Protein AF-0000000080301089 (afdb_homodimer)

Organism: Piscinibacter sakaiensis (NCBI:txid1547922)

Solvent-accessible surface area (backbone atoms only — not comparable to full-atom values): 29651 Å² total; per-residue (Å²): 136,82,82,80,81,80,81,82,77,86,71,94,72,82,73,81,72,74,76,68,64,76,67,32,36,34,40,53,54,41,58,46,42,76,75,47,68,61,76,30,28,22,36,34,38,37,53,39,38,62,20,25,5,27,86,85,51,48,18,35,26,66,49,49,50,51,24,48,46,44,48,29,36,53,41,4,46,56,53,64,45,78,77,94,59,34,67,44,69,40,31,47,33,39,40,46,72,42,70,63,45,68,65,34,38,40,33,30,37,13,28,44,79,43,77,53,93,45,37,31,37,24,42,33,40,28,20,24,82,50,93,87,43,74,82,40,46,22,33,36,38,46,33,33,30,40,48,66,47,56,74,76,82,46,90,76,44,61,60,50,50,48,48,47,26,54,56,40,64,64,55,82,64,78,54,75,92,30,72,9,37,68,54,57,59,56,50,47,75,58,88,70,26,30,37,31,60,44,47,75,31,43,17,32,42,65,62,57,66,18,42,15,69,21,50,54,49,30,43,34,49,50,7,35,53,61,51,44,63,80,46,76,90,47,38,77,37,34,38,38,35,40,44,72,45,86,40,58,70,40,56,34,40,12,37,39,46,77,74,43,79,58,93,68,38,32,33,35,37,19,34,33,22,27,76,94,63,74,38,70,25,34,37,32,45,34,38,27,62,139,84,81,80,84,83,83,82,79,91,70,92,77,78,76,76,71,79,70,68,68,73,67,33,36,34,39,53,56,41,58,47,42,75,74,47,66,61,76,30,30,23,36,34,36,36,55,39,40,62,20,26,5,27,87,85,52,48,18,35,25,68,48,50,52,50,23,49,45,45,48,30,36,54,36,5,44,52,47,64,45,80,76,93,58,33,68,44,69,40,32,47,32,38,40,47,72,41,71,64,46,68,64,33,37,39,35,29,38,13,29,45,78,43,76,53,93,46,37,32,36,24,43,33,41,29,20,25,80,50,93,87,43,74,81,41,46,22,33,36,37,44,35,33,30,39,47,68,46,59,75,76,83,47,89,79,47,57,62,52,49,47,49,47,26,54,55,42,65,63,55,84,64,80,53,75,91,32,74,9,36,67,54,56,58,55,51,47,76,60,88,70,26,30,37,33,59,43,47,76,31,44,19,32,42,66,61,58,68,17,42,15,69,22,50,54,49,30,43,33,49,51,8,34,52,63,52,44,63,80,47,74,89,46,37,74,37,33,39,38,36,39,44,73,44,83,40,59,68,42,55,34,40,13,36,41,44,77,75,42,80,60,95,69,39,34,34,34,37,19,34,33,21,26,78,93,64,74,38,71,24,33,37,33,46,34,37,28,64

Structure (mmCIF, N/CA/C/O backbone):
data_AF-0000000080301089-model_v1
#
loop_
_entity.id
_entity.type
_entity.pdbx_description
1 polymer 'Acyl-CoA thioesterase-like N-terminal HotDog domain-containing protein'
#
loop_
_atom_site.group_PDB
_atom_site.id
_atom_site.type_symbol
_atom_site.label_atom_id
_atom_site.label_alt_id
_atom_site.label_comp_id
_atom_site.label_asym_id
_atom_site.label_entity_id
_atom_site.label_seq_id
_atom_site.pdbx_PDB_ins_code
_atom_site.Cartn_x
_atom_site.Cartn_y
_atom_site.Cartn_z
_atom_site.occupancy
_atom_site.B_iso_or_equiv
_atom_site.auth_seq_id
_atom_site.auth_comp_id
_atom_site.auth_asym_id
_atom_site.auth_atom_id
_atom_site.pdbx_PDB_model_num
ATOM 1 N N . MET A 1 1 ? -10.547 -77.188 9.211 1 22.06 1 MET A N 1
ATOM 2 C CA . MET A 1 1 ? -11.672 -76.25 9.445 1 22.06 1 MET A CA 1
ATOM 3 C C . MET A 1 1 ? -11.234 -74.812 9.312 1 22.06 1 MET A C 1
ATOM 5 O O . MET A 1 1 ? -10.531 -74.312 10.18 1 22.06 1 MET A O 1
ATOM 9 N N . LEU A 1 2 ? -10.883 -74.25 8.258 1 24.34 2 LEU A N 1
ATOM 10 C CA . LEU A 1 2 ? -9.969 -73.188 7.754 1 24.34 2 LEU A CA 1
ATOM 11 C C . LEU A 1 2 ? -10.531 -71.812 7.977 1 24.34 2 LEU A C 1
ATOM 13 O O . LEU A 1 2 ? -11.516 -71.438 7.336 1 24.34 2 LEU A O 1
ATOM 17 N N . THR A 1 3 ? -10.734 -71.312 9.18 1 23.33 3 THR A N 1
ATOM 18 C CA . THR A 1 3 ? -11.547 -70.125 9.5 1 23.33 3 THR A CA 1
ATOM 19 C C . THR A 1 3 ? -10.945 -68.875 8.883 1 23.33 3 THR A C 1
ATOM 21 O O . THR A 1 3 ? -9.82 -68.5 9.219 1 23.33 3 THR A O 1
ATOM 24 N N . ARG A 1 4 ? -11.18 -68.562 7.559 1 24.97 4 ARG A N 1
ATOM 25 C CA . ARG A 1 4 ? -10.82 -67.5 6.652 1 24.97 4 ARG A CA 1
ATOM 26 C C . ARG A 1 4 ? -11.258 -66.125 7.215 1 24.97 4 ARG A C 1
ATOM 28 O O . ARG A 1 4 ? -12.453 -65.875 7.398 1 24.97 4 ARG A O 1
ATOM 35 N N . ASP A 1 5 ? -10.516 -65.5 8.125 1 22.22 5 ASP A N 1
ATOM 36 C CA . ASP A 1 5 ? -10.641 -64.25 8.883 1 22.22 5 ASP A CA 1
ATOM 37 C C . ASP A 1 5 ? -10.914 -63.094 7.953 1 22.22 5 ASP A C 1
ATOM 39 O O . ASP A 1 5 ? -10.188 -62.875 6.984 1 22.22 5 ASP A O 1
ATOM 43 N N . VAL A 1 6 ? -12.109 -62.469 7.832 1 21.31 6 VAL A N 1
ATOM 44 C CA . VAL A 1 6 ? -12.844 -61.438 7.125 1 21.31 6 VAL A CA 1
ATOM 45 C C . VAL A 1 6 ? -12.195 -60.062 7.371 1 21.31 6 VAL A C 1
ATOM 47 O O . VAL A 1 6 ? -11.852 -59.75 8.508 1 21.31 6 VAL A O 1
ATOM 50 N N . VAL A 1 7 ? -11.562 -59.312 6.375 1 23.45 7 VAL A N 1
ATOM 51 C CA . VAL A 1 7 ? -10.859 -58.062 6.086 1 23.45 7 VAL A CA 1
ATOM 52 C C . VAL A 1 7 ? -11.727 -56.875 6.484 1 23.45 7 VAL A C 1
ATOM 54 O O . VAL A 1 7 ? -12.781 -56.625 5.887 1 23.45 7 VAL A O 1
ATOM 57 N N . GLY A 1 8 ? -12.297 -56.688 7.594 1 20.2 8 GLY A N 1
ATOM 58 C CA . GLY A 1 8 ? -13.289 -55.656 7.789 1 20.2 8 GLY A CA 1
ATOM 59 C C . GLY A 1 8 ? -12.797 -54.281 7.395 1 20.2 8 GLY A C 1
ATOM 60 O O . GLY A 1 8 ? -11.82 -53.781 7.957 1 20.2 8 GLY A O 1
ATOM 61 N N . LEU A 1 9 ? -12.961 -53.656 6.055 1 22.67 9 LEU A N 1
ATOM 62 C CA . LEU A 1 9 ? -12.945 -52.406 5.316 1 22.67 9 LEU A CA 1
ATOM 63 C C . LEU A 1 9 ? -13.773 -51.344 6.035 1 22.67 9 LEU A C 1
ATOM 65 O O . LEU A 1 9 ? -14.961 -51.188 5.75 1 22.67 9 LEU A O 1
ATOM 69 N N . ASP A 1 10 ? -13.812 -51.062 7.141 1 23.58 10 ASP A N 1
ATOM 70 C CA . ASP A 1 10 ? -14.758 -50.094 7.676 1 23.58 10 ASP A CA 1
ATOM 71 C C . ASP A 1 10 ? -14.672 -48.75 6.93 1 23.58 10 ASP A C 1
ATOM 73 O O . ASP A 1 10 ? -13.578 -48.25 6.676 1 23.58 10 ASP A O 1
ATOM 77 N N . GLY A 1 11 ? -15.695 -48.094 6.102 1 22.11 11 GLY A N 1
ATOM 78 C CA . GLY A 1 11 ? -16.328 -47.25 5.105 1 22.11 11 GLY A CA 1
ATOM 79 C C . GLY A 1 11 ? -16.172 -45.781 5.406 1 22.11 11 GLY A C 1
ATOM 80 O O . GLY A 1 11 ? -16.594 -44.938 4.613 1 22.11 11 GLY A O 1
ATOM 81 N N . ARG A 1 12 ? -16.422 -45.125 6.492 1 25.84 12 ARG A N 1
ATOM 82 C CA . ARG A 1 12 ? -17.141 -43.844 6.531 1 25.84 12 ARG A CA 1
ATOM 83 C C . ARG A 1 12 ? -16.344 -42.75 5.84 1 25.84 12 ARG A C 1
ATOM 85 O O . ARG A 1 12 ? -15.227 -42.438 6.254 1 25.84 12 ARG A O 1
ATOM 92 N N . GLY A 1 13 ? -16.484 -42.281 4.445 1 27.34 13 GLY A N 1
ATOM 93 C CA . GLY A 1 13 ? -16.094 -41.469 3.291 1 27.34 13 GLY A CA 1
ATOM 94 C C . GLY A 1 13 ? -16.172 -39.969 3.537 1 27.34 13 GLY A C 1
ATOM 95 O O . GLY A 1 13 ? -16.219 -39.188 2.59 1 27.34 13 GLY A O 1
ATOM 96 N N . GLY A 1 14 ? -16.234 -39.375 4.629 1 25.38 14 GLY A N 1
ATOM 97 C CA . GLY A 1 14 ? -16.688 -38 4.73 1 25.38 14 GLY A CA 1
ATOM 98 C C . GLY A 1 14 ? -15.977 -37.031 3.783 1 25.38 14 GLY A C 1
ATOM 99 O O . GLY A 1 14 ? -14.836 -37.312 3.393 1 25.38 14 GLY A O 1
ATOM 100 N N . LEU A 1 15 ? -16.656 -36.125 2.85 1 27.69 15 LEU A N 1
ATOM 101 C CA . LEU A 1 15 ? -16.625 -35.125 1.808 1 27.69 15 LEU A CA 1
ATOM 102 C C . LEU A 1 15 ? -15.727 -33.938 2.217 1 27.69 15 LEU A C 1
ATOM 104 O O . LEU A 1 15 ? -15.547 -33 1.448 1 27.69 15 LEU A O 1
ATOM 108 N N . GLY A 1 16 ? -15.586 -33.594 3.469 1 28.62 16 GLY A N 1
ATOM 109 C CA . GLY A 1 16 ? -15.211 -32.219 3.785 1 28.62 16 GLY A CA 1
ATOM 110 C C . GLY A 1 16 ? -13.875 -31.828 3.203 1 28.62 16 GLY A C 1
ATOM 111 O O . GLY A 1 16 ? -12.93 -31.516 3.943 1 28.62 16 GLY A O 1
ATOM 112 N N . GLY A 1 17 ? -13.359 -32.438 2.283 1 29.67 17 GLY A N 1
ATOM 113 C CA . GLY A 1 17 ? -12.227 -32.031 1.466 1 29.67 17 GLY A CA 1
ATOM 114 C C . GLY A 1 17 ? -12.344 -30.625 0.935 1 29.67 17 GLY A C 1
ATOM 115 O O . GLY A 1 17 ? -11.695 -30.266 -0.05 1 29.67 17 GLY A O 1
ATOM 116 N N . THR A 1 18 ? -13.367 -29.906 1.498 1 33.91 18 THR A N 1
ATOM 117 C CA . THR A 1 18 ? -13.117 -28.609 0.866 1 33.91 18 THR A CA 1
ATOM 118 C C . THR A 1 18 ? -11.648 -28.219 1.025 1 33.91 18 THR A C 1
ATOM 120 O O . THR A 1 18 ? -11.07 -27.578 0.135 1 33.91 18 THR A O 1
ATOM 123 N N . ALA A 1 19 ? -11.094 -27.875 2.299 1 35.59 19 ALA A N 1
ATOM 124 C CA . ALA A 1 19 ? -10.328 -26.938 3.105 1 35.59 19 ALA A CA 1
ATOM 125 C C . ALA A 1 19 ? -8.828 -27.172 2.953 1 35.59 19 ALA A C 1
ATOM 127 O O . ALA A 1 19 ? -8.023 -26.609 3.699 1 35.59 19 ALA A O 1
ATOM 128 N N . SER A 1 20 ? -8.211 -27.453 2.453 1 39.34 20 SER A N 1
ATOM 129 C CA . SER A 1 20 ? -7.191 -26.5 2.02 1 39.34 20 SER A CA 1
ATOM 130 C C . SER A 1 20 ? -7.77 -25.469 1.062 1 39.34 20 SER A C 1
ATOM 132 O O . SER A 1 20 ? -7.281 -24.328 0.992 1 39.34 20 SER A O 1
ATOM 134 N N . GLY A 1 21 ? -6.719 -26.125 0.75 1 51.47 21 GLY A N 1
ATOM 135 C CA . GLY A 1 21 ? -5.473 -26.875 0.671 1 51.47 21 GLY A CA 1
ATOM 136 C C . GLY A 1 21 ? -5.023 -27.141 -0.753 1 51.47 21 GLY A C 1
ATOM 137 O O . GLY A 1 21 ? -4.059 -27.875 -0.98 1 51.47 21 GLY A O 1
ATOM 138 N N . ILE A 1 22 ? -5.875 -26.734 -1.541 1 64.38 22 ILE A N 1
ATOM 139 C CA . ILE A 1 22 ? -5.543 -27 -2.936 1 64.38 22 ILE A CA 1
ATOM 140 C C . ILE A 1 22 ? -4.547 -25.969 -3.443 1 64.38 22 ILE A C 1
ATOM 142 O O . ILE A 1 22 ? -4.82 -24.766 -3.404 1 64.38 22 ILE A O 1
ATOM 146 N N . LEU A 1 23 ? -3.492 -26.5 -3.691 1 86.5 23 LEU A N 1
ATOM 147 C CA . LEU A 1 23 ? -2.453 -25.688 -4.316 1 86.5 23 LEU A CA 1
ATOM 148 C C . LEU A 1 23 ? -2.812 -25.375 -5.762 1 86.5 23 LEU A C 1
ATOM 150 O O . LEU A 1 23 ? -3.299 -26.234 -6.496 1 86.5 23 LEU A O 1
ATOM 154 N N . THR A 1 24 ? -2.76 -24.172 -6.102 1 88.94 24 THR A N 1
ATOM 155 C CA . THR A 1 24 ? -2.916 -23.766 -7.492 1 88.94 24 THR A CA 1
ATOM 156 C C . THR A 1 24 ? -1.848 -24.406 -8.375 1 88.94 24 THR A C 1
ATOM 158 O O . THR A 1 24 ? -0.828 -24.875 -7.871 1 88.94 24 THR A O 1
ATOM 161 N N . PRO A 1 25 ? -2.078 -24.422 -9.672 1 92.19 25 PRO A N 1
ATOM 162 C CA . PRO A 1 25 ? -1.049 -24.953 -10.57 1 92.19 25 PRO A CA 1
ATOM 163 C C . PRO A 1 25 ? 0.309 -24.281 -10.375 1 92.19 25 PRO A C 1
ATOM 165 O O . PRO A 1 25 ? 1.337 -24.953 -10.336 1 92.19 25 PRO A O 1
ATOM 168 N N . LEU A 1 26 ? 0.378 -22.953 -10.195 1 94.69 26 LEU A N 1
ATOM 169 C CA . LEU A 1 26 ? 1.646 -22.281 -9.961 1 94.69 26 LEU A CA 1
ATOM 170 C C . LEU A 1 26 ? 2.314 -22.781 -8.688 1 94.69 26 LEU A C 1
ATOM 172 O O . LEU A 1 26 ? 3.52 -23.031 -8.68 1 94.69 26 LEU A O 1
ATOM 176 N N . MET A 1 27 ? 1.546 -22.906 -7.664 1 95 27 MET A N 1
ATOM 177 C CA . MET A 1 27 ? 2.111 -23.344 -6.387 1 95 27 MET A CA 1
ATOM 178 C C . MET A 1 27 ? 2.637 -24.766 -6.484 1 95 27 MET A C 1
ATOM 180 O O . MET A 1 27 ? 3.68 -25.094 -5.914 1 95 27 MET A O 1
ATOM 184 N N . ARG A 1 28 ? 1.914 -25.562 -7.219 1 93.19 28 ARG A N 1
ATOM 185 C CA . ARG A 1 28 ? 2.387 -26.922 -7.457 1 93.19 28 ARG A CA 1
ATOM 186 C C . ARG A 1 28 ? 3.688 -26.922 -8.25 1 93.19 28 ARG A C 1
ATOM 188 O O . ARG A 1 28 ? 4.629 -27.656 -7.918 1 93.19 28 ARG A O 1
ATOM 195 N N . ALA A 1 29 ? 3.691 -26.109 -9.227 1 95.19 29 ALA A N 1
ATOM 196 C CA . ALA A 1 29 ? 4.887 -26.016 -10.055 1 95.19 29 ALA A CA 1
ATOM 197 C C . ALA A 1 29 ? 6.086 -25.547 -9.242 1 95.19 29 ALA A C 1
ATOM 199 O O . ALA A 1 29 ? 7.219 -25.969 -9.492 1 95.19 29 ALA A O 1
ATOM 200 N N . LEU A 1 30 ? 5.84 -24.719 -8.234 1 96.62 30 LEU A N 1
ATOM 201 C CA . LEU A 1 30 ? 6.891 -24.141 -7.402 1 96.62 30 LEU A CA 1
ATOM 202 C C . LEU A 1 30 ? 7.316 -25.125 -6.316 1 96.62 30 LEU A C 1
ATOM 204 O O . LEU A 1 30 ? 8.344 -24.938 -5.664 1 96.62 30 LEU A O 1
ATOM 208 N N . GLY A 1 31 ? 6.566 -26.141 -6.16 1 94.81 31 GLY A N 1
ATOM 209 C CA . GLY A 1 31 ? 6.84 -27.078 -5.082 1 94.81 31 GLY A CA 1
ATOM 210 C C . GLY A 1 31 ? 6.453 -26.547 -3.715 1 94.81 31 GLY A C 1
ATOM 211 O O . GLY A 1 31 ? 7.094 -26.875 -2.711 1 94.81 31 GLY A O 1
ATOM 212 N N . ALA A 1 32 ? 5.473 -25.688 -3.678 1 96.25 32 ALA A N 1
ATOM 213 C CA . ALA A 1 32 ? 5.02 -25.141 -2.402 1 96.25 32 ALA A CA 1
ATOM 214 C C . ALA A 1 32 ? 4.309 -26.203 -1.569 1 96.25 32 ALA A C 1
ATOM 216 O O . ALA A 1 32 ? 3.738 -27.141 -2.115 1 96.25 32 ALA A O 1
ATOM 217 N N . ALA A 1 33 ? 4.379 -26.016 -0.249 1 95.12 33 ALA A N 1
ATOM 218 C CA . ALA A 1 33 ? 3.666 -26.891 0.678 1 95.12 33 ALA A CA 1
ATOM 219 C C . ALA A 1 33 ? 2.654 -26.109 1.507 1 95.12 33 ALA A C 1
ATOM 221 O O . ALA A 1 33 ? 2.988 -25.062 2.086 1 95.12 33 ALA A O 1
ATOM 222 N N . SER A 1 34 ? 1.445 -26.609 1.492 1 93.5 34 SER A N 1
ATOM 223 C CA . SER A 1 34 ? 0.462 -26.078 2.43 1 93.5 34 SER A CA 1
ATOM 224 C C . SER A 1 34 ? 0.662 -26.641 3.828 1 93.5 34 SER A C 1
ATOM 226 O O . SER A 1 34 ? 0.655 -27.859 4.012 1 93.5 34 SER A O 1
ATOM 228 N N . LEU A 1 35 ? 0.855 -25.812 4.859 1 91.5 35 LEU A N 1
ATOM 229 C CA . LEU A 1 35 ? 1.149 -26.297 6.203 1 91.5 35 LEU A CA 1
ATOM 230 C C . LEU A 1 35 ? -0.097 -26.266 7.082 1 91.5 35 LEU A C 1
ATOM 232 O O . LEU A 1 35 ? -0.066 -26.703 8.227 1 91.5 35 LEU A O 1
ATOM 236 N N . GLY A 1 36 ? -1.152 -25.797 6.496 1 88 36 GLY A N 1
ATOM 237 C CA . GLY A 1 36 ? -2.422 -25.891 7.199 1 88 36 GLY A CA 1
ATOM 238 C C . GLY A 1 36 ? -3.076 -24.531 7.438 1 88 36 GLY A C 1
ATOM 239 O O . GLY A 1 36 ? -2.617 -23.516 6.914 1 88 36 GLY A O 1
ATOM 240 N N . ARG A 1 37 ? -4.27 -24.641 8.039 1 88.94 37 ARG A N 1
ATOM 241 C CA . ARG A 1 37 ? -5.074 -23.469 8.336 1 88.94 37 ARG A CA 1
ATOM 242 C C . ARG A 1 37 ? -5.562 -23.484 9.781 1 88.94 37 ARG A C 1
ATOM 244 O O . ARG A 1 37 ? -5.816 -24.547 10.344 1 88.94 37 ARG A O 1
ATOM 251 N N . ASP A 1 38 ? -5.535 -22.406 10.406 1 90.38 38 ASP A N 1
ATOM 252 C CA . ASP A 1 38 ? -6.156 -22.141 11.695 1 90.38 38 ASP A CA 1
ATOM 253 C C . ASP A 1 38 ? -7.176 -21 11.586 1 90.38 38 ASP A C 1
ATOM 255 O O . ASP A 1 38 ? -6.812 -19.828 11.609 1 90.38 38 ASP A O 1
ATOM 259 N N . GLY A 1 39 ? -8.469 -21.5 11.461 1 90.81 39 GLY A N 1
ATOM 260 C CA . GLY A 1 39 ? -9.477 -20.484 11.156 1 90.81 39 GLY A CA 1
ATOM 261 C C . GLY A 1 39 ? -9.266 -19.812 9.812 1 90.81 39 GLY A C 1
ATOM 262 O O . GLY A 1 39 ? -9.227 -20.5 8.781 1 90.81 39 GLY A O 1
ATOM 263 N N . THR A 1 40 ? -9.078 -18.516 9.898 1 91.56 40 THR A N 1
ATOM 264 C CA . THR A 1 40 ? -8.891 -17.766 8.656 1 91.56 40 THR A CA 1
ATOM 265 C C . THR A 1 40 ? -7.41 -17.516 8.398 1 91.56 40 THR A C 1
ATOM 267 O O . THR A 1 40 ? -7.055 -16.672 7.566 1 91.56 40 THR A O 1
ATOM 270 N N . ARG A 1 41 ? -6.637 -18.203 9.156 1 94.5 41 ARG A N 1
ATOM 271 C CA . ARG A 1 41 ? -5.191 -18.094 8.984 1 94.5 41 ARG A CA 1
ATOM 272 C C . ARG A 1 41 ? -4.645 -19.281 8.203 1 94.5 41 ARG A C 1
ATOM 274 O O . ARG A 1 41 ? -4.953 -20.438 8.516 1 94.5 41 ARG A O 1
ATOM 281 N N . VAL A 1 42 ? -3.828 -18.922 7.16 1 95.62 42 VAL A N 1
ATOM 282 C CA . VAL A 1 42 ? -3.258 -19.953 6.293 1 95.62 42 VAL A CA 1
ATOM 283 C C . VAL A 1 42 ? -1.734 -19.844 6.305 1 95.62 42 VAL A C 1
ATOM 285 O O . VAL A 1 42 ? -1.182 -18.75 6.301 1 95.62 42 VAL A O 1
ATOM 288 N N . LEU A 1 43 ? -1.075 -21.031 6.348 1 96.38 43 LEU A N 1
ATOM 289 C CA . LEU A 1 43 ? 0.382 -21.094 6.352 1 96.38 43 LEU A CA 1
ATOM 290 C C . LEU A 1 43 ? 0.887 -21.984 5.211 1 96.38 43 LEU A C 1
ATOM 292 O O . LEU A 1 43 ? 0.331 -23.047 4.953 1 96.38 43 LEU A O 1
ATOM 296 N N . ALA A 1 44 ? 1.904 -21.484 4.488 1 96.69 44 ALA A N 1
ATOM 297 C CA . ALA A 1 44 ? 2.545 -22.25 3.426 1 96.69 44 ALA A CA 1
ATOM 298 C C . ALA A 1 44 ? 4.062 -22.078 3.459 1 96.69 44 ALA A C 1
ATOM 300 O O . ALA A 1 44 ? 4.582 -21.266 4.227 1 96.69 44 ALA A O 1
ATOM 301 N N . ARG A 1 45 ? 4.676 -22.906 2.662 1 97.25 45 ARG A N 1
ATOM 302 C CA . ARG A 1 45 ? 6.137 -22.938 2.66 1 97.25 45 ARG A CA 1
ATOM 303 C C . ARG A 1 45 ? 6.676 -23.109 1.245 1 97.25 45 ARG A C 1
ATOM 305 O O . ARG A 1 45 ? 6.094 -23.828 0.437 1 97.25 45 ARG A O 1
ATOM 312 N N . LEU A 1 46 ? 7.77 -22.422 1.006 1 97.69 46 LEU A N 1
ATOM 313 C CA . LEU A 1 46 ? 8.562 -22.609 -0.203 1 97.69 46 LEU A CA 1
ATOM 314 C C . LEU A 1 46 ? 10.023 -22.906 0.142 1 97.69 46 LEU A C 1
ATOM 316 O O . LEU A 1 46 ? 10.672 -22.094 0.815 1 97.69 46 LEU A O 1
ATOM 320 N N . ASP A 1 47 ? 10.523 -24.031 -0.31 1 97.88 47 ASP A N 1
ATOM 321 C CA . ASP A 1 47 ? 11.922 -24.375 -0.076 1 97.88 47 ASP A CA 1
ATOM 322 C C . ASP A 1 47 ? 12.836 -23.656 -1.069 1 97.88 47 ASP A C 1
ATOM 324 O O . ASP A 1 47 ? 12.414 -23.312 -2.172 1 97.88 47 ASP A O 1
ATOM 328 N N . CYS A 1 48 ? 14.078 -23.469 -0.592 1 98.06 48 CYS A N 1
ATOM 329 C CA . CYS A 1 48 ? 15.086 -22.922 -1.502 1 98.06 48 CYS A CA 1
ATOM 330 C C . CYS A 1 48 ? 15.617 -24 -2.436 1 98.06 48 CYS A C 1
ATOM 332 O O . CYS A 1 48 ? 16.734 -24.484 -2.262 1 98.06 48 CYS A O 1
ATOM 334 N N . ARG A 1 49 ? 14.945 -24.312 -3.43 1 97.38 49 ARG A N 1
ATOM 335 C CA . ARG A 1 49 ? 15.305 -25.281 -4.465 1 97.38 49 ARG A CA 1
ATOM 336 C C . ARG A 1 49 ? 14.641 -24.938 -5.793 1 97.38 49 ARG A C 1
ATOM 338 O O . ARG A 1 49 ? 13.648 -24.203 -5.82 1 97.38 49 ARG A O 1
ATOM 345 N N . PRO A 1 50 ? 15.133 -25.484 -6.844 1 97.19 50 PRO A N 1
ATOM 346 C CA . PRO A 1 50 ? 14.43 -25.281 -8.109 1 97.19 50 PRO A CA 1
ATOM 347 C C . PRO A 1 50 ? 12.977 -25.75 -8.062 1 97.19 50 PRO A C 1
ATOM 349 O O . PRO A 1 50 ? 12.672 -26.781 -7.445 1 97.19 50 PRO A O 1
ATOM 352 N N . PRO A 1 51 ? 12.047 -25.016 -8.672 1 97.75 51 PRO A N 1
ATOM 353 C CA . PRO A 1 51 ? 12.336 -23.797 -9.43 1 97.75 51 PRO A CA 1
ATOM 354 C C . PRO A 1 51 ? 12.102 -22.531 -8.617 1 97.75 51 PRO A C 1
ATOM 356 O O . PRO A 1 51 ? 12.047 -21.438 -9.18 1 97.75 51 PRO A O 1
ATOM 359 N N . ALA A 1 52 ? 12.047 -22.672 -7.312 1 98.25 52 ALA A N 1
ATOM 360 C CA . ALA A 1 52 ? 11.641 -21.531 -6.488 1 98.25 52 ALA A CA 1
ATOM 361 C C . ALA A 1 52 ? 12.82 -20.609 -6.207 1 98.25 52 ALA A C 1
ATOM 363 O O . ALA A 1 52 ? 12.633 -19.484 -5.734 1 98.25 52 ALA A O 1
ATOM 364 N N . CYS A 1 53 ? 14 -21 -6.613 1 98.56 53 CYS A N 1
ATOM 365 C CA . CYS A 1 53 ? 15.211 -20.297 -6.211 1 98.56 53 CYS A CA 1
ATOM 366 C C . CYS A 1 53 ? 15.633 -19.281 -7.277 1 98.56 53 CYS A C 1
ATOM 368 O O . CYS A 1 53 ? 15.102 -19.297 -8.391 1 98.56 53 CYS A O 1
ATOM 370 N N . THR A 1 54 ? 16.594 -18.406 -6.875 1 98.25 54 THR A N 1
ATOM 371 C CA . THR A 1 54 ? 17.234 -17.469 -7.781 1 98.25 54 THR A CA 1
ATOM 372 C C . THR A 1 54 ? 18.094 -18.203 -8.812 1 98.25 54 THR A C 1
ATOM 374 O O . THR A 1 54 ? 18.312 -19.422 -8.688 1 98.25 54 THR A O 1
ATOM 377 N N . VAL A 1 55 ? 18.516 -17.469 -9.82 1 97.44 55 VAL A N 1
ATOM 378 C CA . VAL A 1 55 ? 19.266 -18.047 -10.93 1 97.44 55 VAL A CA 1
ATOM 379 C C . VAL A 1 55 ? 20.516 -18.75 -10.398 1 97.44 55 VAL A C 1
ATOM 381 O O . VAL A 1 55 ? 20.891 -19.812 -10.875 1 97.44 55 VAL A O 1
ATOM 384 N N . ASP A 1 56 ? 21.109 -18.141 -9.375 1 97.44 56 ASP A N 1
ATOM 385 C CA . ASP A 1 56 ? 22.328 -18.719 -8.82 1 97.44 56 ASP A CA 1
ATOM 386 C C . ASP A 1 56 ? 22.016 -19.766 -7.762 1 97.44 56 ASP A C 1
ATOM 388 O O . ASP A 1 56 ? 22.922 -20.359 -7.168 1 97.44 56 ASP A O 1
ATOM 392 N N . GLY A 1 57 ? 20.766 -19.953 -7.484 1 97.38 57 GLY A N 1
ATOM 393 C CA . GLY A 1 57 ? 20.312 -21 -6.574 1 97.38 57 GLY A CA 1
ATOM 394 C C . GLY A 1 57 ? 20.531 -20.641 -5.113 1 97.38 57 GLY A C 1
ATOM 395 O O . GLY A 1 57 ? 20.344 -21.484 -4.234 1 97.38 57 GLY A O 1
ATOM 396 N N . SER A 1 58 ? 20.859 -19.422 -4.797 1 97.5 58 SER A N 1
ATOM 397 C CA . SER A 1 58 ? 21.344 -19.078 -3.465 1 97.5 58 SER A CA 1
ATOM 398 C C . SER A 1 58 ? 20.203 -18.891 -2.486 1 97.5 58 SER A C 1
ATOM 400 O O . SER A 1 58 ? 20.328 -19.188 -1.296 1 97.5 58 SER A O 1
ATOM 402 N N . ALA A 1 59 ? 19.109 -18.406 -2.996 1 98.62 59 ALA A N 1
ATOM 403 C CA . ALA A 1 59 ? 17.984 -18.094 -2.135 1 98.62 59 ALA A CA 1
ATOM 404 C C . ALA A 1 59 ? 16.656 -18.266 -2.881 1 98.62 59 ALA A C 1
ATOM 406 O O . ALA A 1 59 ? 16.641 -18.422 -4.102 1 98.62 59 ALA A O 1
ATOM 407 N N . VAL A 1 60 ? 15.578 -18.25 -2.09 1 98.69 60 VAL A N 1
ATOM 408 C CA . VAL A 1 60 ? 14.273 -18.172 -2.736 1 98.69 60 VAL A CA 1
ATOM 409 C C . VAL A 1 60 ? 14.141 -16.828 -3.467 1 98.69 60 VAL A C 1
ATOM 411 O O . VAL A 1 60 ? 14.484 -15.781 -2.922 1 98.69 60 VAL A O 1
ATOM 414 N N . ASP A 1 61 ? 13.672 -16.891 -4.715 1 98.75 61 ASP A N 1
ATOM 415 C CA . ASP A 1 61 ? 13.461 -15.68 -5.508 1 98.75 61 ASP A CA 1
ATOM 416 C C . ASP A 1 61 ? 12.359 -14.812 -4.895 1 98.75 61 ASP A C 1
ATOM 418 O O . ASP A 1 61 ? 11.281 -15.305 -4.559 1 98.75 61 ASP A O 1
ATOM 422 N N . LEU A 1 62 ? 12.648 -13.539 -4.773 1 98.75 62 LEU A N 1
ATOM 423 C CA . LEU A 1 62 ? 11.695 -12.625 -4.141 1 98.75 62 LEU A CA 1
ATOM 424 C C . LEU A 1 62 ? 10.375 -12.602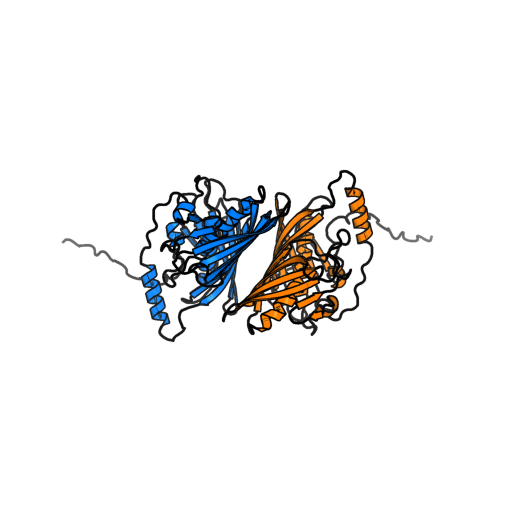 -4.906 1 98.75 62 LEU A C 1
ATOM 426 O O . LEU A 1 62 ? 9.312 -12.445 -4.305 1 98.75 62 LEU A O 1
ATOM 430 N N . ARG A 1 63 ? 10.406 -12.773 -6.199 1 98.75 63 ARG A N 1
ATOM 431 C CA . ARG A 1 63 ? 9.18 -12.836 -6.996 1 98.75 63 ARG A CA 1
ATOM 432 C C . ARG A 1 63 ? 8.367 -14.086 -6.652 1 98.75 63 ARG A C 1
ATOM 434 O O . ARG A 1 63 ? 7.137 -14.055 -6.672 1 98.75 63 ARG A O 1
ATOM 441 N N . ALA A 1 64 ? 9.031 -15.141 -6.348 1 98.81 64 ALA A N 1
ATOM 442 C CA . ALA A 1 64 ? 8.344 -16.344 -5.875 1 98.81 64 ALA A CA 1
ATOM 443 C C . ALA A 1 64 ? 7.73 -16.109 -4.5 1 98.81 64 ALA A C 1
ATOM 445 O O . ALA A 1 64 ? 6.652 -16.641 -4.203 1 98.81 64 ALA A O 1
ATOM 446 N N . VAL A 1 65 ? 8.398 -15.375 -3.689 1 98.88 65 VAL A N 1
ATOM 447 C CA . VAL A 1 65 ? 7.848 -15.008 -2.387 1 98.88 65 VAL A CA 1
ATOM 448 C C . VAL A 1 65 ? 6.559 -14.219 -2.572 1 98.88 65 VAL A C 1
ATOM 450 O O . VAL A 1 65 ? 5.566 -14.453 -1.877 1 98.88 65 VAL A O 1
ATOM 453 N N . ALA A 1 66 ? 6.602 -13.258 -3.516 1 98.88 66 ALA A N 1
ATOM 454 C CA . ALA A 1 66 ? 5.402 -12.477 -3.816 1 98.88 66 ALA A CA 1
ATOM 455 C C . ALA A 1 66 ? 4.25 -13.383 -4.242 1 98.88 66 ALA A C 1
ATOM 457 O O . ALA A 1 66 ? 3.111 -13.195 -3.805 1 98.88 66 ALA A O 1
ATOM 458 N N . ALA A 1 67 ? 4.539 -14.352 -5.039 1 98.69 67 ALA A N 1
ATOM 459 C CA . ALA A 1 67 ? 3.52 -15.289 -5.5 1 98.69 67 ALA A CA 1
ATOM 460 C C . ALA A 1 67 ? 2.975 -16.125 -4.34 1 98.69 67 ALA A C 1
ATOM 462 O O . ALA A 1 67 ? 1.771 -16.375 -4.27 1 98.69 67 ALA A O 1
ATOM 463 N N . LEU A 1 68 ? 3.855 -16.531 -3.471 1 98.44 68 LEU A N 1
ATOM 464 C CA . LEU A 1 68 ? 3.443 -17.297 -2.299 1 98.44 68 LEU A CA 1
ATOM 465 C C . LEU A 1 68 ? 2.516 -16.469 -1.411 1 98.44 68 LEU A C 1
ATOM 467 O O . LEU A 1 68 ? 1.51 -16.984 -0.915 1 98.44 68 LEU A O 1
ATOM 471 N N . LEU A 1 69 ? 2.85 -15.25 -1.252 1 98.69 69 LEU A N 1
ATOM 472 C CA . LEU A 1 69 ? 2.031 -14.359 -0.437 1 98.69 69 LEU A CA 1
ATOM 473 C C . LEU A 1 69 ? 0.664 -14.141 -1.076 1 98.69 69 LEU A C 1
ATOM 475 O O . LEU A 1 69 ? -0.355 -14.125 -0.382 1 98.69 69 LEU A O 1
ATOM 479 N N . ASP A 1 70 ? 0.658 -13.961 -2.357 1 98.19 70 ASP A N 1
ATOM 480 C CA . ASP A 1 70 ? -0.621 -13.859 -3.053 1 98.19 70 ASP A CA 1
ATOM 481 C C . ASP A 1 70 ? -1.464 -15.109 -2.838 1 98.19 70 ASP A C 1
ATOM 483 O O . ASP A 1 70 ? -2.662 -15.023 -2.562 1 98.19 70 ASP A O 1
ATOM 487 N N . HIS A 1 71 ? -0.851 -16.203 -2.926 1 96.25 71 HIS A N 1
ATOM 488 C CA . HIS A 1 71 ? -1.524 -17.484 -2.771 1 96.25 71 HIS A CA 1
ATOM 489 C C . HIS A 1 71 ? -2.129 -17.625 -1.378 1 96.25 71 HIS A C 1
ATOM 491 O O . HIS A 1 71 ? -3.312 -17.938 -1.239 1 96.25 71 HIS A O 1
ATOM 497 N N . VAL A 1 72 ? -1.298 -17.438 -0.369 1 96.94 72 VAL A N 1
ATOM 498 C CA . VAL A 1 72 ? -1.822 -17.625 0.981 1 96.94 72 VAL A CA 1
ATOM 499 C C . VAL A 1 72 ? -2.883 -16.562 1.267 1 96.94 72 VAL A C 1
ATOM 501 O O . VAL A 1 72 ? -3.816 -16.797 2.035 1 96.94 72 VAL A O 1
ATOM 504 N N . GLY A 1 73 ? -2.748 -15.391 0.643 1 96.81 73 GLY A N 1
ATOM 505 C CA . GLY A 1 73 ? -3.797 -14.391 0.764 1 96.81 73 GLY A CA 1
ATOM 506 C C . GLY A 1 73 ? -5.137 -14.859 0.231 1 96.81 73 GLY A C 1
ATOM 507 O O . GLY A 1 73 ? -6.152 -14.781 0.926 1 96.81 73 GLY A O 1
ATOM 508 N N . GLY A 1 74 ? -5.125 -15.359 -1.001 1 93.69 74 GLY A N 1
ATOM 509 C CA . GLY A 1 74 ? -6.344 -15.93 -1.561 1 93.69 74 GLY A CA 1
ATOM 510 C C . GLY A 1 74 ? -6.902 -17.078 -0.734 1 93.69 74 GLY A C 1
ATOM 511 O O . GLY A 1 74 ? -8.109 -17.141 -0.512 1 93.69 74 GLY A O 1
ATOM 512 N N . ALA A 1 75 ? -6.016 -17.875 -0.279 1 92.94 75 ALA A N 1
ATOM 513 C CA . ALA A 1 75 ? -6.43 -19.031 0.53 1 92.94 75 ALA A CA 1
ATOM 514 C C . ALA A 1 75 ? -7.09 -18.578 1.828 1 92.94 75 ALA A C 1
ATOM 516 O O . ALA A 1 75 ? -8.031 -19.203 2.307 1 92.94 75 ALA A O 1
ATOM 517 N N . ALA A 1 76 ? -6.555 -17.547 2.398 1 95.56 76 ALA A N 1
ATOM 518 C CA . ALA A 1 76 ? -7.141 -17 3.619 1 95.56 76 ALA A CA 1
ATOM 519 C C . ALA A 1 76 ? -8.562 -16.516 3.371 1 95.56 76 ALA A C 1
ATOM 521 O O . ALA A 1 76 ? -9.445 -16.688 4.219 1 95.56 76 ALA A O 1
ATOM 522 N N . VAL A 1 77 ? -8.789 -15.867 2.248 1 94.12 77 VAL A N 1
ATOM 523 C CA . VAL A 1 77 ? -10.125 -15.406 1.893 1 94.12 77 VAL A CA 1
ATOM 524 C C . VAL A 1 77 ? -11.062 -16.609 1.732 1 94.12 77 VAL A C 1
ATOM 526 O O . VAL A 1 77 ? -12.172 -16.609 2.264 1 94.12 77 VAL A O 1
ATOM 529 N N . TYR A 1 78 ? -10.594 -17.625 1.053 1 88.81 78 TYR A N 1
ATOM 530 C CA . TYR A 1 78 ? -11.398 -18.812 0.88 1 88.81 78 TYR A CA 1
ATOM 531 C C . TYR A 1 78 ? -11.75 -19.438 2.227 1 88.81 78 TYR A C 1
ATOM 533 O O . TYR A 1 78 ? -12.836 -20 2.395 1 88.81 78 TYR A O 1
ATOM 541 N N . ALA A 1 79 ? -10.859 -19.359 3.117 1 90 79 ALA A N 1
ATOM 542 C CA . ALA A 1 79 ? -11.102 -19.906 4.449 1 90 79 ALA A CA 1
ATOM 543 C C . ALA A 1 79 ? -12.164 -19.094 5.191 1 90 79 ALA A C 1
ATOM 545 O O . ALA A 1 79 ? -12.781 -19.594 6.133 1 90 79 ALA A O 1
ATOM 546 N N . ALA A 1 80 ? -12.359 -17.906 4.793 1 91.25 80 ALA A N 1
ATOM 547 C CA . ALA A 1 80 ? -13.25 -17 5.512 1 91.25 80 ALA A CA 1
ATOM 548 C C . ALA A 1 80 ? -14.656 -17.016 4.906 1 91.25 80 ALA A C 1
ATOM 550 O O . ALA A 1 80 ? -15.609 -16.547 5.527 1 91.25 80 ALA A O 1
ATOM 551 N N . ILE A 1 81 ? -14.766 -17.406 3.709 1 86.69 81 ILE A N 1
ATOM 552 C CA . ILE A 1 81 ? -16.062 -17.297 3.049 1 86.69 81 ILE A CA 1
ATOM 553 C C . ILE A 1 81 ? -16.75 -18.656 3.029 1 86.69 81 ILE A C 1
ATOM 555 O O . ILE A 1 81 ? -16.094 -19.688 2.943 1 86.69 81 ILE A O 1
ATOM 559 N N . PRO A 1 82 ? -18.094 -18.5 3.197 1 77.12 82 PRO A N 1
ATOM 560 C CA . PRO A 1 82 ? -18.844 -19.75 3.111 1 77.12 82 PRO A CA 1
ATOM 561 C C . PRO A 1 82 ? -19.031 -20.234 1.673 1 77.12 82 PRO A C 1
ATOM 563 O O . PRO A 1 82 ? -19.109 -19.422 0.75 1 77.12 82 PRO A O 1
ATOM 566 N N . GLY A 1 83 ? -19.062 -21.469 1.5 1 69.75 83 GLY A N 1
ATOM 567 C CA . GLY A 1 83 ? -19.391 -22.062 0.216 1 69.75 83 GLY A CA 1
ATOM 568 C C . GLY A 1 83 ? -18.328 -21.844 -0.842 1 69.75 83 GLY A C 1
ATOM 569 O O . GLY A 1 83 ? -17.188 -21.484 -0.52 1 69.75 83 GLY A O 1
ATOM 570 N N . LEU A 1 84 ? -18.672 -22.188 -2.041 1 65.81 84 LEU A N 1
ATOM 571 C CA . LEU A 1 84 ? -17.734 -22.109 -3.164 1 65.81 84 LEU A CA 1
ATOM 572 C C . LEU A 1 84 ? -17.953 -20.812 -3.953 1 65.81 84 LEU A C 1
ATOM 574 O O . LEU A 1 84 ? -18.766 -20.781 -4.879 1 65.81 84 LEU A O 1
ATOM 578 N N . GLN A 1 85 ? -17.547 -19.688 -3.357 1 75.88 85 GLN A N 1
ATOM 579 C CA . GLN A 1 85 ? -17.594 -18.422 -4.09 1 75.88 85 GLN A CA 1
ATOM 580 C C . GLN A 1 85 ? -16.234 -18.094 -4.699 1 75.88 85 GLN A C 1
ATOM 582 O O . GLN A 1 85 ? -15.188 -18.484 -4.156 1 75.88 85 GLN A O 1
ATOM 587 N N . GLY A 1 86 ? -16.328 -17.516 -5.887 1 81.69 86 GLY A N 1
ATOM 588 C CA . GLY A 1 86 ? -15.086 -17.062 -6.5 1 81.69 86 GLY A CA 1
ATOM 589 C C . GLY A 1 86 ? -14.516 -15.828 -5.84 1 81.69 86 GLY A C 1
ATOM 590 O O . GLY A 1 86 ? -15.234 -15.07 -5.184 1 81.69 86 GLY A O 1
ATOM 591 N N . THR A 1 87 ? -13.195 -15.742 -5.879 1 88.31 87 THR A N 1
ATOM 592 C CA . THR A 1 87 ? -12.516 -14.555 -5.395 1 88.31 87 THR A CA 1
ATOM 593 C C . THR A 1 87 ? -11.477 -14.078 -6.406 1 88.31 87 THR A C 1
ATOM 595 O O . THR A 1 87 ? -11.023 -14.852 -7.254 1 88.31 87 THR A O 1
ATOM 598 N N . ALA A 1 88 ? -11.242 -12.805 -6.395 1 91 88 ALA A N 1
ATOM 599 C CA . ALA A 1 88 ? -10.195 -12.211 -7.227 1 91 88 ALA A CA 1
ATOM 600 C C . ALA A 1 88 ? -9.414 -11.156 -6.457 1 91 88 ALA A C 1
ATOM 602 O O . ALA A 1 88 ? -9.984 -10.414 -5.652 1 91 88 ALA A O 1
ATOM 603 N N . THR A 1 89 ? -8.102 -11.203 -6.688 1 95.12 89 THR A N 1
ATOM 604 C CA . THR A 1 89 ? -7.262 -10.172 -6.086 1 95.12 89 THR A CA 1
ATOM 605 C C . THR A 1 89 ? -7.516 -8.812 -6.738 1 95.12 89 THR A C 1
ATOM 607 O O . THR A 1 89 ? -7.484 -8.695 -7.965 1 95.12 89 THR A O 1
ATOM 610 N N . LEU A 1 90 ? -7.832 -7.805 -5.941 1 97.31 90 LEU A N 1
ATOM 611 C CA . LEU A 1 90 ? -7.984 -6.438 -6.426 1 97.31 90 LEU A CA 1
ATOM 612 C C . LEU A 1 90 ? -6.676 -5.664 -6.289 1 97.31 90 LEU A C 1
ATOM 614 O O . LEU A 1 90 ? -6.293 -4.922 -7.195 1 97.31 90 LEU A O 1
ATOM 618 N N . GLU A 1 91 ? -6.109 -5.828 -5.148 1 98.56 91 GLU A N 1
ATOM 619 C CA . GLU A 1 91 ? -4.863 -5.137 -4.824 1 98.56 91 GLU A CA 1
ATOM 620 C C . GLU A 1 91 ? -3.939 -6.027 -3.994 1 98.56 91 GLU A C 1
ATOM 622 O O . GLU A 1 91 ? -4.398 -6.746 -3.107 1 98.56 91 GLU A O 1
ATOM 627 N N . LEU A 1 92 ? -2.721 -6.027 -4.34 1 98.75 92 LEU A N 1
ATOM 628 C CA . LEU A 1 92 ? -1.662 -6.719 -3.613 1 98.75 92 LEU A CA 1
ATOM 629 C C . LEU A 1 92 ? -0.521 -5.766 -3.277 1 98.75 92 LEU A C 1
ATOM 631 O O . LEU A 1 92 ? 0.16 -5.266 -4.176 1 98.75 92 LEU A O 1
ATOM 635 N N . ARG A 1 93 ? -0.309 -5.535 -2 1 98.81 93 ARG A N 1
ATOM 636 C CA . ARG A 1 93 ? 0.768 -4.652 -1.561 1 98.81 93 ARG A CA 1
ATOM 637 C C . ARG A 1 93 ? 1.777 -5.406 -0.703 1 98.81 93 ARG A C 1
ATOM 639 O O . ARG A 1 93 ? 1.397 -6.145 0.208 1 98.81 93 ARG A O 1
ATOM 646 N N . LEU A 1 94 ? 3.014 -5.168 -1.046 1 98.81 94 LEU A N 1
ATOM 647 C CA . LEU A 1 94 ? 4.09 -5.785 -0.277 1 98.81 94 LEU A CA 1
ATOM 648 C C . LEU A 1 94 ? 5.059 -4.73 0.245 1 98.81 94 LEU A C 1
ATOM 650 O O . LEU A 1 94 ? 5.395 -3.781 -0.469 1 98.81 94 LEU A O 1
ATOM 654 N N . ASP A 1 95 ? 5.41 -4.828 1.449 1 98.44 95 ASP A N 1
ATOM 655 C CA . ASP A 1 95 ? 6.562 -4.137 2.016 1 98.44 95 ASP A CA 1
ATOM 656 C C . ASP A 1 95 ? 7.734 -5.098 2.221 1 98.44 95 ASP A C 1
ATOM 658 O O . ASP A 1 95 ? 7.625 -6.059 2.98 1 98.44 95 ASP A O 1
ATOM 662 N N . ILE A 1 96 ? 8.773 -4.793 1.519 1 98.19 96 ILE A N 1
ATOM 663 C CA . ILE A 1 96 ? 9.961 -5.629 1.637 1 98.19 96 ILE A CA 1
ATOM 664 C C . ILE A 1 96 ? 10.781 -5.191 2.85 1 98.19 96 ILE A C 1
ATOM 666 O O . ILE A 1 96 ? 11.227 -4.043 2.928 1 98.19 96 ILE A O 1
ATOM 670 N N . VAL A 1 97 ? 10.992 -6.152 3.801 1 96.69 97 VAL A N 1
ATOM 671 C CA . VAL A 1 97 ? 11.617 -5.766 5.062 1 96.69 97 VAL A CA 1
ATOM 672 C C . VAL A 1 97 ? 12.938 -6.516 5.23 1 96.69 97 VAL A C 1
ATOM 674 O O . VAL A 1 97 ? 13.695 -6.246 6.168 1 96.69 97 VAL A O 1
ATOM 677 N N . GLY A 1 98 ? 13.203 -7.406 4.387 1 96.25 98 GLY A N 1
ATOM 678 C CA . GLY A 1 98 ? 14.438 -8.18 4.375 1 96.25 98 GLY A CA 1
ATOM 679 C C . GLY A 1 98 ? 14.609 -9.008 3.117 1 96.25 98 GLY A C 1
ATOM 680 O O . GLY A 1 98 ? 13.672 -9.156 2.332 1 96.25 98 GLY A O 1
ATOM 681 N N . ALA A 1 99 ? 15.805 -9.555 2.947 1 96.5 99 ALA A N 1
ATOM 682 C CA . ALA A 1 99 ? 16.078 -10.469 1.843 1 96.5 99 ALA A CA 1
ATOM 683 C C . ALA A 1 99 ? 15.875 -11.922 2.27 1 96.5 99 ALA A C 1
ATOM 685 O O . ALA A 1 99 ? 16.109 -12.273 3.43 1 96.5 99 ALA A O 1
ATOM 686 N N . PRO A 1 100 ? 15.344 -12.742 1.276 1 98.19 100 PRO A N 1
ATOM 687 C CA . PRO A 1 100 ? 15.367 -14.172 1.602 1 98.19 100 PRO A CA 1
ATOM 688 C C . PRO A 1 100 ? 16.766 -14.656 2 1 98.19 100 PRO A C 1
ATOM 690 O O . PRO A 1 100 ? 17.75 -14.297 1.36 1 98.19 100 PRO A O 1
ATOM 693 N N . VAL A 1 101 ? 16.797 -15.469 3.059 1 97.69 101 VAL A N 1
ATOM 694 C CA . VAL A 1 101 ? 18.062 -15.953 3.574 1 97.69 101 VAL A CA 1
ATOM 695 C C . VAL A 1 101 ? 18.578 -17.094 2.695 1 97.69 101 VAL A C 1
ATOM 697 O O . VAL A 1 101 ? 17.844 -18.047 2.414 1 97.69 101 VAL A O 1
ATOM 700 N N . PRO A 1 102 ? 19.859 -17.016 2.293 1 97.75 102 PRO A N 1
ATOM 701 C CA . PRO A 1 102 ? 20.422 -18.062 1.432 1 97.75 102 PRO A CA 1
ATOM 702 C C . PRO A 1 102 ? 20.234 -19.469 2.01 1 97.75 102 PRO A C 1
ATOM 704 O O . PRO A 1 102 ? 20.5 -19.688 3.195 1 97.75 102 PRO A O 1
ATOM 707 N N . GLY A 1 103 ? 19.688 -20.266 1.204 1 97.44 103 GLY A N 1
ATOM 708 C CA . GLY A 1 103 ? 19.562 -21.688 1.537 1 97.44 103 GLY A CA 1
ATOM 709 C C . GLY A 1 103 ? 18.359 -21.984 2.41 1 97.44 103 GLY A C 1
ATOM 710 O O . GLY A 1 103 ? 18.047 -23.156 2.656 1 97.44 103 GLY A O 1
ATOM 711 N N . GLN A 1 104 ? 17.688 -21.062 2.848 1 97.31 104 GLN A N 1
ATOM 712 C CA . GLN A 1 104 ? 16.594 -21.297 3.785 1 97.31 104 GLN A CA 1
ATOM 713 C C . GLN A 1 104 ? 15.242 -21.25 3.078 1 97.31 104 GLN A C 1
ATOM 715 O O . GLN A 1 104 ? 15.094 -20.562 2.062 1 97.31 104 GLN A O 1
ATOM 720 N N . ALA A 1 105 ? 14.352 -21.953 3.689 1 97.81 105 ALA A N 1
ATOM 721 C CA . ALA A 1 105 ? 12.969 -21.891 3.219 1 97.81 105 ALA A CA 1
ATOM 722 C C . ALA A 1 105 ? 12.328 -20.562 3.605 1 97.81 105 ALA A C 1
ATOM 724 O O . ALA A 1 105 ? 12.797 -19.875 4.52 1 97.81 105 ALA A O 1
ATOM 725 N N . VAL A 1 106 ? 11.289 -20.219 2.83 1 98.44 106 VAL A N 1
ATOM 726 C CA . VAL A 1 106 ? 10.453 -19.078 3.17 1 98.44 106 VAL A CA 1
ATOM 727 C C . VAL A 1 106 ? 9.062 -19.547 3.582 1 98.44 106 VAL A C 1
ATOM 729 O O . VAL A 1 106 ? 8.438 -20.359 2.881 1 98.44 106 VAL A O 1
ATOM 732 N N . PHE A 1 107 ? 8.641 -19.078 4.707 1 98.25 107 PHE A N 1
ATOM 733 C CA . PHE A 1 107 ? 7.277 -19.297 5.18 1 98.25 107 PHE A CA 1
ATOM 734 C C . PHE A 1 107 ? 6.406 -18.078 4.895 1 98.25 107 PHE A C 1
ATOM 736 O O . PHE A 1 107 ? 6.891 -16.938 4.91 1 98.25 107 PHE A O 1
ATOM 743 N N . ALA A 1 108 ? 5.199 -18.312 4.59 1 98 108 ALA A N 1
ATOM 744 C CA . ALA A 1 108 ? 4.234 -17.234 4.398 1 98 108 ALA A CA 1
ATOM 745 C C . ALA A 1 108 ? 2.932 -17.531 5.141 1 98 108 ALA A C 1
ATOM 747 O O . ALA A 1 108 ? 2.389 -18.641 5.043 1 98 108 ALA A O 1
ATOM 748 N N . ARG A 1 109 ? 2.461 -16.578 5.855 1 97.5 109 ARG A N 1
ATOM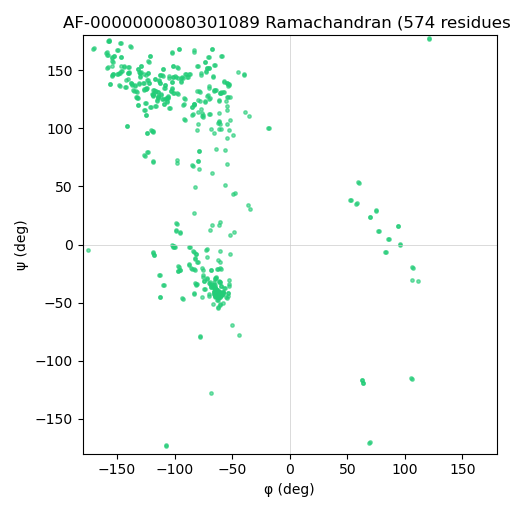 749 C CA . ARG A 1 109 ? 1.193 -16.672 6.574 1 97.5 109 ARG A CA 1
ATOM 750 C C . ARG A 1 109 ? 0.292 -15.484 6.23 1 97.5 109 ARG A C 1
ATOM 752 O O . ARG A 1 109 ? 0.768 -14.359 6.074 1 97.5 109 ARG A O 1
ATOM 759 N N . ALA A 1 110 ? -0.945 -15.758 6.062 1 97.88 110 ALA A N 1
ATOM 760 C CA . ALA A 1 110 ? -1.909 -14.68 5.832 1 97.88 110 ALA A CA 1
ATOM 761 C C . ALA A 1 110 ? -3.211 -14.945 6.582 1 97.88 110 ALA A C 1
ATOM 763 O O . ALA A 1 110 ? -3.555 -16.094 6.863 1 97.88 110 ALA A O 1
ATOM 764 N N . GLU A 1 111 ? -3.889 -13.914 6.914 1 97.94 111 GLU A N 1
ATOM 765 C CA . GLU A 1 111 ? -5.18 -13.961 7.59 1 97.94 111 GLU A CA 1
ATOM 766 C C . GLU A 1 111 ? -6.168 -12.977 6.965 1 97.94 111 GLU A C 1
ATOM 768 O O . GLU A 1 111 ? -5.809 -11.836 6.668 1 97.94 111 GLU A O 1
ATOM 773 N N . CYS A 1 112 ? -7.363 -13.492 6.715 1 97.19 112 CYS A N 1
ATOM 774 C CA . CYS A 1 112 ? -8.445 -12.578 6.352 1 97.19 112 CYS A CA 1
ATOM 775 C C . CYS A 1 112 ? -8.961 -11.836 7.578 1 97.19 112 CYS A C 1
ATOM 777 O O . CYS A 1 112 ? -9.688 -12.414 8.391 1 97.19 112 CYS A O 1
ATOM 779 N N . THR A 1 113 ? -8.703 -10.547 7.676 1 96.56 113 THR A N 1
ATOM 780 C CA . THR A 1 113 ? -8.953 -9.805 8.906 1 96.56 113 THR A CA 1
ATOM 781 C C . THR A 1 113 ? -10.305 -9.109 8.859 1 96.56 113 THR A C 1
ATOM 783 O O . THR A 1 113 ? -10.844 -8.703 9.891 1 96.56 113 THR A O 1
ATOM 786 N N . SER A 1 114 ? -10.82 -8.938 7.695 1 94 114 SER A N 1
ATOM 787 C CA . SER A 1 114 ? -12.141 -8.344 7.523 1 94 114 SER A CA 1
ATOM 788 C C . SER A 1 114 ? -12.789 -8.805 6.223 1 94 114 SER A C 1
ATOM 790 O O . SER A 1 114 ? -12.102 -9.055 5.234 1 94 114 SER A O 1
ATOM 792 N N . LEU A 1 115 ? -13.992 -8.953 6.23 1 92.62 115 LEU A N 1
ATOM 793 C CA . LEU A 1 115 ? -14.836 -9.273 5.086 1 92.62 115 LEU A CA 1
ATOM 794 C C . LEU A 1 115 ? -16.156 -8.516 5.164 1 92.62 115 LEU A C 1
ATOM 796 O O . LEU A 1 115 ? -17.047 -8.875 5.953 1 92.62 115 LEU A O 1
ATOM 800 N N . GLU A 1 116 ? -16.203 -7.469 4.371 1 88.31 116 GLU A N 1
ATOM 801 C CA . GLU A 1 116 ? -17.375 -6.609 4.406 1 88.31 116 GLU A CA 1
ATOM 802 C C . GLU A 1 116 ? -17.875 -6.309 2.998 1 88.31 116 GLU A C 1
ATOM 804 O O . GLU A 1 116 ? -17.125 -5.82 2.154 1 88.31 116 GLU A O 1
ATOM 809 N N . ALA A 1 117 ? -19.156 -6.586 2.789 1 85.69 117 ALA A N 1
ATOM 810 C CA . ALA A 1 117 ? -19.828 -6.246 1.537 1 85.69 117 ALA A CA 1
ATOM 811 C C . ALA A 1 117 ? -19.062 -6.789 0.336 1 85.69 117 ALA A C 1
ATOM 813 O O . ALA A 1 117 ? -18.859 -6.078 -0.651 1 85.69 117 ALA A O 1
ATOM 814 N N . GLY A 1 118 ? -18.531 -7.957 0.474 1 89.06 118 GLY A N 1
ATOM 815 C CA . GLY A 1 118 ? -17.891 -8.625 -0.648 1 89.06 118 GLY A CA 1
ATOM 816 C C . GLY A 1 118 ? -16.438 -8.211 -0.83 1 89.06 118 GLY A C 1
ATOM 817 O O . GLY A 1 118 ? -15.805 -8.562 -1.83 1 89.06 118 GLY A O 1
ATOM 818 N N . SER A 1 119 ? -15.914 -7.414 0.068 1 92.94 119 SER A N 1
ATOM 819 C CA . SER A 1 119 ? -14.516 -6.992 0.036 1 92.94 119 SER A CA 1
ATOM 820 C C . SER A 1 119 ? -13.75 -7.539 1.234 1 92.94 119 SER A C 1
ATOM 822 O O . SER A 1 119 ? -14.156 -7.344 2.381 1 92.94 119 SER A O 1
ATOM 824 N N . ALA A 1 120 ? -12.688 -8.164 0.912 1 96.62 120 ALA A N 1
ATOM 825 C CA . ALA A 1 120 ? -11.891 -8.781 1.973 1 96.62 120 ALA A CA 1
ATOM 826 C C . ALA A 1 120 ? -10.539 -8.086 2.113 1 96.62 120 ALA A C 1
ATOM 828 O O . ALA A 1 120 ? -9.906 -7.734 1.114 1 96.62 120 ALA A O 1
ATOM 829 N N . LEU A 1 121 ? -10.141 -7.895 3.365 1 98.19 121 LEU A N 1
ATOM 830 C CA . LEU A 1 121 ? -8.789 -7.445 3.678 1 98.19 121 LEU A CA 1
ATOM 831 C C . LEU A 1 121 ? -7.949 -8.594 4.238 1 98.19 121 LEU A C 1
ATOM 833 O O . LEU A 1 121 ? -8.367 -9.266 5.18 1 98.19 121 LEU A O 1
ATOM 837 N N . VAL A 1 122 ? -6.812 -8.781 3.631 1 98.5 122 VAL A N 1
ATOM 838 C CA . VAL A 1 122 ? -5.895 -9.836 4.047 1 98.5 122 VAL A CA 1
ATOM 839 C C . VAL A 1 122 ? -4.574 -9.227 4.504 1 98.5 122 VAL A C 1
ATOM 841 O O . VAL A 1 122 ? -4.023 -8.352 3.83 1 98.5 122 VAL A O 1
ATOM 844 N N . LEU A 1 123 ? -4.145 -9.625 5.645 1 98.56 123 LEU A N 1
ATOM 845 C CA . LEU A 1 123 ? -2.816 -9.281 6.137 1 98.56 123 LEU A CA 1
ATOM 846 C C . LEU A 1 123 ? -1.934 -10.516 6.242 1 98.56 123 LEU A C 1
ATOM 848 O O . LEU A 1 123 ? -2.414 -11.602 6.598 1 98.56 123 LEU A O 1
ATOM 852 N N . GLY A 1 124 ? -0.645 -10.32 5.879 1 98.06 124 GLY A N 1
ATOM 853 C CA . GLY A 1 124 ? 0.242 -11.477 5.938 1 98.06 124 GLY A CA 1
ATOM 854 C C . GLY A 1 124 ? 1.706 -11.094 6.062 1 98.06 124 GLY A C 1
ATOM 855 O O . GLY A 1 124 ? 2.043 -9.906 6.113 1 98.06 124 GLY A O 1
ATOM 856 N N . THR A 1 125 ? 2.516 -12.133 6.215 1 97.94 125 THR A N 1
ATOM 857 C CA . THR A 1 125 ? 3.961 -11.969 6.32 1 97.94 125 THR A CA 1
ATOM 858 C C . THR A 1 125 ? 4.684 -13.188 5.754 1 97.94 125 THR A C 1
ATOM 860 O O . THR A 1 125 ? 4.141 -14.289 5.75 1 97.94 125 THR A O 1
ATOM 863 N N . ALA A 1 126 ? 5.797 -12.945 5.199 1 98.62 126 ALA A N 1
ATOM 864 C CA . ALA A 1 126 ? 6.734 -13.992 4.805 1 98.62 126 ALA A CA 1
ATOM 865 C C . ALA A 1 126 ? 8.047 -13.875 5.574 1 98.62 126 ALA A C 1
ATOM 867 O O . ALA A 1 126 ? 8.531 -12.766 5.82 1 98.62 126 ALA A O 1
ATOM 868 N N . TRP A 1 127 ? 8.617 -15.008 5.926 1 98.31 127 TRP A N 1
ATOM 869 C CA . TRP A 1 127 ? 9.852 -14.984 6.711 1 98.31 127 TRP A CA 1
ATOM 870 C C . TRP A 1 127 ? 10.672 -16.25 6.492 1 98.31 127 TRP A C 1
ATOM 872 O O . TRP A 1 127 ? 10.164 -17.234 5.93 1 98.31 127 TRP A O 1
ATOM 882 N N . CYS A 1 128 ? 11.922 -16.156 6.82 1 97.75 128 CYS A N 1
ATOM 883 C CA . CYS A 1 128 ? 12.805 -17.328 6.812 1 97.75 128 CYS A CA 1
ATOM 884 C C . CYS A 1 128 ? 13.031 -17.844 8.227 1 97.75 128 CYS A C 1
ATOM 886 O O . CYS A 1 128 ? 12.688 -17.172 9.203 1 97.75 128 CYS A O 1
ATOM 888 N N . GLY A 1 129 ? 13.57 -19.078 8.289 1 89.31 129 GLY A N 1
ATOM 889 C CA . GLY A 1 129 ? 13.914 -19.688 9.57 1 89.31 129 GLY A CA 1
ATOM 890 C C . GLY A 1 129 ? 12.945 -20.766 10 1 89.31 129 GLY A C 1
ATOM 891 O O . GLY A 1 129 ? 12.703 -21.719 9.25 1 89.31 129 GLY A O 1
ATOM 892 N N . ASP A 1 130 ? 12.266 -20.422 11.133 1 86.88 130 ASP A N 1
ATOM 893 C CA . ASP A 1 130 ? 11.359 -21.406 11.734 1 86.88 130 ASP A CA 1
ATOM 894 C C . ASP A 1 130 ? 9.906 -21.062 11.453 1 86.88 130 ASP A C 1
ATOM 896 O O . ASP A 1 130 ? 9.531 -19.891 11.461 1 86.88 130 ASP A O 1
ATOM 900 N N . ALA A 1 131 ? 9.195 -22.188 11.258 1 84.12 131 ALA A N 1
ATOM 901 C CA . ALA A 1 131 ? 7.793 -22 10.891 1 84.12 131 ALA A CA 1
ATOM 902 C C . ALA A 1 131 ? 7.027 -21.281 12 1 84.12 131 ALA A C 1
ATOM 904 O O . ALA A 1 131 ? 5.996 -20.656 11.742 1 84.12 131 ALA A O 1
ATOM 905 N N . THR A 1 132 ? 7.523 -21.312 13.172 1 83.62 132 THR A N 1
ATOM 906 C CA . THR A 1 132 ? 6.73 -20.859 14.312 1 83.62 132 THR A CA 1
ATOM 907 C C . THR A 1 132 ? 7.066 -19.406 14.656 1 83.62 132 THR A C 1
ATOM 909 O O . THR A 1 132 ? 6.293 -18.734 15.336 1 83.62 132 THR A O 1
ATOM 912 N N . ALA A 1 133 ? 8.234 -19.047 14.234 1 82.75 133 ALA A N 1
ATOM 913 C CA . ALA A 1 133 ? 8.609 -17.688 14.633 1 82.75 133 ALA A CA 1
ATOM 914 C C . ALA A 1 133 ? 9.172 -16.906 13.453 1 82.75 133 ALA A C 1
ATOM 916 O O . ALA A 1 133 ? 10.133 -17.328 12.812 1 82.75 133 ALA A O 1
ATOM 917 N N . ALA A 1 134 ? 8.586 -15.711 13.227 1 84.69 134 ALA A N 1
ATOM 918 C CA . ALA A 1 134 ? 9.016 -14.836 12.133 1 84.69 134 ALA A CA 1
ATOM 919 C C . ALA A 1 134 ? 10.211 -13.984 12.555 1 84.69 134 ALA A C 1
ATOM 921 O O . ALA A 1 134 ? 10.148 -12.758 12.5 1 84.69 134 ALA A O 1
ATOM 922 N N . THR A 1 135 ? 11.344 -14.664 12.758 1 86.44 135 THR A N 1
ATOM 923 C CA . THR A 1 135 ? 12.508 -13.961 13.305 1 86.44 135 THR A CA 1
ATOM 924 C C . THR A 1 135 ? 13.305 -13.289 12.188 1 86.44 135 THR A C 1
ATOM 926 O O . THR A 1 135 ? 14.086 -12.375 12.445 1 86.44 135 THR A O 1
ATOM 929 N N . MET A 1 136 ? 13.094 -13.773 11.008 1 93.62 136 MET A N 1
ATOM 930 C CA . MET A 1 136 ? 13.773 -13.188 9.852 1 93.62 136 MET A CA 1
ATOM 931 C C . MET A 1 136 ? 12.766 -12.797 8.773 1 93.62 136 MET A C 1
ATOM 933 O O . MET A 1 136 ? 12.68 -13.445 7.734 1 93.62 136 MET A O 1
ATOM 937 N N . PRO A 1 137 ? 12.109 -11.672 9.031 1 96.38 137 PRO A N 1
ATOM 938 C CA . PRO A 1 137 ? 11.055 -11.266 8.102 1 96.38 137 PRO A CA 1
ATOM 939 C C . PRO A 1 137 ? 11.602 -10.883 6.727 1 96.38 137 PRO A C 1
ATOM 941 O O . PRO A 1 137 ? 12.695 -10.32 6.625 1 96.38 137 PRO A O 1
ATOM 944 N N . VAL A 1 138 ? 10.82 -11.203 5.676 1 98.25 138 VAL A N 1
ATOM 945 C CA . VAL A 1 138 ? 11.188 -10.906 4.297 1 98.25 138 VAL A CA 1
ATOM 946 C C . VAL A 1 138 ? 10.234 -9.859 3.723 1 98.25 138 VAL A C 1
ATOM 948 O O . VAL A 1 138 ? 10.672 -8.883 3.102 1 98.25 138 VAL A O 1
ATOM 951 N N . ALA A 1 139 ? 8.945 -10.031 3.951 1 98.56 139 ALA A N 1
ATOM 952 C CA . ALA A 1 139 ? 7.957 -9.125 3.375 1 98.56 139 ALA A CA 1
ATOM 953 C C . ALA A 1 139 ? 6.648 -9.172 4.16 1 98.56 139 ALA A C 1
ATOM 955 O O . ALA A 1 139 ? 6.328 -10.18 4.789 1 98.56 139 ALA A O 1
ATOM 956 N N . ARG A 1 140 ? 5.965 -8.086 4.117 1 98.44 140 ARG A N 1
ATOM 957 C CA . ARG A 1 140 ? 4.609 -7.98 4.641 1 98.44 140 ARG A CA 1
ATOM 958 C C . ARG A 1 140 ? 3.594 -7.828 3.514 1 98.44 140 ARG A C 1
ATOM 960 O O . ARG A 1 140 ? 3.859 -7.148 2.52 1 98.44 140 ARG A O 1
ATOM 967 N N . LEU A 1 141 ? 2.441 -8.43 3.777 1 98.69 141 LEU A N 1
ATOM 968 C CA . LEU A 1 141 ? 1.383 -8.406 2.773 1 98.69 141 LEU A CA 1
ATOM 969 C C . LEU A 1 141 ? 0.161 -7.652 3.289 1 98.69 141 LEU A C 1
ATOM 971 O O . LEU A 1 141 ? -0.274 -7.867 4.422 1 98.69 141 LEU A O 1
ATOM 975 N N . THR A 1 142 ? -0.357 -6.77 2.5 1 98.75 142 THR A N 1
ATOM 976 C CA . THR A 1 142 ? -1.736 -6.297 2.559 1 98.75 142 THR A CA 1
ATOM 977 C C . THR A 1 142 ? -2.459 -6.574 1.244 1 98.75 142 THR A C 1
ATOM 979 O O . THR A 1 142 ? -2.051 -6.082 0.19 1 98.75 142 THR A O 1
ATOM 982 N N . GLY A 1 143 ? -3.473 -7.348 1.309 1 98.56 143 GLY A N 1
ATOM 983 C CA . GLY A 1 143 ? -4.215 -7.715 0.114 1 98.56 143 GLY A CA 1
ATOM 984 C C . GLY A 1 143 ? -5.691 -7.371 0.2 1 98.56 143 GLY A C 1
ATOM 985 O O . GLY A 1 143 ? -6.305 -7.504 1.262 1 98.56 143 GLY A O 1
ATOM 986 N N . ARG A 1 144 ? -6.23 -6.922 -0.896 1 98.25 144 ARG A N 1
ATOM 987 C CA . ARG A 1 144 ? -7.668 -6.719 -1.054 1 98.25 144 ARG A CA 1
ATOM 988 C C . ARG A 1 144 ? -8.242 -7.66 -2.107 1 98.25 144 ARG A C 1
ATOM 990 O O . ARG A 1 144 ? -7.699 -7.773 -3.209 1 98.25 144 ARG A O 1
ATOM 997 N N . PHE A 1 145 ? -9.305 -8.289 -1.732 1 96.25 145 PHE A N 1
ATOM 998 C CA . PHE A 1 145 ? -9.945 -9.266 -2.604 1 96.25 145 PHE A CA 1
ATOM 999 C C . PHE A 1 145 ? -11.438 -9 -2.711 1 96.25 145 PHE A C 1
ATOM 1001 O O . PHE A 1 145 ? -12.062 -8.539 -1.752 1 96.25 145 PHE A O 1
ATOM 1008 N N . VAL A 1 146 ? -11.961 -9.242 -3.855 1 93.5 146 VAL A N 1
ATOM 1009 C CA . VAL A 1 146 ? -13.414 -9.25 -4.016 1 93.5 146 VAL A CA 1
ATOM 1010 C C . VAL A 1 146 ? -13.938 -10.68 -3.881 1 93.5 146 VAL A C 1
ATOM 1012 O O . VAL A 1 146 ? -13.281 -11.633 -4.309 1 93.5 146 VAL A O 1
ATOM 1015 N N . VAL A 1 147 ? -15.023 -10.773 -3.234 1 90.19 147 VAL A N 1
ATOM 1016 C CA . VAL A 1 147 ? -15.664 -12.078 -3.035 1 90.19 147 VAL A CA 1
ATOM 1017 C C . VAL A 1 147 ? -16.984 -12.125 -3.807 1 90.19 147 VAL A C 1
ATOM 1019 O O . VAL A 1 147 ? -17.719 -11.141 -3.859 1 90.19 147 VAL A O 1
ATOM 1022 N N . GLY A 1 148 ? -17.281 -13.273 -4.281 1 78.75 148 GLY A N 1
ATOM 1023 C CA . GLY A 1 148 ? -18.547 -13.492 -4.984 1 78.75 148 GLY A CA 1
ATOM 1024 C C . GLY A 1 148 ? -18.422 -13.336 -6.488 1 78.75 148 GLY A C 1
ATOM 1025 O O . GLY A 1 148 ? -19.375 -12.953 -7.16 1 78.75 148 GLY A O 1
ATOM 1026 N N . VAL A 1 149 ? -17.109 -13.391 -6.793 1 65 149 VAL A N 1
ATOM 1027 C CA . VAL A 1 149 ? -16.875 -13.305 -8.234 1 65 149 VAL A CA 1
ATOM 1028 C C . VAL A 1 149 ? -17.109 -14.672 -8.875 1 65 149 VAL A C 1
ATOM 1030 O O . VAL A 1 149 ? -16.797 -15.703 -8.281 1 65 149 VAL A O 1
ATOM 1033 N N . GLY A 1 150 ? -18.156 -14.984 -9.438 1 57 150 GLY A N 1
ATOM 1034 C CA . GLY A 1 150 ? -18.453 -16.234 -10.117 1 57 150 GLY A CA 1
ATOM 1035 C C . GLY A 1 150 ? -19.375 -16.047 -11.312 1 57 150 GLY A C 1
ATOM 1036 O O . GLY A 1 150 ? -19.969 -14.977 -11.492 1 57 150 GLY A O 1
ATOM 1037 N N . PRO A 1 151 ? -19.156 -17.047 -12.211 1 44.06 151 PRO A N 1
ATOM 1038 C CA . PRO A 1 151 ? -20.078 -16.969 -13.352 1 44.06 151 PRO A CA 1
ATOM 1039 C C . PRO A 1 151 ? -21.5 -16.578 -12.945 1 44.06 151 PRO A C 1
ATOM 1041 O O . PRO A 1 151 ? -21.859 -16.688 -11.773 1 44.06 151 PRO A O 1
ATOM 1044 N N . GLY A 1 152 ? -22.172 -15.914 -13.672 1 41.09 152 GLY A N 1
ATOM 1045 C CA . GLY A 1 152 ? -23.562 -15.516 -13.5 1 41.09 152 GLY A CA 1
ATOM 1046 C C . GLY A 1 152 ? -24.312 -16.375 -12.508 1 41.09 152 GLY A C 1
ATOM 1047 O O . GLY A 1 152 ? -24.172 -17.609 -12.516 1 41.09 152 GLY A O 1
ATOM 1048 N N . GLN A 1 153 ? -24.469 -15.883 -11.32 1 39.69 153 GLN A N 1
ATOM 1049 C CA . GLN A 1 153 ? -25.359 -16.438 -10.32 1 39.69 153 GLN A CA 1
ATOM 1050 C C . GLN A 1 153 ? -26.625 -16.984 -10.961 1 39.69 153 GLN A C 1
ATOM 1052 O O . GLN A 1 153 ? -27.656 -16.312 -11.023 1 39.69 153 GLN A O 1
ATOM 1057 N N . VAL A 1 154 ? -26.672 -17.531 -12.117 1 32.84 154 VAL A N 1
ATOM 1058 C CA . VAL A 1 154 ? -27.938 -18.188 -12.383 1 32.84 154 VAL A CA 1
ATOM 1059 C C . VAL A 1 154 ? -28.234 -19.203 -11.289 1 32.84 154 VAL A C 1
ATOM 1061 O O . VAL A 1 154 ? -27.375 -20.031 -10.953 1 32.84 154 VAL A O 1
ATOM 1064 N N . PRO A 1 155 ? -29.172 -19.203 -10.648 1 35.53 155 PRO A N 1
ATOM 1065 C CA . PRO A 1 155 ? -29.766 -20.297 -9.867 1 35.53 155 PRO A CA 1
ATOM 1066 C C . PRO A 1 155 ? -29.672 -21.641 -10.57 1 35.53 155 PRO A C 1
ATOM 1068 O O . PRO A 1 155 ? -29.984 -21.75 -11.758 1 35.53 155 PRO A O 1
ATOM 1071 N N . GLY A 1 156 ? -28.906 -22.781 -10.148 1 39.41 156 GLY A N 1
ATOM 1072 C CA . GLY A 1 156 ? -28.625 -24.078 -10.734 1 39.41 156 GLY A CA 1
ATOM 1073 C C . GLY A 1 156 ? -27.219 -24.203 -11.273 1 39.41 156 GLY A C 1
ATOM 1074 O O . GLY A 1 156 ? -26.781 -25.281 -11.664 1 39.41 156 GLY A O 1
ATOM 1075 N N . ALA A 1 157 ? -26.75 -23.156 -11.68 1 40.44 157 ALA A N 1
ATOM 1076 C CA . ALA A 1 157 ? -25.438 -23.172 -12.344 1 40.44 157 ALA A CA 1
ATOM 1077 C C . ALA A 1 157 ? -24.312 -23.328 -11.336 1 40.44 157 ALA A C 1
ATOM 1079 O O . ALA A 1 157 ? -23.203 -23.734 -11.695 1 40.44 157 ALA A O 1
ATOM 1080 N N . GLU A 1 158 ? -24.531 -23 -10.117 1 47.25 158 GLU A N 1
ATOM 1081 C CA . GLU A 1 158 ? -23.531 -23.141 -9.055 1 47.25 158 GLU A CA 1
ATOM 1082 C C . GLU A 1 158 ? -22.984 -24.562 -8.992 1 47.25 158 GLU A C 1
ATOM 1084 O O . GLU A 1 158 ? -21.781 -24.75 -8.812 1 47.25 158 GLU A O 1
ATOM 1089 N N . ASP A 1 159 ? -23.828 -25.391 -9.078 1 47.5 159 ASP A N 1
ATOM 1090 C CA . ASP A 1 159 ? -23.453 -26.797 -8.953 1 47.5 159 ASP A CA 1
ATOM 1091 C C . ASP A 1 159 ? -22.531 -27.219 -10.102 1 47.5 159 ASP A C 1
ATOM 1093 O O . ASP A 1 159 ? -21.578 -27.969 -9.891 1 47.5 159 ASP A O 1
ATOM 1097 N N . ARG A 1 160 ? -22.922 -26.719 -11.203 1 46.16 160 ARG A N 1
ATOM 1098 C CA . ARG A 1 160 ? -22.156 -27.141 -12.383 1 46.16 160 ARG A CA 1
ATOM 1099 C C . ARG A 1 160 ? -20.766 -26.531 -12.367 1 46.16 160 ARG A C 1
ATOM 1101 O O . ARG A 1 160 ? -19.781 -27.219 -12.68 1 46.16 160 ARG A O 1
ATOM 1108 N N . HIS A 1 161 ? -20.734 -25.234 -11.992 1 49.44 161 HIS A N 1
ATOM 1109 C CA . HIS A 1 161 ? -19.422 -24.594 -11.969 1 49.44 161 HIS A CA 1
ATOM 1110 C C . HIS A 1 161 ? -18.531 -25.219 -10.906 1 49.44 161 HIS A C 1
ATOM 1112 O O . HIS A 1 161 ? -17.328 -25.375 -11.117 1 49.44 161 HIS A O 1
ATOM 1118 N N . ARG A 1 162 ? -19.203 -25.625 -9.891 1 49.75 162 ARG A N 1
ATOM 1119 C CA . ARG A 1 162 ? -18.469 -26.344 -8.859 1 49.75 162 ARG A CA 1
ATOM 1120 C C . ARG A 1 162 ? -17.922 -27.656 -9.383 1 49.75 162 ARG A C 1
ATOM 1122 O O . ARG A 1 162 ? -16.781 -28.031 -9.109 1 49.75 162 ARG A O 1
ATOM 1129 N N . ARG A 1 163 ? -18.812 -28.281 -10.055 1 50.28 163 ARG A N 1
ATOM 1130 C CA . ARG A 1 163 ? -18.422 -29.578 -10.586 1 50.28 163 ARG A CA 1
ATOM 1131 C C . ARG A 1 163 ? -17.297 -29.438 -11.609 1 50.28 163 ARG A C 1
ATOM 1133 O O . ARG A 1 163 ? -16.359 -30.219 -11.625 1 50.28 163 ARG A O 1
ATOM 1140 N N . GLU A 1 164 ? -17.484 -28.375 -12.367 1 50.38 164 GLU A N 1
ATOM 1141 C CA . GLU A 1 164 ? -16.469 -28.188 -13.406 1 50.38 164 GLU A CA 1
ATOM 1142 C C . GLU A 1 164 ? -15.148 -27.703 -12.805 1 50.38 164 GLU A C 1
ATOM 1144 O O . GLU A 1 164 ? -14.07 -28.125 -13.227 1 50.38 164 GLU A O 1
ATOM 1149 N N . ALA A 1 165 ? -15.367 -26.859 -11.844 1 52.47 165 ALA A N 1
ATOM 1150 C CA . ALA A 1 165 ? -14.172 -26.406 -11.141 1 52.47 165 ALA A CA 1
ATOM 1151 C C . ALA A 1 165 ? -13.477 -27.562 -10.43 1 52.47 165 ALA A C 1
ATOM 1153 O O . ALA A 1 165 ? -12.25 -27.656 -10.453 1 52.47 165 ALA A O 1
ATOM 1154 N N . ARG A 1 166 ? -14.211 -28.391 -9.812 1 51.41 166 ARG A N 1
ATOM 1155 C CA . ARG A 1 166 ? -13.664 -29.578 -9.172 1 51.41 166 ARG A CA 1
ATOM 1156 C C . ARG A 1 166 ? -13.016 -30.516 -10.188 1 51.41 166 ARG A C 1
ATOM 1158 O O . ARG A 1 166 ? -11.953 -31.094 -9.93 1 51.41 166 ARG A O 1
ATOM 1165 N N . ALA A 1 167 ? -13.719 -30.688 -11.273 1 51.06 167 ALA A N 1
ATOM 1166 C CA . ALA A 1 167 ? -13.195 -31.578 -12.305 1 51.06 167 ALA A CA 1
ATOM 1167 C C . ALA A 1 167 ? -11.898 -31.031 -12.891 1 51.06 167 ALA A C 1
ATOM 1169 O O . ALA A 1 167 ? -10.961 -31.797 -13.156 1 51.06 167 ALA A O 1
ATOM 1170 N N . ALA A 1 168 ? -11.938 -29.734 -13.086 1 51.22 168 ALA A N 1
ATOM 1171 C CA . ALA A 1 168 ? -10.742 -29.125 -13.664 1 51.22 168 ALA A CA 1
ATOM 1172 C C . ALA A 1 168 ? -9.578 -29.156 -12.68 1 51.22 168 ALA A C 1
ATOM 1174 O O . ALA A 1 168 ? -8.422 -29.297 -13.086 1 51.22 168 ALA A O 1
ATOM 1175 N N . ALA A 1 169 ? -10 -29.047 -11.406 1 53.62 169 ALA A N 1
ATOM 1176 C CA . ALA A 1 169 ? -8.969 -29.047 -10.375 1 53.62 169 ALA A CA 1
ATOM 1177 C C . ALA A 1 169 ? -8.188 -30.359 -10.375 1 53.62 169 ALA A C 1
ATOM 1179 O O . ALA A 1 169 ? -7.074 -30.422 -9.859 1 53.62 169 ALA A O 1
ATOM 1180 N N . HIS A 1 170 ? -8.812 -31.297 -11.102 1 53.53 170 HIS A N 1
ATOM 1181 C CA . HIS A 1 170 ? -8.188 -32.594 -10.969 1 53.53 170 HIS A CA 1
ATOM 1182 C C . HIS A 1 170 ? -7.301 -32.906 -12.172 1 53.53 170 HIS A C 1
ATOM 1184 O O . HIS A 1 170 ? -6.691 -33.969 -12.242 1 53.53 170 HIS A O 1
ATOM 1190 N N . VAL A 1 171 ? -7.281 -31.984 -13.125 1 55.41 171 VAL A N 1
ATOM 1191 C CA . VAL A 1 171 ? -6.355 -32.281 -14.219 1 55.41 171 VAL A CA 1
ATOM 1192 C C . VAL A 1 171 ? -4.953 -31.812 -13.852 1 55.41 171 VAL A C 1
ATOM 1194 O O . VAL A 1 171 ? -4.742 -30.625 -13.609 1 55.41 171 VAL A O 1
ATOM 1197 N N . PRO A 1 172 ? -4.062 -32.781 -13.672 1 66.31 172 PRO A N 1
ATOM 1198 C CA . PRO A 1 172 ? -2.711 -32.406 -13.25 1 66.31 172 PRO A CA 1
ATOM 1199 C C . PRO A 1 172 ? -1.995 -31.516 -14.273 1 66.31 172 PRO A C 1
ATOM 1201 O O . PRO A 1 172 ? -1.894 -31.891 -15.445 1 66.31 172 PRO A O 1
ATOM 1204 N N . VAL A 1 173 ? -1.864 -30.312 -14.07 1 76.31 173 VAL A N 1
ATOM 1205 C CA . VAL A 1 173 ? -1.006 -29.422 -14.844 1 76.31 173 VAL A CA 1
ATOM 1206 C C . VAL A 1 173 ? 0.46 -29.734 -14.555 1 76.31 173 VAL A C 1
ATOM 1208 O O . VAL A 1 173 ? 0.892 -29.688 -13.398 1 76.31 173 VAL A O 1
ATOM 1211 N N . ILE A 1 174 ? 1.143 -30.266 -15.625 1 82.56 174 ILE A N 1
ATOM 1212 C CA . ILE A 1 174 ? 2.557 -30.578 -15.469 1 82.56 174 ILE A CA 1
ATOM 1213 C C . ILE A 1 174 ? 3.408 -29.406 -15.922 1 82.56 174 ILE A C 1
ATOM 1215 O O . ILE A 1 174 ? 3.305 -28.953 -17.062 1 82.56 174 ILE A O 1
ATOM 1219 N N . ALA A 1 175 ? 4.184 -28.906 -15.008 1 89.5 175 ALA A N 1
ATOM 1220 C CA . ALA A 1 175 ? 5.129 -27.844 -15.336 1 89.5 175 ALA A CA 1
ATOM 1221 C C . ALA A 1 175 ? 6.449 -28.422 -15.844 1 89.5 175 ALA A C 1
ATOM 1223 O O . ALA A 1 175 ? 6.855 -29.516 -15.43 1 89.5 175 ALA A O 1
ATOM 1224 N N . PRO A 1 176 ? 7.109 -27.719 -16.781 1 90.31 176 PRO A N 1
ATOM 1225 C CA . PRO A 1 176 ? 8.445 -28.172 -17.203 1 90.31 176 PRO A CA 1
ATOM 1226 C C . PRO A 1 176 ? 9.469 -28.094 -16.062 1 90.31 176 PRO A C 1
ATOM 1228 O O . PRO A 1 176 ? 9.273 -27.328 -15.109 1 90.31 176 PRO A O 1
ATOM 1231 N N . ALA A 1 177 ? 10.461 -28.969 -16.25 1 93.25 177 ALA A N 1
ATOM 1232 C CA . ALA A 1 177 ? 11.594 -28.828 -15.344 1 93.25 177 ALA A CA 1
ATOM 1233 C C . ALA A 1 177 ? 12.242 -27.453 -15.492 1 93.25 177 ALA A C 1
ATOM 1235 O O . ALA A 1 177 ? 12.406 -26.953 -16.609 1 93.25 177 ALA A O 1
ATOM 1236 N N . ALA A 1 178 ? 12.453 -26.797 -14.344 1 96.81 178 ALA A N 1
ATOM 1237 C CA . ALA A 1 178 ? 13.078 -25.469 -14.32 1 96.81 178 ALA A CA 1
ATOM 1238 C C . ALA A 1 178 ? 14.102 -25.375 -13.195 1 96.81 178 ALA A C 1
ATOM 1240 O O . ALA A 1 178 ? 13.844 -25.797 -12.062 1 96.81 178 ALA A O 1
ATOM 1241 N N . ASP A 1 179 ? 15.219 -24.781 -13.508 1 97.38 179 ASP A N 1
ATOM 1242 C CA . ASP A 1 179 ? 16.328 -24.75 -12.57 1 97.38 179 ASP A CA 1
ATOM 1243 C C . ASP A 1 179 ? 16.219 -23.547 -11.625 1 97.38 179 ASP A C 1
ATOM 1245 O O . ASP A 1 179 ? 16.938 -23.469 -10.625 1 97.38 179 ASP A O 1
ATOM 1249 N N . CYS A 1 180 ? 15.469 -22.672 -11.961 1 98.38 180 CYS A N 1
ATOM 1250 C CA . CYS A 1 180 ? 15.234 -21.469 -11.156 1 98.38 180 CYS A CA 1
ATOM 1251 C C . CYS A 1 180 ? 13.898 -20.828 -11.508 1 98.38 180 CYS A C 1
ATOM 1253 O O . CYS A 1 180 ? 13.18 -21.328 -12.375 1 98.38 180 CYS A O 1
ATOM 1255 N N . PHE A 1 181 ? 13.547 -19.812 -10.773 1 98.56 181 PHE A N 1
ATOM 1256 C CA . PHE A 1 181 ? 12.242 -19.188 -10.977 1 98.56 181 PHE A CA 1
ATOM 1257 C C . PHE A 1 181 ? 12.156 -18.547 -12.359 1 98.56 181 PHE A C 1
ATOM 1259 O O . PHE A 1 181 ? 11.109 -18.594 -13.008 1 98.56 181 PHE A O 1
ATOM 1266 N N . ASP A 1 182 ? 13.219 -17.938 -12.859 1 97.69 182 ASP A N 1
ATOM 1267 C CA . ASP A 1 182 ? 13.266 -17.375 -14.203 1 97.69 182 ASP A CA 1
ATOM 1268 C C . ASP A 1 182 ? 12.898 -18.438 -15.25 1 97.69 182 ASP A C 1
ATOM 1270 O O . ASP A 1 182 ? 12.109 -18.172 -16.156 1 97.69 182 ASP A O 1
ATOM 1274 N N . ALA A 1 183 ? 13.484 -19.547 -15.055 1 97.75 183 ALA A N 1
ATOM 1275 C CA . ALA A 1 183 ? 13.242 -20.641 -16 1 97.75 183 ALA A CA 1
ATOM 1276 C C . ALA A 1 183 ? 11.789 -21.109 -15.93 1 97.75 183 ALA A C 1
ATOM 1278 O O . ALA A 1 183 ? 11.203 -21.5 -16.953 1 97.75 183 ALA A O 1
ATOM 1279 N N . LEU A 1 184 ? 11.25 -21.109 -14.75 1 97.88 184 LEU A N 1
ATOM 1280 C CA . LEU A 1 184 ? 9.852 -21.516 -14.602 1 97.88 184 LEU A CA 1
ATOM 1281 C C . LEU A 1 184 ? 8.922 -20.547 -15.32 1 97.88 184 LEU A C 1
ATOM 1283 O O . LEU A 1 184 ? 7.961 -20.969 -15.969 1 97.88 184 LEU A O 1
ATOM 1287 N N . LEU A 1 185 ? 9.188 -19.234 -15.133 1 97.31 185 LEU A N 1
ATOM 1288 C CA . LEU A 1 185 ? 8.383 -18.219 -15.812 1 97.31 185 LEU A CA 1
ATOM 1289 C C . LEU A 1 185 ? 8.492 -18.359 -17.328 1 97.31 185 LEU A C 1
ATOM 1291 O O . LEU A 1 185 ? 7.488 -18.25 -18.031 1 97.31 185 LEU A O 1
ATOM 1295 N N . GLY A 1 186 ? 9.703 -18.609 -17.75 1 96.81 186 GLY A N 1
ATOM 1296 C CA . GLY A 1 186 ? 9.938 -18.812 -19.172 1 96.81 186 GLY A CA 1
ATOM 1297 C C . GLY A 1 186 ? 9.781 -17.547 -19.984 1 96.81 186 GLY A C 1
ATOM 1298 O O . GLY A 1 186 ? 9.414 -17.609 -21.172 1 96.81 186 GLY A O 1
ATOM 1299 N N . GLY A 1 187 ? 9.922 -16.438 -19.406 1 97 187 GLY A N 1
ATOM 1300 C CA . GLY A 1 187 ? 9.766 -15.172 -20.109 1 97 187 GLY A CA 1
ATOM 1301 C C . GLY A 1 187 ? 11.016 -14.75 -20.859 1 97 187 GLY A C 1
ATOM 1302 O O . GLY A 1 187 ? 12.07 -15.367 -20.719 1 97 187 GLY A O 1
ATOM 1303 N N . THR A 1 188 ? 10.82 -13.727 -21.734 1 97 188 THR A N 1
ATOM 1304 C CA . THR A 1 188 ? 11.922 -13.156 -22.5 1 97 188 THR A CA 1
ATOM 1305 C C . THR A 1 188 ? 11.914 -11.633 -22.406 1 97 188 THR A C 1
ATOM 1307 O O . THR A 1 188 ? 10.867 -11.023 -22.172 1 97 188 THR A O 1
ATOM 1310 N N . VAL A 1 189 ? 13.094 -11.094 -22.469 1 96.06 189 VAL A N 1
ATOM 1311 C CA . VAL A 1 189 ? 13.219 -9.641 -22.453 1 96.06 189 VAL A CA 1
ATOM 1312 C C . VAL A 1 189 ? 13.227 -9.117 -23.891 1 96.06 189 VAL A C 1
ATOM 1314 O O . VAL A 1 189 ? 13.984 -9.602 -24.734 1 96.06 189 VAL A O 1
ATOM 1317 N N . ASP A 1 190 ? 12.367 -8.227 -24.156 1 94.38 190 ASP A N 1
ATOM 1318 C CA . ASP A 1 190 ? 12.266 -7.504 -25.422 1 94.38 190 ASP A CA 1
ATOM 1319 C C . ASP A 1 190 ? 12.453 -6.004 -25.219 1 94.38 190 ASP A C 1
ATOM 1321 O O . ASP A 1 190 ? 11.484 -5.281 -24.969 1 94.38 190 ASP A O 1
ATOM 1325 N N . GLY A 1 191 ? 13.758 -5.523 -25.484 1 94.62 191 GLY A N 1
ATOM 1326 C CA . GLY A 1 191 ? 14.055 -4.152 -25.094 1 94.62 191 GLY A CA 1
ATOM 1327 C C . GLY A 1 191 ? 13.953 -3.92 -23.594 1 94.62 191 GLY A C 1
ATOM 1328 O O . GLY A 1 191 ? 14.648 -4.562 -22.812 1 94.62 191 GLY A O 1
ATOM 1329 N N . THR A 1 192 ? 12.984 -3.051 -23.312 1 94.62 192 THR A N 1
ATOM 1330 C CA . THR A 1 192 ? 12.82 -2.764 -21.891 1 94.62 192 THR A CA 1
ATOM 1331 C C . THR A 1 192 ? 11.641 -3.537 -21.312 1 94.62 192 THR A C 1
ATOM 1333 O O . THR A 1 192 ? 11.383 -3.486 -20.109 1 94.62 192 THR A O 1
ATOM 1336 N N . ALA A 1 193 ? 11.008 -4.234 -22.172 1 97 193 ALA A N 1
ATOM 1337 C CA . ALA A 1 193 ? 9.82 -4.961 -21.734 1 97 193 ALA A CA 1
ATOM 1338 C C . ALA A 1 193 ? 10.148 -6.418 -21.422 1 97 193 ALA A C 1
ATOM 1340 O O . ALA A 1 193 ? 11.141 -6.953 -21.906 1 97 193 ALA A O 1
ATOM 1341 N N . PHE A 1 194 ? 9.375 -6.953 -20.531 1 98 194 PHE A N 1
ATOM 1342 C CA . PHE A 1 194 ? 9.398 -8.375 -20.234 1 98 194 PHE A CA 1
ATOM 1343 C C . PHE A 1 194 ? 8.156 -9.07 -20.781 1 98 194 PHE A C 1
ATOM 1345 O O . PHE A 1 194 ? 7.035 -8.633 -20.531 1 98 194 PHE A O 1
ATOM 1352 N N . LEU A 1 195 ? 8.383 -10.125 -21.578 1 98.31 195 LEU A N 1
ATOM 1353 C CA . LEU A 1 195 ? 7.285 -10.891 -22.156 1 98.31 195 LEU A CA 1
ATOM 1354 C C . LEU A 1 195 ? 7.137 -12.242 -21.469 1 98.31 195 LEU A C 1
ATOM 1356 O O . LEU A 1 195 ? 8.102 -13.008 -21.391 1 98.31 195 LEU A O 1
ATOM 1360 N N . LEU A 1 196 ? 6.02 -12.492 -20.969 1 97.75 196 LEU A N 1
ATOM 1361 C CA . LEU A 1 196 ? 5.703 -13.758 -20.312 1 97.75 196 LEU A CA 1
ATOM 1362 C C . LEU A 1 196 ? 4.715 -14.562 -21.141 1 97.75 196 LEU A C 1
ATOM 1364 O O . LEU A 1 196 ? 3.623 -14.086 -21.469 1 97.75 196 LEU A O 1
ATOM 1368 N N . PRO A 1 197 ? 5.086 -15.789 -21.453 1 94.88 197 PRO A N 1
ATOM 1369 C CA . PRO A 1 197 ? 4.121 -16.609 -22.188 1 94.88 197 PRO A CA 1
ATOM 1370 C C . PRO A 1 197 ? 2.938 -17.047 -21.328 1 94.88 197 PRO A C 1
ATOM 1372 O O . PRO A 1 197 ? 3.045 -17.078 -20.094 1 94.88 197 PRO A O 1
ATOM 1375 N N . GLY A 1 198 ? 1.83 -17.25 -21.984 1 94.12 198 GLY A N 1
ATOM 1376 C CA . GLY A 1 198 ? 0.742 -17.906 -21.297 1 94.12 198 GLY A CA 1
ATOM 1377 C C . GLY A 1 198 ? 0.95 -19.406 -21.141 1 94.12 198 GLY A C 1
ATOM 1378 O O . GLY A 1 198 ? 1.033 -20.125 -22.141 1 94.12 198 GLY A O 1
ATOM 1379 N N . ALA A 1 199 ? 1.171 -19.875 -19.891 1 93.75 199 ALA A N 1
ATOM 1380 C CA . ALA A 1 199 ? 1.415 -21.297 -19.641 1 93.75 199 ALA A CA 1
ATOM 1381 C C . ALA A 1 199 ? 0.441 -21.859 -18.609 1 93.75 199 ALA A C 1
ATOM 1383 O O . ALA A 1 199 ? 0.109 -21.172 -17.625 1 93.75 199 ALA A O 1
ATOM 1384 N N . PRO A 1 200 ? 0.065 -23.094 -18.766 1 91.69 200 PRO A N 1
ATOM 1385 C CA . PRO A 1 200 ? -0.933 -23.656 -17.859 1 91.69 200 PRO A CA 1
ATOM 1386 C C . PRO A 1 200 ? -0.439 -23.734 -16.406 1 91.69 200 PRO A C 1
ATOM 1388 O O . PRO A 1 200 ? -1.242 -23.688 -15.477 1 91.69 200 PRO A O 1
ATOM 1391 N N . TRP A 1 201 ? 0.875 -23.859 -16.203 1 93.19 201 TRP A N 1
ATOM 1392 C CA . TRP A 1 201 ? 1.397 -24 -14.852 1 93.19 201 TRP A CA 1
ATOM 1393 C C . TRP A 1 201 ? 1.513 -22.641 -14.164 1 93.19 201 TRP A C 1
ATOM 1395 O O . TRP A 1 201 ? 1.829 -22.562 -12.977 1 93.19 201 TRP A O 1
ATOM 1405 N N . LEU A 1 202 ? 1.3 -21.547 -14.891 1 95.38 202 LEU A N 1
ATOM 1406 C CA . LEU A 1 202 ? 1.359 -20.203 -14.32 1 95.38 202 LEU A CA 1
ATOM 1407 C C . LEU A 1 202 ? -0.03 -19.719 -13.922 1 95.38 202 LEU A C 1
ATOM 1409 O O . LEU A 1 202 ? -0.203 -18.562 -13.539 1 95.38 202 LEU A O 1
ATOM 1413 N N . VAL A 1 203 ? -0.96 -20.625 -13.938 1 91.38 203 VAL A N 1
ATOM 1414 C CA . VAL A 1 203 ? -2.367 -20.312 -13.727 1 91.38 203 VAL A CA 1
ATOM 1415 C C . VAL A 1 203 ? -2.703 -20.422 -12.242 1 91.38 203 VAL A C 1
ATOM 1417 O O . VAL A 1 203 ? -2.105 -21.219 -11.523 1 91.38 203 VAL A O 1
ATOM 1420 N N . GLY A 1 204 ? -3.629 -19.547 -11.844 1 86.19 204 GLY A N 1
ATOM 1421 C CA . GLY A 1 204 ? -4.176 -19.625 -10.492 1 86.19 204 GLY A CA 1
ATOM 1422 C C . GLY A 1 204 ? -5.203 -20.719 -10.32 1 86.19 204 GLY A C 1
ATOM 1423 O O . GLY A 1 204 ? -4.863 -21.844 -9.93 1 86.19 204 GLY A O 1
ATOM 1424 N N . SER A 1 205 ? -6.406 -20.453 -10.773 1 74.12 205 SER A N 1
ATOM 1425 C CA . SER A 1 205 ? -7.465 -21.453 -10.711 1 74.12 205 SER A CA 1
ATOM 1426 C C . SER A 1 205 ? -7.789 -22 -12.094 1 74.12 205 SER A C 1
ATOM 1428 O O . SER A 1 205 ? -7.879 -21.25 -13.062 1 74.12 205 SER A O 1
ATOM 1430 N N . ILE A 1 206 ? -7.941 -23.266 -12.094 1 67.69 206 ILE A N 1
ATOM 1431 C CA . ILE A 1 206 ? -8.25 -23.922 -13.359 1 67.69 206 ILE A CA 1
ATOM 1432 C C . ILE A 1 206 ? -9.711 -23.672 -13.727 1 67.69 206 ILE A C 1
ATOM 1434 O O . ILE A 1 206 ? -10.062 -23.641 -14.914 1 67.69 206 ILE A O 1
ATOM 1438 N N . ALA A 1 207 ? -10.453 -23.453 -12.68 1 66.88 207 ALA A N 1
ATOM 1439 C CA . ALA A 1 207 ? -11.867 -23.203 -12.914 1 66.88 207 ALA A CA 1
ATOM 1440 C C . ALA A 1 207 ? -12.086 -21.844 -13.578 1 66.88 207 ALA A C 1
ATOM 1442 O O . ALA A 1 207 ? -13.016 -21.688 -14.375 1 66.88 207 ALA A O 1
ATOM 1443 N N . LEU A 1 208 ? -11.312 -20.969 -13.273 1 67.56 208 LEU A N 1
ATOM 1444 C CA . LEU A 1 208 ? -11.273 -19.641 -13.875 1 67.56 208 LEU A CA 1
ATOM 1445 C C . LEU A 1 208 ? -9.883 -19.344 -14.438 1 67.56 208 LEU A C 1
ATOM 1447 O O . LEU A 1 208 ? -9.102 -18.609 -13.82 1 67.56 208 LEU A O 1
ATOM 1451 N N . PRO A 1 209 ? -9.789 -19.969 -15.633 1 79.62 209 PRO A N 1
ATOM 1452 C CA . PRO A 1 209 ? -8.414 -19.922 -16.125 1 79.62 209 PRO A CA 1
ATOM 1453 C C . PRO A 1 209 ? -7.918 -18.484 -16.344 1 79.62 209 PRO A C 1
ATOM 1455 O O . PRO A 1 209 ? -8.406 -17.797 -17.234 1 79.62 209 PRO A O 1
ATOM 1458 N N . ALA A 1 210 ? -7.117 -18.094 -15.492 1 90.75 210 ALA A N 1
ATOM 1459 C CA . ALA A 1 210 ? -6.363 -16.844 -15.516 1 90.75 210 ALA A CA 1
ATOM 1460 C C . ALA A 1 210 ? -4.988 -17.016 -14.875 1 90.75 210 ALA A C 1
ATOM 1462 O O . ALA A 1 210 ? -4.789 -17.906 -14.055 1 90.75 210 ALA A O 1
ATOM 1463 N N . LEU A 1 211 ? -4.133 -16.203 -15.445 1 95.19 211 LEU A N 1
ATOM 1464 C CA . LEU A 1 211 ? -2.838 -16.219 -14.773 1 95.19 211 LEU A CA 1
ATOM 1465 C C . LEU A 1 211 ? -2.996 -15.953 -13.281 1 95.19 211 LEU A C 1
ATOM 1467 O O . LEU A 1 211 ? -3.832 -15.141 -12.883 1 95.19 211 LEU A O 1
ATOM 1471 N N . HIS A 1 212 ? -2.217 -16.734 -12.508 1 94.69 212 HIS A N 1
ATOM 1472 C CA . HIS A 1 212 ? -2.158 -16.469 -11.078 1 94.69 212 HIS A CA 1
ATOM 1473 C C . HIS A 1 212 ? -1.771 -15.023 -10.797 1 94.69 212 HIS A C 1
ATOM 1475 O O . HIS A 1 212 ? -0.887 -14.477 -11.453 1 94.69 212 HIS A O 1
ATOM 1481 N N . GLY A 1 213 ? -2.432 -14.344 -9.773 1 96.88 213 GLY A N 1
ATOM 1482 C CA . GLY A 1 213 ? -2.029 -13 -9.391 1 96.88 213 GLY A CA 1
ATOM 1483 C C . GLY A 1 213 ? -0.55 -12.883 -9.078 1 96.88 213 GLY A C 1
ATOM 1484 O O . GLY A 1 213 ? 0.071 -11.859 -9.352 1 96.88 213 GLY A O 1
ATOM 1485 N N . GLY A 1 214 ? -0.015 -13.922 -8.523 1 98.12 214 GLY A N 1
ATOM 1486 C CA . GLY A 1 214 ? 1.41 -13.977 -8.234 1 98.12 214 GLY A CA 1
ATOM 1487 C C . GLY A 1 214 ? 2.268 -13.992 -9.492 1 98.12 214 GLY A C 1
ATOM 1488 O O . GLY A 1 214 ? 3.375 -13.453 -9.492 1 98.12 214 GLY A O 1
ATOM 1489 N N . THR A 1 215 ? 1.786 -14.664 -10.523 1 98.19 215 THR A N 1
ATOM 1490 C CA . THR A 1 215 ? 2.477 -14.656 -11.812 1 98.19 215 THR A CA 1
ATOM 1491 C C . THR A 1 215 ? 2.533 -13.242 -12.391 1 98.19 215 THR A C 1
ATOM 1493 O O . THR A 1 215 ? 3.592 -12.789 -12.828 1 98.19 215 THR A O 1
ATOM 1496 N N . VAL A 1 216 ? 1.422 -12.602 -12.312 1 98.62 216 VAL A N 1
ATOM 1497 C CA . VAL A 1 216 ? 1.331 -11.242 -12.828 1 98.62 216 VAL A CA 1
ATOM 1498 C C . VAL A 1 216 ? 2.24 -10.32 -12.016 1 98.62 216 VAL A C 1
ATOM 1500 O O . VAL A 1 216 ? 2.99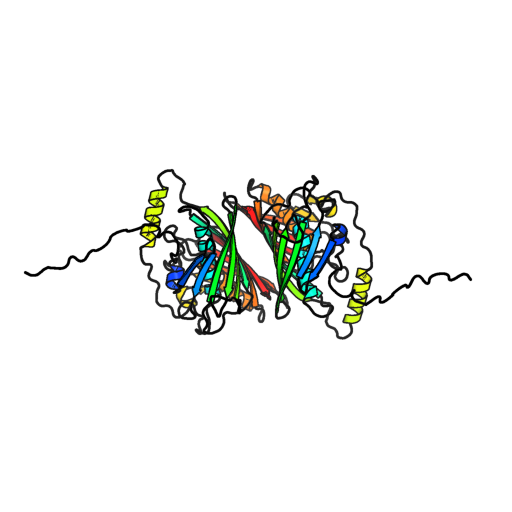4 -9.523 -12.578 1 98.62 216 VAL A O 1
ATOM 1503 N N . ALA A 1 217 ? 2.213 -10.469 -10.711 1 98.88 217 ALA A N 1
ATOM 1504 C CA . ALA A 1 217 ? 3.088 -9.672 -9.852 1 98.88 217 ALA A CA 1
ATOM 1505 C C . ALA A 1 217 ? 4.555 -9.914 -10.195 1 98.88 217 ALA A C 1
ATOM 1507 O O . ALA A 1 217 ? 5.348 -8.969 -10.25 1 98.88 217 ALA A O 1
ATOM 1508 N N . ALA A 1 218 ? 4.895 -11.125 -10.43 1 98.75 218 ALA A N 1
ATOM 1509 C CA . ALA A 1 218 ? 6.273 -11.477 -10.758 1 98.75 218 ALA A CA 1
ATOM 1510 C C . ALA A 1 218 ? 6.723 -10.797 -12.047 1 98.75 218 ALA A C 1
ATOM 1512 O O . ALA A 1 218 ? 7.852 -10.312 -12.133 1 98.75 218 ALA A O 1
ATOM 1513 N N . GLY A 1 219 ? 5.848 -10.828 -13.039 1 98.69 219 GLY A N 1
ATOM 1514 C CA . GLY A 1 219 ? 6.168 -10.133 -14.273 1 98.69 219 GLY A CA 1
ATOM 1515 C C . GLY A 1 219 ? 6.363 -8.641 -14.094 1 98.69 219 GLY A C 1
ATOM 1516 O O . GLY A 1 219 ? 7.293 -8.062 -14.656 1 98.69 219 GLY A O 1
ATOM 1517 N N . LEU A 1 220 ? 5.492 -8.023 -13.336 1 98.88 220 LEU A N 1
ATOM 1518 C CA . LEU A 1 220 ? 5.598 -6.602 -13.047 1 98.88 220 LEU A CA 1
ATOM 1519 C C . LEU A 1 220 ? 6.898 -6.289 -12.312 1 98.88 220 LEU A C 1
ATOM 1521 O O . LEU A 1 220 ? 7.582 -5.316 -12.641 1 98.88 220 LEU A O 1
ATOM 1525 N N . MET A 1 221 ? 7.203 -7.141 -11.375 1 98.75 221 MET A N 1
ATOM 1526 C CA . MET A 1 221 ? 8.438 -6.973 -10.609 1 98.75 221 MET A CA 1
ATOM 1527 C C . MET A 1 221 ? 9.656 -7.09 -11.523 1 98.75 221 MET A C 1
ATOM 1529 O O . MET A 1 221 ? 10.633 -6.363 -11.344 1 98.75 221 MET A O 1
ATOM 1533 N N . GLN A 1 222 ? 9.578 -7.992 -12.445 1 98.25 222 GLN A N 1
ATOM 1534 C CA . GLN A 1 222 ? 10.688 -8.156 -13.383 1 98.25 222 GLN A CA 1
ATOM 1535 C C . GLN A 1 222 ? 10.898 -6.891 -14.211 1 98.25 222 GLN A C 1
ATOM 1537 O O . GLN A 1 222 ? 12.023 -6.426 -14.367 1 98.25 222 GLN A O 1
ATOM 1542 N N . ALA A 1 223 ? 9.828 -6.375 -14.75 1 98.44 223 ALA A N 1
ATOM 1543 C CA . ALA A 1 223 ? 9.922 -5.141 -15.531 1 98.44 223 ALA A CA 1
ATOM 1544 C C . ALA A 1 223 ? 10.469 -3.998 -14.68 1 98.44 223 ALA A C 1
ATOM 1546 O O . ALA A 1 223 ? 11.312 -3.225 -15.141 1 98.44 223 ALA A O 1
ATOM 1547 N N . ALA A 1 224 ? 9.992 -3.881 -13.461 1 98.5 224 ALA A N 1
ATOM 1548 C CA . ALA A 1 224 ? 10.453 -2.826 -12.555 1 98.5 224 ALA A CA 1
ATOM 1549 C C . ALA A 1 224 ? 11.945 -2.969 -12.258 1 98.5 224 ALA A C 1
ATOM 1551 O O . ALA A 1 224 ? 12.664 -1.973 -12.188 1 98.5 224 ALA A O 1
ATOM 1552 N N . ARG A 1 225 ? 12.352 -4.164 -12.047 1 96.81 225 ARG A N 1
ATOM 1553 C CA . ARG A 1 225 ? 13.766 -4.426 -11.781 1 96.81 225 ARG A CA 1
ATOM 1554 C C . ARG A 1 225 ? 14.633 -3.957 -12.945 1 96.81 225 ARG A C 1
ATOM 1556 O O . ARG A 1 225 ? 15.711 -3.389 -12.734 1 96.81 225 ARG A O 1
ATOM 1563 N N . GLN A 1 226 ? 14.219 -4.211 -14.141 1 96.56 226 GLN A N 1
ATOM 1564 C CA . GLN A 1 226 ? 14.945 -3.77 -15.328 1 96.56 226 GLN A CA 1
ATOM 1565 C C . GLN A 1 226 ? 15.055 -2.248 -15.367 1 96.56 226 GLN A C 1
ATOM 1567 O O . GLN A 1 226 ? 16.125 -1.71 -15.656 1 96.56 226 GLN A O 1
ATOM 1572 N N . ALA A 1 227 ? 13.977 -1.599 -15 1 96.94 227 ALA A N 1
ATOM 1573 C CA . ALA A 1 227 ? 13.977 -0.138 -14.992 1 96.94 227 ALA A CA 1
ATOM 1574 C C . ALA A 1 227 ? 14.82 0.408 -13.852 1 96.94 227 ALA A C 1
ATOM 1576 O O . ALA A 1 227 ? 15.414 1.484 -13.969 1 96.94 227 ALA A O 1
ATOM 1577 N N . ALA A 1 228 ? 14.914 -0.318 -12.812 1 95.31 228 ALA A N 1
ATOM 1578 C CA . ALA A 1 228 ? 15.594 0.125 -11.594 1 95.31 228 ALA A CA 1
ATOM 1579 C C . ALA A 1 228 ? 17.109 0.133 -11.797 1 95.31 228 ALA A C 1
ATOM 1581 O O . ALA A 1 228 ? 17.859 0.583 -10.922 1 95.31 228 ALA A O 1
ATOM 1582 N N . ALA A 1 229 ? 17.562 -0.311 -12.898 1 91 229 ALA A N 1
ATOM 1583 C CA . ALA A 1 229 ? 19 -0.305 -13.203 1 91 229 ALA A CA 1
ATOM 1584 C C . ALA A 1 229 ? 19.547 1.113 -13.172 1 91 229 ALA A C 1
ATOM 1586 O O . ALA A 1 229 ? 20.75 1.311 -12.961 1 91 229 ALA A O 1
ATOM 1587 N N . VAL A 1 230 ? 18.75 2.092 -13.305 1 87.19 230 VAL A N 1
ATOM 1588 C CA . VAL A 1 230 ? 19.172 3.49 -13.328 1 87.19 230 VAL A CA 1
ATOM 1589 C C . VAL A 1 230 ? 19.406 3.986 -11.906 1 87.19 230 VAL A C 1
ATOM 1591 O O . VAL A 1 230 ? 19.938 5.078 -11.703 1 87.19 230 VAL A O 1
ATOM 1594 N N . ALA A 1 231 ? 19.016 3.414 -10.914 1 87.94 231 ALA A N 1
ATOM 1595 C CA . ALA A 1 231 ? 19.203 3.752 -9.508 1 87.94 231 ALA A CA 1
ATOM 1596 C C . ALA A 1 231 ? 19.953 2.652 -8.773 1 87.94 231 ALA A C 1
ATOM 1598 O O . ALA A 1 231 ? 19.438 2.043 -7.836 1 87.94 231 ALA A O 1
ATOM 1599 N N . PRO A 1 232 ? 21.25 2.713 -9.211 1 86.5 232 PRO A N 1
ATOM 1600 C CA . PRO A 1 232 ? 22.016 1.637 -8.57 1 86.5 232 PRO A CA 1
ATOM 1601 C C . PRO A 1 232 ? 22.219 1.875 -7.074 1 86.5 232 PRO A C 1
ATOM 1603 O O . PRO A 1 232 ? 22.359 3.02 -6.641 1 86.5 232 PRO A O 1
ATOM 1606 N N . GLY A 1 233 ? 22.031 0.91 -6.262 1 90.44 233 GLY A N 1
ATOM 1607 C CA . GLY A 1 233 ? 22.266 1.037 -4.832 1 90.44 233 GLY A CA 1
ATOM 1608 C C . GLY A 1 233 ? 20.984 1.087 -4.023 1 90.44 233 GLY A C 1
ATOM 1609 O O . GLY A 1 233 ? 21.016 0.998 -2.795 1 90.44 233 GLY A O 1
ATOM 1610 N N . LEU A 1 234 ? 19.953 1.426 -4.773 1 93.94 234 LEU A N 1
ATOM 1611 C CA . LEU A 1 234 ? 18.672 1.426 -4.094 1 93.94 234 LEU A CA 1
ATOM 1612 C C . LEU A 1 234 ? 18.016 0.051 -4.172 1 93.94 234 LEU A C 1
ATOM 1614 O O . LEU A 1 234 ? 18.156 -0.65 -5.18 1 93.94 234 LEU A O 1
ATOM 1618 N N . ALA A 1 235 ? 17.328 -0.308 -3.09 1 95.62 235 ALA A N 1
ATOM 1619 C CA . ALA A 1 235 ? 16.641 -1.6 -3.025 1 95.62 235 ALA A CA 1
ATOM 1620 C C . ALA A 1 235 ? 15.125 -1.427 -3.061 1 95.62 235 ALA A C 1
ATOM 1622 O O . ALA A 1 235 ? 14.602 -0.395 -2.635 1 95.62 235 ALA A O 1
ATOM 1623 N N . LEU A 1 236 ? 14.484 -2.43 -3.592 1 97.25 236 LEU A N 1
ATOM 1624 C CA . LEU A 1 236 ? 13.031 -2.436 -3.557 1 97.25 236 LEU A CA 1
ATOM 1625 C C . LEU A 1 236 ? 12.516 -2.432 -2.119 1 97.25 236 LEU A C 1
ATOM 1627 O O . LEU A 1 236 ? 12.883 -3.303 -1.325 1 97.25 236 LEU A O 1
ATOM 1631 N N . LYS A 1 237 ? 11.688 -1.444 -1.786 1 97.75 237 LYS A N 1
ATOM 1632 C CA . LYS A 1 237 ? 11.188 -1.344 -0.418 1 97.75 237 LYS A CA 1
ATOM 1633 C C . LYS A 1 237 ? 9.703 -1.684 -0.349 1 97.75 237 LYS A C 1
ATOM 1635 O O . LYS A 1 237 ? 9.227 -2.199 0.664 1 97.75 237 LYS A O 1
ATOM 1640 N N . SER A 1 238 ? 9.031 -1.302 -1.407 1 98.38 238 SER A N 1
ATOM 1641 C CA . SER A 1 238 ? 7.609 -1.603 -1.446 1 98.38 238 SER A CA 1
ATOM 1642 C C . SER A 1 238 ? 7.102 -1.702 -2.881 1 98.38 238 SER A C 1
ATOM 1644 O O . SER A 1 238 ? 7.73 -1.18 -3.805 1 98.38 238 SER A O 1
ATOM 1646 N N . LEU A 1 239 ? 6.031 -2.371 -3.018 1 98.69 239 LEU A N 1
ATOM 1647 C CA . LEU A 1 239 ? 5.305 -2.418 -4.281 1 98.69 239 LEU A CA 1
ATOM 1648 C C . LEU A 1 239 ? 3.805 -2.566 -4.043 1 98.69 239 LEU A C 1
ATOM 1650 O O . LEU A 1 239 ? 3.387 -3.117 -3.023 1 98.69 239 LEU A O 1
ATOM 1654 N N . GLY A 1 240 ? 3.041 -2.012 -4.891 1 98.81 240 GLY A N 1
ATOM 1655 C CA . GLY A 1 240 ? 1.593 -2.146 -4.91 1 98.81 240 GLY A CA 1
ATOM 1656 C C . GLY A 1 240 ? 1.041 -2.471 -6.285 1 98.81 240 GLY A C 1
ATOM 1657 O O . GLY A 1 240 ? 1.21 -1.691 -7.227 1 98.81 240 GLY A O 1
ATOM 1658 N N . VAL A 1 241 ? 0.386 -3.602 -6.348 1 98.88 241 VAL A N 1
ATOM 1659 C CA . VAL A 1 241 ? -0.215 -4.043 -7.602 1 98.88 241 VAL A CA 1
ATOM 1660 C C . VAL A 1 241 ? -1.724 -3.807 -7.562 1 98.88 241 VAL A C 1
ATOM 1662 O O . VAL A 1 241 ? -2.379 -4.105 -6.562 1 98.88 241 VAL A O 1
ATOM 1665 N N . GLN A 1 242 ? -2.227 -3.232 -8.57 1 98.81 242 GLN A N 1
ATOM 1666 C CA . GLN A 1 242 ? -3.666 -3.203 -8.82 1 98.81 242 GLN A CA 1
ATOM 1667 C C . GLN A 1 242 ? -4.039 -4.09 -10 1 98.81 242 GLN A C 1
ATOM 1669 O O . GLN A 1 242 ? -3.514 -3.92 -11.102 1 98.81 242 GLN A O 1
ATOM 1674 N N . TYR A 1 243 ? -4.871 -5.02 -9.734 1 98 243 TYR A N 1
ATOM 1675 C CA . TYR A 1 243 ? -5.367 -5.914 -10.773 1 98 243 TYR A CA 1
ATOM 1676 C C . TYR A 1 243 ? -6.656 -5.375 -11.391 1 98 243 TYR A C 1
ATOM 1678 O O . TYR A 1 243 ? -7.727 -5.465 -10.781 1 98 243 TYR A O 1
ATOM 1686 N N . LEU A 1 244 ? -6.539 -4.902 -12.617 1 96.94 244 LEU A N 1
ATOM 1687 C CA . LEU A 1 244 ? -7.633 -4.188 -13.266 1 96.94 244 LEU A CA 1
ATOM 1688 C C . LEU A 1 244 ? -8.648 -5.16 -13.859 1 96.94 244 LEU A C 1
ATOM 1690 O O . LEU A 1 244 ? -9.836 -4.855 -13.922 1 96.94 244 LEU A O 1
ATOM 1694 N N . ARG A 1 245 ? -8.195 -6.266 -14.328 1 93.19 245 ARG A N 1
ATOM 1695 C CA . ARG A 1 245 ? -9.016 -7.34 -14.875 1 93.19 245 ARG A CA 1
ATOM 1696 C C . ARG A 1 245 ? -8.258 -8.664 -14.883 1 93.19 245 ARG A C 1
ATOM 1698 O O . ARG A 1 245 ? -7.047 -8.688 -14.664 1 93.19 245 ARG A O 1
ATOM 1705 N N . ALA A 1 246 ? -8.992 -9.758 -15.055 1 91.75 246 ALA A N 1
ATOM 1706 C CA . ALA A 1 246 ? -8.375 -11.078 -15.117 1 91.75 246 ALA A CA 1
ATOM 1707 C C . ALA A 1 246 ? -7.379 -11.156 -16.266 1 91.75 246 ALA A C 1
ATOM 1709 O O . ALA A 1 246 ? -7.668 -10.711 -17.391 1 91.75 246 ALA A O 1
ATOM 1710 N N . SER A 1 247 ? -6.152 -11.656 -15.945 1 94.62 247 SER A N 1
ATOM 1711 C CA . SER A 1 247 ? -5.164 -11.906 -16.984 1 94.62 247 SER A CA 1
ATOM 1712 C C . SER A 1 247 ? -5.367 -13.273 -17.625 1 94.62 247 SER A C 1
ATOM 1714 O O . SER A 1 247 ? -5.219 -14.305 -16.969 1 94.62 247 SER A O 1
ATOM 1716 N N . HIS A 1 248 ? -5.637 -13.227 -18.906 1 93.81 248 HIS A N 1
ATOM 1717 C CA . HIS A 1 248 ? -5.867 -14.477 -19.625 1 93.81 248 HIS A CA 1
ATOM 1718 C C . HIS A 1 248 ? -4.578 -15.273 -19.766 1 93.81 248 HIS A C 1
ATOM 1720 O O . HIS A 1 248 ? -3.484 -14.742 -19.562 1 93.81 248 HIS A O 1
ATOM 1726 N N . VAL A 1 249 ? -4.824 -16.578 -20.047 1 94 249 VAL A N 1
ATOM 1727 C CA . VAL A 1 249 ? -3.658 -17.438 -20.234 1 94 249 VAL A CA 1
ATOM 1728 C C . VAL A 1 249 ? -3.086 -17.234 -21.641 1 94 249 VAL A C 1
ATOM 1730 O O . VAL A 1 249 ? -3.17 -18.141 -22.484 1 94 249 VAL A O 1
ATOM 1733 N N . GLU A 1 250 ? -2.475 -16.125 -21.859 1 95.44 250 GLU A N 1
ATOM 1734 C CA . GLU A 1 250 ? -1.823 -15.719 -23.094 1 95.44 250 GLU A CA 1
ATOM 1735 C C . GLU A 1 250 ? -0.608 -14.836 -22.828 1 95.44 250 GLU A C 1
ATOM 1737 O O . GLU A 1 250 ? -0.299 -14.547 -21.672 1 95.44 250 GLU A O 1
ATOM 1742 N N . GLU A 1 251 ? 0.065 -14.578 -23.875 1 97.06 251 GLU A N 1
ATOM 1743 C CA . GLU A 1 251 ? 1.261 -13.758 -23.688 1 97.06 251 GLU A CA 1
ATOM 1744 C C . GLU A 1 251 ? 0.922 -12.414 -23.047 1 97.06 251 GLU A C 1
ATOM 1746 O O . GLU A 1 251 ? -0.042 -11.758 -23.438 1 97.06 251 GLU A O 1
ATOM 1751 N N . THR A 1 252 ? 1.632 -12.086 -22.062 1 98.19 252 THR A N 1
ATOM 1752 C CA . THR A 1 252 ? 1.484 -10.828 -21.344 1 98.19 252 THR A CA 1
ATOM 1753 C C . THR A 1 252 ? 2.768 -10 -21.422 1 98.19 252 THR A C 1
ATOM 1755 O O . THR A 1 252 ? 3.863 -10.531 -21.219 1 98.19 252 THR A O 1
ATOM 1758 N N . ARG A 1 253 ? 2.65 -8.789 -21.812 1 98.62 253 ARG A N 1
ATOM 1759 C CA . ARG A 1 253 ? 3.775 -7.859 -21.891 1 98.62 253 ARG A CA 1
ATOM 1760 C C . ARG A 1 253 ? 3.852 -6.977 -20.641 1 98.62 253 ARG A C 1
ATOM 1762 O O . ARG A 1 253 ? 2.855 -6.363 -20.25 1 98.62 253 ARG A O 1
ATOM 1769 N N . PHE A 1 254 ? 5.023 -6.914 -20.062 1 98.75 254 PHE A N 1
ATOM 1770 C CA . PHE A 1 254 ? 5.262 -6.082 -18.891 1 98.75 254 PHE A CA 1
ATOM 1771 C C . PHE A 1 254 ? 6.254 -4.969 -19.219 1 98.75 254 PHE A C 1
ATOM 1773 O O . PHE A 1 254 ? 7.359 -5.234 -19.688 1 98.75 254 PHE A O 1
ATOM 1780 N N . GLY A 1 255 ? 5.844 -3.748 -18.984 1 98.31 255 GLY A N 1
ATOM 1781 C CA . GLY A 1 255 ? 6.707 -2.588 -19.141 1 98.31 255 GLY A CA 1
ATOM 1782 C C . GLY A 1 255 ? 6.82 -1.757 -17.875 1 98.31 255 GLY A C 1
ATOM 1783 O O . GLY A 1 255 ? 5.988 -1.873 -16.969 1 98.31 255 GLY A O 1
ATOM 1784 N N . ALA A 1 256 ? 7.938 -0.965 -17.781 1 98.44 256 ALA A N 1
ATOM 1785 C CA . ALA A 1 256 ? 8.125 -0.121 -16.609 1 98.44 256 ALA A CA 1
ATOM 1786 C C . ALA A 1 256 ? 8.781 1.206 -16.984 1 98.44 256 ALA A C 1
ATOM 1788 O O . ALA A 1 256 ? 9.438 1.309 -18.016 1 98.44 256 ALA A O 1
ATOM 1789 N N . SER A 1 257 ? 8.523 2.191 -16.203 1 97.94 257 SER A N 1
ATOM 1790 C CA . SER A 1 257 ? 9.125 3.51 -16.391 1 97.94 257 SER A CA 1
ATOM 1791 C C . SER A 1 257 ? 9.5 4.133 -15.047 1 97.94 257 SER A C 1
ATOM 1793 O O . SER A 1 257 ? 8.805 3.932 -14.047 1 97.94 257 SER A O 1
ATOM 1795 N N . VAL A 1 258 ? 10.578 4.914 -15.109 1 97.81 258 VAL A N 1
ATOM 1796 C CA . VAL A 1 258 ? 11.016 5.637 -13.914 1 97.81 258 VAL A CA 1
ATOM 1797 C C . VAL A 1 258 ? 10.211 6.93 -13.781 1 97.81 258 VAL A C 1
ATOM 1799 O O . VAL A 1 258 ? 10.266 7.797 -14.656 1 97.81 258 VAL A O 1
ATOM 1802 N N . VAL A 1 259 ? 9.508 7.055 -12.672 1 97.81 259 VAL A N 1
ATOM 1803 C CA . VAL A 1 259 ? 8.688 8.234 -12.422 1 97.81 259 VAL A CA 1
ATOM 1804 C C . VAL A 1 259 ? 9.547 9.352 -11.844 1 97.81 259 VAL A C 1
ATOM 1806 O O . VAL A 1 259 ? 9.398 10.523 -12.219 1 97.81 259 VAL A O 1
ATOM 1809 N N . LYS A 1 260 ? 10.391 8.953 -10.953 1 96.56 260 LYS A N 1
ATOM 1810 C CA . LYS A 1 260 ? 11.328 9.867 -10.305 1 96.56 260 LYS A CA 1
ATOM 1811 C C . LYS A 1 260 ? 12.547 9.117 -9.773 1 96.56 260 LYS A C 1
ATOM 1813 O O . LYS A 1 260 ? 12.414 8.023 -9.219 1 96.56 260 LYS A O 1
ATOM 1818 N N . ARG A 1 261 ? 13.625 9.742 -9.984 1 95.25 261 ARG A N 1
ATOM 1819 C CA . ARG A 1 261 ? 14.875 9.227 -9.438 1 95.25 261 ARG A CA 1
ATOM 1820 C C . ARG A 1 261 ? 15.578 10.273 -8.594 1 95.25 261 ARG A C 1
ATOM 1822 O O . ARG A 1 261 ? 16 11.312 -9.109 1 95.25 261 ARG A O 1
ATOM 1829 N N . GLY A 1 262 ? 15.602 10 -7.34 1 90.5 262 GLY A N 1
ATOM 1830 C CA . GLY A 1 262 ? 16.406 10.805 -6.438 1 90.5 262 GLY A CA 1
ATOM 1831 C C . GLY A 1 262 ? 17.641 10.094 -5.934 1 90.5 262 GLY A C 1
ATOM 1832 O O . GLY A 1 262 ? 18 9.023 -6.441 1 90.5 262 GLY A O 1
ATOM 1833 N N . GLN A 1 263 ? 18.312 10.734 -5.012 1 87.94 263 GLN A N 1
ATOM 1834 C CA . GLN A 1 263 ? 19.516 10.141 -4.441 1 87.94 263 GLN A CA 1
ATOM 1835 C C . GLN A 1 263 ? 19.172 9.008 -3.477 1 87.94 263 GLN A C 1
ATOM 1837 O O . GLN A 1 263 ? 19.906 8.023 -3.383 1 87.94 263 GLN A O 1
ATOM 1842 N N . ARG A 1 264 ? 18.047 9.156 -2.838 1 91.06 264 ARG A N 1
ATOM 1843 C CA . ARG A 1 264 ? 17.766 8.219 -1.751 1 91.06 264 ARG A CA 1
ATOM 1844 C C . ARG A 1 264 ? 16.516 7.391 -2.049 1 91.06 264 ARG A C 1
ATOM 1846 O O . ARG A 1 264 ? 16.203 6.457 -1.312 1 91.06 264 ARG A O 1
ATOM 1853 N N . ALA A 1 265 ? 15.859 7.824 -3.121 1 94.75 265 ALA A N 1
ATOM 1854 C CA . ALA A 1 265 ? 14.641 7.094 -3.455 1 94.75 265 ALA A CA 1
ATOM 1855 C C . ALA A 1 265 ? 14.328 7.199 -4.945 1 94.75 265 ALA A C 1
ATOM 1857 O O . ALA A 1 265 ? 14.656 8.195 -5.586 1 94.75 265 ALA A O 1
ATOM 1858 N N . ALA A 1 266 ? 13.758 6.145 -5.438 1 97.19 266 ALA A N 1
ATOM 1859 C CA . ALA A 1 266 ? 13.258 6.117 -6.812 1 97.19 266 ALA A CA 1
ATOM 1860 C C . ALA A 1 266 ? 11.867 5.504 -6.879 1 97.19 266 ALA A C 1
ATOM 1862 O O . ALA A 1 266 ? 11.57 4.535 -6.176 1 97.19 266 ALA A O 1
ATOM 1863 N N . TYR A 1 267 ? 11.031 6.164 -7.664 1 98.31 267 TYR A N 1
ATOM 1864 C CA . TYR A 1 267 ? 9.688 5.668 -7.926 1 98.31 267 TYR A CA 1
ATOM 1865 C C . TYR A 1 267 ? 9.578 5.098 -9.336 1 98.31 267 TYR A C 1
ATOM 1867 O O . TYR A 1 267 ? 9.938 5.762 -10.312 1 98.31 267 TYR A O 1
ATOM 1875 N N . ILE A 1 268 ? 9.102 3.844 -9.406 1 98.62 268 ILE A N 1
ATOM 1876 C CA . ILE A 1 268 ? 9 3.166 -10.695 1 98.62 268 ILE A CA 1
ATOM 1877 C C . ILE A 1 268 ? 7.582 2.641 -10.898 1 98.62 268 ILE A C 1
ATOM 1879 O O . ILE A 1 268 ? 6.992 2.066 -9.977 1 98.62 268 ILE A O 1
ATOM 1883 N N . ASP A 1 269 ? 7.047 2.889 -12.086 1 98.75 269 ASP A N 1
ATOM 1884 C CA . ASP A 1 269 ? 5.766 2.322 -12.5 1 98.75 269 ASP A CA 1
ATOM 1885 C C . ASP A 1 269 ? 5.965 1.145 -13.445 1 98.75 269 ASP A C 1
ATOM 1887 O O . ASP A 1 269 ? 6.871 1.163 -14.289 1 98.75 269 ASP A O 1
ATOM 1891 N N . ALA A 1 270 ? 5.141 0.116 -13.25 1 98.75 270 ALA A N 1
ATOM 1892 C CA . ALA A 1 270 ? 5.094 -0.99 -14.203 1 98.75 270 ALA A CA 1
ATOM 1893 C C . ALA A 1 270 ? 3.656 -1.285 -14.625 1 98.75 270 ALA A C 1
ATOM 1895 O O . ALA A 1 270 ? 2.709 -0.941 -13.914 1 98.75 270 ALA A O 1
ATOM 1896 N N . GLU A 1 271 ? 3.508 -1.833 -15.812 1 98.56 271 GLU A N 1
ATOM 1897 C CA . GLU A 1 271 ? 2.188 -2.193 -16.328 1 98.56 271 GLU A CA 1
ATOM 1898 C C . GLU A 1 271 ? 2.229 -3.531 -17.062 1 98.56 271 GLU A C 1
ATOM 1900 O O . GLU A 1 271 ? 3.27 -3.924 -17.594 1 98.56 271 GLU A O 1
ATOM 1905 N N . ALA A 1 272 ? 1.149 -4.234 -16.984 1 98.75 272 ALA A N 1
ATOM 1906 C CA . ALA A 1 272 ? 0.944 -5.488 -17.719 1 98.75 272 ALA A CA 1
ATOM 1907 C C . ALA A 1 272 ? -0.165 -5.344 -18.75 1 98.75 272 ALA A C 1
ATOM 1909 O O . ALA A 1 272 ? -1.281 -4.934 -18.422 1 98.75 272 ALA A O 1
ATOM 1910 N N . THR A 1 273 ? 0.16 -5.695 -20 1 98.5 273 THR A N 1
ATOM 1911 C CA . THR A 1 273 ? -0.819 -5.609 -21.078 1 98.5 273 THR A CA 1
ATOM 1912 C C . THR A 1 273 ? -0.876 -6.918 -21.859 1 98.5 273 THR A C 1
ATOM 1914 O O . THR A 1 273 ? 0.115 -7.648 -21.922 1 98.5 273 THR A O 1
ATOM 1917 N N . GLN A 1 274 ? -2.02 -7.203 -22.328 1 97.5 274 GLN A N 1
ATOM 1918 C CA . GLN A 1 274 ? -2.246 -8.344 -23.203 1 97.5 274 GLN A CA 1
ATOM 1919 C C . GLN A 1 274 ? -2.842 -7.898 -24.547 1 97.5 274 GLN A C 1
ATOM 1921 O O . GLN A 1 274 ? -3.242 -6.742 -24.688 1 97.5 274 GLN A O 1
ATOM 1926 N N . ARG A 1 275 ? -2.766 -8.773 -25.562 1 93.06 275 ARG A N 1
ATOM 1927 C CA . ARG A 1 275 ? -3.309 -8.531 -26.891 1 93.06 275 ARG A CA 1
ATOM 1928 C C . ARG A 1 275 ? -2.668 -7.297 -27.516 1 93.06 275 ARG A C 1
ATOM 1930 O O . ARG A 1 275 ? -3.367 -6.379 -27.953 1 93.06 275 ARG A O 1
ATOM 1937 N N . GLN A 1 276 ? -1.307 -7.332 -27.547 1 85.5 276 GLN A N 1
ATOM 1938 C CA . GLN A 1 276 ? -0.469 -6.324 -28.188 1 85.5 276 GLN A CA 1
ATOM 1939 C C . GLN A 1 276 ? -0.741 -4.938 -27.609 1 85.5 276 GLN A C 1
ATOM 1941 O O . GLN A 1 276 ? -0.865 -3.965 -28.359 1 85.5 276 GLN A O 1
ATOM 1946 N N . GLY A 1 277 ? -1.016 -4.891 -26.359 1 86 277 GLY A N 1
ATOM 1947 C CA . GLY A 1 277 ? -1.118 -3.611 -25.672 1 86 277 GLY A CA 1
ATOM 1948 C C . GLY A 1 277 ? -2.543 -3.105 -25.562 1 86 277 GLY A C 1
ATOM 1949 O O . GLY A 1 277 ? -2.807 -2.121 -24.875 1 86 277 GLY A O 1
ATOM 1950 N N . GLU A 1 278 ? -3.504 -3.791 -26.062 1 88.12 278 GLU A N 1
ATOM 1951 C CA . GLU A 1 278 ? -4.887 -3.326 -26.125 1 88.12 278 GLU A CA 1
ATOM 1952 C C . GLU A 1 278 ? -5.605 -3.564 -24.797 1 88.12 278 GLU A C 1
ATOM 1954 O O . GLU A 1 278 ? -6.609 -2.91 -24.5 1 88.12 278 GLU A O 1
ATOM 1959 N N . ARG A 1 279 ? -5.078 -4.461 -24.078 1 94.94 279 ARG A N 1
ATOM 1960 C CA . ARG A 1 279 ? -5.758 -4.867 -22.859 1 94.94 279 ARG A CA 1
ATOM 1961 C C . ARG A 1 279 ? -4.84 -4.711 -21.641 1 94.94 279 ARG A C 1
ATOM 1963 O O . ARG A 1 279 ? -4.039 -5.598 -21.344 1 94.94 279 ARG A O 1
ATOM 1970 N N . ARG A 1 280 ? -5.012 -3.521 -20.953 1 97.44 280 ARG A N 1
ATOM 1971 C CA . ARG A 1 280 ? -4.285 -3.346 -19.703 1 97.44 280 ARG A CA 1
ATOM 1972 C C . ARG A 1 280 ? -4.898 -4.188 -18.594 1 97.44 280 ARG A C 1
ATOM 1974 O O . ARG A 1 280 ? -6.074 -4.023 -18.266 1 97.44 280 ARG A O 1
ATOM 1981 N N . VAL A 1 281 ? -4.082 -5.039 -17.984 1 97.75 281 VAL A N 1
ATOM 1982 C CA . VAL A 1 281 ? -4.688 -6.004 -17.062 1 97.75 281 VAL A CA 1
ATOM 1983 C C . VAL A 1 281 ? -4.238 -5.707 -15.633 1 97.75 281 VAL A C 1
ATOM 1985 O O . VAL A 1 281 ? -4.934 -6.04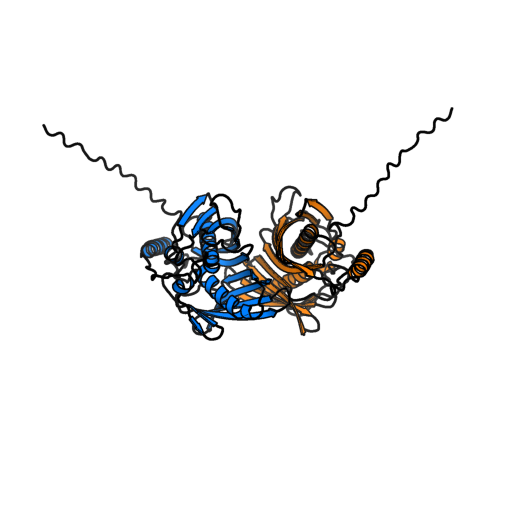7 -14.672 1 97.75 281 VAL A O 1
ATOM 1988 N N . ALA A 1 282 ? -3.086 -5.098 -15.477 1 98.62 282 ALA A N 1
ATOM 1989 C CA . ALA A 1 282 ? -2.594 -4.781 -14.141 1 98.62 282 ALA A CA 1
ATOM 1990 C C . ALA A 1 282 ? -1.57 -3.648 -14.18 1 98.62 282 ALA A C 1
ATOM 1992 O O . ALA A 1 282 ? -1.045 -3.32 -15.25 1 98.62 282 ALA A O 1
ATOM 1993 N N . ARG A 1 283 ? -1.339 -3.072 -13.055 1 98.81 283 ARG A N 1
ATOM 1994 C CA . ARG A 1 283 ? -0.319 -2.041 -12.891 1 98.81 283 ARG A CA 1
ATOM 1995 C C . ARG A 1 283 ? 0.311 -2.105 -11.5 1 98.81 283 ARG A C 1
ATOM 1997 O O . ARG A 1 283 ? -0.24 -2.73 -10.594 1 98.81 283 ARG A O 1
ATOM 2004 N N . MET A 1 284 ? 1.491 -1.481 -11.406 1 98.81 284 MET A N 1
ATOM 2005 C CA . MET A 1 284 ? 2.234 -1.56 -10.148 1 98.81 284 MET A CA 1
ATOM 2006 C C . MET A 1 284 ? 3.039 -0.286 -9.914 1 98.81 284 MET A C 1
ATOM 2008 O O . MET A 1 284 ? 3.641 0.254 -10.844 1 98.81 284 MET A O 1
ATOM 2012 N N . GLN A 1 285 ? 3.027 0.199 -8.703 1 98.69 285 GLN A N 1
ATOM 2013 C CA . GLN A 1 285 ? 3.934 1.24 -8.234 1 98.69 285 GLN A CA 1
ATOM 2014 C C . GLN A 1 285 ? 4.957 0.678 -7.254 1 98.69 285 GLN A C 1
ATOM 2016 O O . GLN A 1 285 ? 4.605 -0.089 -6.355 1 98.69 285 GLN A O 1
ATOM 2021 N N . CYS A 1 286 ? 6.207 1.084 -7.492 1 97.94 286 CYS A N 1
ATOM 2022 C CA . CYS A 1 286 ? 7.297 0.615 -6.645 1 97.94 286 CYS A CA 1
ATOM 2023 C C . CYS A 1 286 ? 8.039 1.786 -6.016 1 97.94 286 CYS A C 1
ATOM 2025 O O . CYS A 1 286 ? 8.156 2.854 -6.625 1 97.94 286 CYS A O 1
ATOM 2027 N N . LEU A 1 287 ? 8.5 1.495 -4.852 1 98.25 287 LEU A N 1
ATOM 2028 C CA . LEU A 1 287 ? 9.453 2.381 -4.191 1 98.25 287 LEU A CA 1
ATOM 2029 C C . LEU A 1 287 ? 10.797 1.681 -3.982 1 98.25 287 LEU A C 1
ATOM 2031 O O . LEU A 1 287 ? 10.852 0.608 -3.377 1 98.25 287 LEU A O 1
ATOM 2035 N N . TYR A 1 288 ? 11.797 2.236 -4.574 1 97.06 288 TYR A N 1
ATOM 2036 C CA . TYR A 1 288 ? 13.172 1.845 -4.289 1 97.06 288 TYR A CA 1
ATOM 2037 C C . TYR A 1 288 ? 13.852 2.8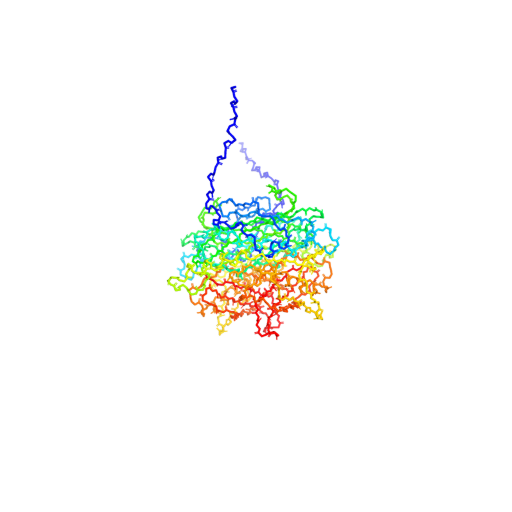63 -3.379 1 97.06 288 TYR A C 1
ATOM 2039 O O . TYR A 1 288 ? 13.758 4.07 -3.611 1 97.06 288 TYR A O 1
ATOM 2047 N N . ALA A 1 289 ? 14.539 2.375 -2.391 1 94.94 289 ALA A N 1
ATOM 2048 C CA . ALA A 1 289 ? 15.242 3.281 -1.491 1 94.94 289 ALA A CA 1
ATOM 2049 C C . ALA A 1 289 ? 16.422 2.58 -0.824 1 94.94 289 ALA A C 1
ATOM 2051 O O . ALA A 1 289 ? 16.453 1.35 -0.744 1 94.94 289 ALA A O 1
ATOM 2052 N N . MET B 1 1 ? 5.383 33.438 69.125 1 22.64 1 MET B N 1
ATOM 2053 C CA . MET B 1 1 ? 6.289 32.406 68.625 1 22.64 1 MET B CA 1
ATOM 2054 C C . MET B 1 1 ? 5.793 31.859 67.25 1 22.64 1 MET B C 1
ATOM 2056 O O . MET B 1 1 ? 4.836 31.094 67.25 1 22.64 1 MET B O 1
ATOM 2060 N N . LEU B 1 2 ? 5.797 32.531 66.125 1 23.56 2 LEU B N 1
ATOM 2061 C CA . LEU B 1 2 ? 5.199 32.781 64.812 1 23.56 2 LEU B CA 1
ATOM 2062 C C . LEU B 1 2 ? 5.707 31.781 63.812 1 23.56 2 LEU B C 1
ATOM 2064 O O . LEU B 1 2 ? 6.816 31.938 63.281 1 23.56 2 LEU B O 1
ATOM 2068 N N . THR B 1 3 ? 5.711 30.406 64.062 1 22.73 3 THR B N 1
ATOM 2069 C CA . THR B 1 3 ? 6.445 29.375 63.344 1 22.73 3 THR B CA 1
ATOM 2070 C C . THR B 1 3 ? 5.906 29.234 61.938 1 22.73 3 THR B C 1
ATOM 2072 O O . THR B 1 3 ? 4.828 28.672 61.719 1 22.73 3 THR B O 1
ATOM 2075 N N . ARG B 1 4 ? 5.922 30.219 61.031 1 24.77 4 ARG B N 1
ATOM 2076 C CA . ARG B 1 4 ? 5.406 30.375 59.688 1 24.77 4 ARG B CA 1
ATOM 2077 C C . ARG B 1 4 ? 6.008 29.328 58.75 1 24.77 4 ARG B C 1
ATOM 2079 O O . ARG B 1 4 ? 7.23 29.219 58.625 1 24.77 4 ARG B O 1
ATOM 2086 N N . ASP B 1 5 ? 5.352 28.094 58.344 1 22.38 5 ASP B N 1
ATOM 2087 C CA . ASP B 1 5 ? 5.414 26.812 57.656 1 22.38 5 ASP B CA 1
ATOM 2088 C C . ASP B 1 5 ? 5.879 26.984 56.219 1 22.38 5 ASP B C 1
ATOM 2090 O O . ASP B 1 5 ? 5.273 27.734 55.438 1 22.38 5 ASP B O 1
ATOM 2094 N N . VAL B 1 6 ? 7.172 26.672 55.75 1 21.92 6 VAL B N 1
ATOM 2095 C CA . VAL B 1 6 ? 7.984 26.812 54.531 1 21.92 6 VAL B CA 1
ATOM 2096 C C . VAL B 1 6 ? 7.422 25.922 53.438 1 21.92 6 VAL B C 1
ATOM 2098 O O . VAL B 1 6 ? 7.262 24.719 53.625 1 21.92 6 VAL B O 1
ATOM 2101 N N . VAL B 1 7 ? 6.578 26.344 52.375 1 24.7 7 VAL B N 1
ATOM 2102 C CA . VAL B 1 7 ? 5.953 25.812 51.156 1 24.7 7 VAL B CA 1
ATOM 2103 C C . VAL B 1 7 ? 7.016 25.203 50.25 1 24.7 7 VAL B C 1
ATOM 2105 O O . VAL B 1 7 ? 7.906 25.906 49.781 1 24.7 7 VAL B O 1
ATOM 2108 N N . GLY B 1 8 ? 7.707 24.062 50.531 1 20.58 8 GLY B N 1
ATOM 2109 C CA . GLY B 1 8 ? 8.797 23.406 49.812 1 20.58 8 GLY B CA 1
ATOM 2110 C C . GLY B 1 8 ? 8.523 23.234 48.344 1 20.58 8 GLY B C 1
ATOM 2111 O O . GLY B 1 8 ? 7.559 22.562 47.969 1 20.58 8 GLY B O 1
ATOM 2112 N N . LEU B 1 9 ? 8.945 24.172 47.281 1 22.64 9 LEU B N 1
ATOM 2113 C CA . LEU B 1 9 ? 9.18 24.344 45.844 1 22.64 9 LEU B CA 1
ATOM 2114 C C . LEU B 1 9 ? 10.039 23.203 45.281 1 22.64 9 LEU B C 1
ATOM 2116 O O . LEU B 1 9 ? 11.227 23.406 45.031 1 22.64 9 LEU B O 1
ATOM 2120 N N . ASP B 1 10 ? 9.961 22.016 45.5 1 23.66 10 ASP B N 1
ATOM 2121 C CA . ASP B 1 10 ? 10.852 21 44.906 1 23.66 10 ASP B CA 1
ATOM 2122 C C . ASP B 1 10 ? 10.891 21.109 43.406 1 23.66 10 ASP B C 1
ATOM 2124 O O . ASP B 1 10 ? 9.859 20.969 42.719 1 23.66 10 ASP B O 1
ATOM 2128 N N . GLY B 1 11 ? 11.875 21.766 42.5 1 22.66 11 GLY B N 1
ATOM 2129 C CA . GLY B 1 11 ? 12.461 22.438 41.344 1 22.66 11 GLY B CA 1
ATOM 2130 C C . GLY B 1 11 ? 12.711 21.5 40.156 1 22.66 11 GLY B C 1
ATOM 2131 O O . GLY B 1 11 ? 13.227 21.922 39.125 1 22.66 11 GLY B O 1
ATOM 2132 N N . ARG B 1 12 ? 13.242 20.297 40.156 1 27.12 12 ARG B N 1
ATOM 2133 C CA . ARG B 1 12 ? 14.148 19.812 39.125 1 27.12 12 ARG B CA 1
ATOM 2134 C C . ARG B 1 12 ? 13.453 19.797 37.75 1 27.12 12 ARG B C 1
ATOM 2136 O O . ARG B 1 12 ? 12.461 19.094 37.562 1 27.12 12 ARG B O 1
ATOM 2143 N N . GLY B 1 13 ? 13.586 20.797 36.719 1 28.38 13 GLY B N 1
ATOM 2144 C CA . GLY B 1 13 ? 13.219 21.344 35.438 1 28.38 13 GLY B CA 1
ATOM 2145 C C . GLY B 1 13 ? 13.672 20.484 34.281 1 28.38 13 GLY B C 1
ATOM 2146 O O . GLY B 1 13 ? 13.766 20.969 33.125 1 28.38 13 GLY B O 1
ATOM 2147 N N . GLY B 1 14 ? 14.133 19.219 34.312 1 26.14 14 GLY B N 1
ATOM 2148 C CA . GLY B 1 14 ? 14.953 18.578 33.281 1 26.14 14 GLY B CA 1
ATOM 2149 C C . GLY B 1 14 ? 14.453 18.844 31.875 1 26.14 14 GLY B C 1
ATOM 2150 O O . GLY B 1 14 ? 13.312 19.266 31.672 1 26.14 14 GLY B O 1
ATOM 2151 N N . LEU B 1 15 ? 15.547 18.906 30.766 1 27.86 15 LEU B N 1
ATOM 2152 C CA . LEU B 1 15 ? 15.742 19.141 29.344 1 27.86 15 LEU B CA 1
ATOM 2153 C C . LEU B 1 15 ? 14.805 18.266 28.516 1 27.86 15 LEU B C 1
ATOM 2155 O O . LEU B 1 15 ? 15.008 18.094 27.312 1 27.86 15 LEU B O 1
ATOM 2159 N N . GLY B 1 16 ? 14.172 17.438 29.078 1 28.59 16 GLY B N 1
ATOM 2160 C CA . GLY B 1 16 ? 13.516 16.344 28.391 1 28.59 16 GLY B CA 1
ATOM 2161 C C . GLY B 1 16 ? 12.641 16.781 27.234 1 28.59 16 GLY B C 1
ATOM 2162 O O . GLY B 1 16 ? 11.734 16.062 26.812 1 28.59 16 GLY B O 1
ATOM 2163 N N . GLY B 1 17 ? 12.711 18.031 26.906 1 29.59 17 GLY B N 1
ATOM 2164 C CA . GLY B 1 17 ? 11.953 18.516 25.766 1 29.59 17 GLY B CA 1
ATOM 2165 C C . GLY B 1 17 ? 12.508 18.047 24.422 1 29.59 17 GLY B C 1
ATOM 2166 O O . GLY B 1 17 ? 12.156 18.594 23.375 1 29.59 17 GLY B O 1
ATOM 2167 N N . THR B 1 18 ? 13.828 17.406 24.531 1 31.73 18 THR B N 1
ATOM 2168 C CA . THR B 1 18 ? 14.016 17.219 23.094 1 31.73 18 THR B CA 1
ATOM 2169 C C . THR B 1 18 ? 12.742 16.688 22.438 1 31.73 18 THR B C 1
ATOM 2171 O O . THR B 1 18 ? 12.461 16.984 21.281 1 31.73 18 THR B O 1
ATOM 2174 N N . ALA B 1 19 ? 12.273 15.352 22.469 1 37.56 19 ALA B N 1
ATOM 2175 C CA . ALA B 1 19 ? 11.82 14.039 22.016 1 37.56 19 ALA B CA 1
ATOM 2176 C C . ALA B 1 19 ? 10.352 14.086 21.609 1 37.56 19 ALA B C 1
ATOM 2178 O O . ALA B 1 19 ? 9.547 14.781 22.234 1 37.56 19 ALA B O 1
ATOM 2179 N N . SER B 1 20 ? 9.445 13.562 20.312 1 46.09 20 SER B N 1
ATOM 2180 C CA . SER B 1 20 ? 8.648 14.133 19.234 1 46.09 20 SER B CA 1
ATOM 2181 C C . SER B 1 20 ? 7.387 14.797 19.766 1 46.09 20 SER B C 1
ATOM 2183 O O . SER B 1 20 ? 6.355 14.141 19.938 1 46.09 20 SER B O 1
ATOM 2185 N N . GLY B 1 21 ? 7.086 15.148 20.859 1 55 21 GLY B N 1
ATOM 2186 C CA . GLY B 1 21 ? 5.801 15.609 21.375 1 55 21 GLY B CA 1
ATOM 2187 C C . GLY B 1 21 ? 5.305 16.875 20.672 1 55 21 GLY B C 1
ATOM 2188 O O . GLY B 1 21 ? 4.273 17.422 21.062 1 55 21 GLY B O 1
ATOM 2189 N N . ILE B 1 22 ? 6.148 17.375 19.844 1 64.38 22 ILE B N 1
ATOM 2190 C CA . ILE B 1 22 ? 5.789 18.656 19.234 1 64.38 22 ILE B CA 1
ATOM 2191 C C . ILE B 1 22 ? 4.758 18.422 18.125 1 64.38 22 ILE B C 1
ATOM 2193 O O . ILE B 1 22 ? 5.008 17.672 17.188 1 64.38 22 ILE B O 1
ATOM 2197 N N . LEU B 1 23 ? 3.738 18.969 18.406 1 86.75 23 LEU B N 1
ATOM 2198 C CA . LEU B 1 23 ? 2.68 18.969 17.406 1 86.75 23 LEU B CA 1
ATOM 2199 C C . LEU B 1 23 ? 3.021 19.906 16.25 1 86.75 23 LEU B C 1
ATOM 2201 O O . LEU B 1 23 ? 3.51 21.016 16.484 1 86.75 23 LEU B O 1
ATOM 2205 N N . THR B 1 24 ? 2.971 19.453 15.086 1 88.94 24 THR B N 1
ATOM 2206 C CA . THR B 1 24 ? 3.107 20.297 13.898 1 88.94 24 THR B CA 1
ATOM 2207 C C . THR B 1 24 ? 2.031 21.375 13.875 1 88.94 24 THR B C 1
ATOM 2209 O O . THR B 1 24 ? 1.026 21.281 14.586 1 88.94 24 THR B O 1
ATOM 2212 N N . PRO B 1 25 ? 2.246 22.422 13.078 1 92.06 25 PRO B N 1
ATOM 2213 C CA . PRO B 1 25 ? 1.209 23.438 12.953 1 92.06 25 PRO B CA 1
ATOM 2214 C C . PRO B 1 25 ? -0.151 22.859 12.57 1 92.06 25 PRO B C 1
ATOM 2216 O O . PRO B 1 25 ? -1.173 23.25 13.141 1 92.06 25 PRO B O 1
ATOM 2219 N N . LEU B 1 26 ? -0.236 21.906 11.648 1 94.69 26 LEU B N 1
ATOM 2220 C CA . LEU B 1 26 ? -1.505 21.297 11.266 1 94.69 26 LEU B CA 1
ATOM 2221 C C . LEU B 1 26 ? -2.154 20.609 12.461 1 94.69 26 LEU B C 1
ATOM 2223 O O . LEU B 1 26 ? -3.357 20.75 12.688 1 94.69 26 LEU B O 1
ATOM 2227 N N . MET B 1 27 ? -1.359 19.875 13.188 1 94.94 27 MET B N 1
ATOM 2228 C CA . MET B 1 27 ? -1.905 19.141 14.32 1 94.94 27 MET B CA 1
ATOM 2229 C C . MET B 1 27 ? -2.422 20.094 15.391 1 94.94 27 MET B C 1
ATOM 2231 O O . MET B 1 27 ? -3.455 19.844 16.016 1 94.94 27 MET B O 1
ATOM 2235 N N . ARG B 1 28 ? -1.702 21.172 15.562 1 93.19 28 ARG B N 1
ATOM 2236 C CA . ARG B 1 28 ? -2.168 22.203 16.484 1 93.19 28 ARG B CA 1
ATOM 2237 C C . ARG B 1 28 ? -3.48 22.812 16.016 1 93.19 28 ARG B C 1
ATOM 2239 O O . ARG B 1 28 ? -4.41 23 16.797 1 93.19 28 ARG B O 1
ATOM 2246 N N . ALA B 1 29 ? -3.516 23.078 14.773 1 95.06 29 ALA B N 1
ATOM 2247 C CA . ALA B 1 29 ? -4.723 23.656 14.195 1 95.06 29 ALA B CA 1
ATOM 2248 C C . ALA B 1 29 ? -5.914 22.719 14.352 1 95.06 29 ALA B C 1
ATOM 2250 O O . ALA B 1 29 ? -7.047 23.172 14.555 1 95.06 29 ALA B O 1
ATOM 2251 N N . LEU B 1 30 ? -5.656 21.422 14.32 1 96.62 30 LEU B N 1
ATOM 2252 C CA . LEU B 1 30 ? -6.699 20.406 14.398 1 96.62 30 LEU B CA 1
ATOM 2253 C C . LEU B 1 30 ? -7.102 20.156 15.852 1 96.62 30 LEU B C 1
ATOM 2255 O O . LEU B 1 30 ? -8.125 19.516 16.109 1 96.62 30 LEU B O 1
ATOM 2259 N N . GLY B 1 31 ? -6.336 20.656 16.75 1 94.75 31 GLY B N 1
ATOM 2260 C CA . GLY B 1 31 ? -6.586 20.391 18.156 1 94.75 31 GLY B CA 1
ATOM 2261 C C . GLY B 1 31 ? -6.188 18.984 18.562 1 94.75 31 GLY B C 1
ATOM 2262 O O . GLY B 1 31 ? -6.809 18.391 19.453 1 94.75 31 GLY B O 1
ATOM 2263 N N . ALA B 1 32 ? -5.207 18.438 17.891 1 96.25 32 ALA B N 1
ATOM 2264 C CA . ALA B 1 32 ? -4.738 17.094 18.234 1 96.25 32 ALA B CA 1
ATOM 2265 C C . ALA B 1 32 ? -4.008 17.094 19.578 1 96.25 32 ALA B C 1
ATOM 2267 O O . ALA B 1 32 ? -3.434 18.109 19.969 1 96.25 32 ALA B O 1
ATOM 2268 N N . ALA B 1 33 ? -4.059 15.953 20.25 1 95.19 33 ALA B N 1
ATOM 2269 C CA . ALA B 1 33 ? -3.328 15.766 21.5 1 95.19 33 ALA B CA 1
ATOM 2270 C C . ALA B 1 33 ? -2.307 14.641 21.375 1 95.19 33 ALA B C 1
ATOM 2272 O O . ALA B 1 33 ? -2.639 13.539 20.922 1 95.19 33 ALA B O 1
ATOM 2273 N N . SER B 1 34 ? -1.102 14.969 21.75 1 93.56 34 SER B N 1
ATOM 2274 C CA . SER B 1 34 ? -0.106 13.906 21.891 1 93.56 34 SER B CA 1
ATOM 2275 C C . SER B 1 34 ? -0.281 13.164 23.203 1 93.56 34 SER B C 1
ATOM 2277 O O . SER B 1 34 ? -0.268 13.773 24.281 1 93.56 34 SER B O 1
ATOM 2279 N N . LEU B 1 35 ? -0.455 11.828 23.188 1 91.56 35 LEU B N 1
ATOM 2280 C CA . LEU B 1 35 ? -0.726 11.078 24.406 1 91.56 35 LEU B CA 1
ATOM 2281 C C . LEU B 1 35 ? 0.532 10.367 24.891 1 91.56 35 LEU B C 1
ATOM 2283 O O . LEU B 1 35 ? 0.52 9.727 25.953 1 91.56 35 LEU B O 1
ATOM 2287 N N . GLY B 1 36 ? 1.571 10.547 24.156 1 88.06 36 GLY B N 1
ATOM 2288 C CA . GLY B 1 36 ? 2.852 10.055 24.641 1 88.06 36 GLY B CA 1
ATOM 2289 C C . GLY B 1 36 ? 3.498 9.047 23.719 1 88.06 36 GLY B C 1
ATOM 2290 O O . GLY B 1 36 ? 3.021 8.828 22.594 1 88.06 36 GLY B O 1
ATOM 2291 N N . ARG B 1 37 ? 4.699 8.656 24.156 1 89.06 37 ARG B N 1
ATOM 2292 C CA . ARG B 1 37 ? 5.504 7.703 23.391 1 89.06 37 ARG B CA 1
ATOM 2293 C C . ARG B 1 37 ? 6.016 6.582 24.297 1 89.06 37 ARG B C 1
ATOM 2295 O O . ARG B 1 37 ? 6.293 6.801 25.469 1 89.06 37 ARG B O 1
ATOM 2302 N N . ASP B 1 38 ? 5.98 5.426 23.828 1 90.44 38 ASP B N 1
ATOM 2303 C CA . ASP B 1 38 ? 6.617 4.246 24.391 1 90.44 38 ASP B CA 1
ATOM 2304 C C . ASP B 1 38 ? 7.633 3.645 23.422 1 90.44 38 ASP B C 1
ATOM 2306 O O . ASP B 1 38 ? 7.27 2.889 22.531 1 90.44 38 ASP B O 1
ATOM 2310 N N . GLY B 1 39 ? 8.93 4.066 23.719 1 90.94 39 GLY B N 1
ATOM 2311 C CA . GLY B 1 39 ? 9.922 3.688 22.734 1 90.94 39 GLY B CA 1
ATOM 2312 C C . GLY B 1 39 ? 9.688 4.328 21.375 1 90.94 39 GLY B C 1
ATOM 2313 O O . GLY B 1 39 ? 9.633 5.555 21.266 1 90.94 39 GLY B O 1
ATOM 2314 N N . THR B 1 40 ? 9.492 3.451 20.406 1 91.62 40 THR B N 1
ATOM 2315 C CA . THR B 1 40 ? 9.281 3.963 19.062 1 91.62 40 THR B CA 1
ATOM 2316 C C . THR B 1 40 ? 7.793 4 18.719 1 91.62 40 THR B C 1
ATOM 2318 O O . THR B 1 40 ? 7.418 4.137 17.547 1 91.62 40 THR B O 1
ATOM 2321 N N . ARG B 1 41 ? 7.031 3.811 19.75 1 94.5 41 ARG B N 1
ATOM 2322 C CA . ARG B 1 41 ? 5.582 3.873 19.578 1 94.5 41 ARG B CA 1
ATOM 2323 C C . ARG B 1 41 ? 5.035 5.219 20.031 1 94.5 41 ARG B C 1
ATOM 2325 O O . ARG B 1 41 ? 5.352 5.68 21.141 1 94.5 41 ARG B O 1
ATOM 2332 N N . VAL B 1 42 ? 4.207 5.805 19.125 1 95.69 42 VAL B N 1
ATOM 2333 C CA . VAL B 1 42 ? 3.633 7.117 19.406 1 95.69 42 VAL B CA 1
ATOM 2334 C C . VAL B 1 42 ? 2.109 7.035 19.359 1 95.69 42 VAL B C 1
ATOM 2336 O O . VAL B 1 42 ? 1.548 6.352 18.5 1 95.69 42 VAL B O 1
ATOM 2339 N N . LEU B 1 43 ? 1.459 7.723 20.312 1 96.38 43 LEU B N 1
ATOM 2340 C CA . LEU B 1 43 ? 0.003 7.754 20.406 1 96.38 43 LEU B CA 1
ATOM 2341 C C . LEU B 1 43 ? -0.513 9.188 20.391 1 96.38 43 LEU B C 1
ATOM 2343 O O . LEU B 1 43 ? 0.048 10.055 21.062 1 96.38 43 LEU B O 1
ATOM 2347 N N . ALA B 1 44 ? -1.542 9.438 19.578 1 96.69 44 ALA B N 1
ATOM 2348 C CA . ALA B 1 44 ? -2.193 10.742 19.531 1 96.69 44 ALA B CA 1
ATOM 2349 C C . ALA B 1 44 ? -3.711 10.602 19.438 1 96.69 44 ALA B C 1
ATOM 2351 O O . ALA B 1 44 ? -4.223 9.492 19.281 1 96.69 44 ALA B O 1
ATOM 2352 N N . ARG B 1 45 ? -4.328 11.734 19.594 1 97.25 45 ARG B N 1
ATOM 2353 C CA . ARG B 1 45 ? -5.789 11.742 19.641 1 97.25 45 ARG B CA 1
ATOM 2354 C C . ARG B 1 45 ? -6.352 12.961 18.922 1 97.25 45 ARG B C 1
ATOM 2356 O O . ARG B 1 45 ? -5.773 14.055 18.984 1 97.25 45 ARG B O 1
ATOM 2363 N N . LEU B 1 46 ? -7.453 12.719 18.234 1 97.69 46 LEU B N 1
ATOM 2364 C CA . LEU B 1 46 ? -8.266 13.781 17.656 1 97.69 46 LEU B CA 1
ATOM 2365 C C . LEU B 1 46 ? -9.719 13.68 18.125 1 97.69 46 LEU B C 1
ATOM 2367 O O . LEU B 1 46 ? -10.367 12.648 17.922 1 97.69 46 LEU B O 1
ATOM 2371 N N . ASP B 1 47 ? -10.211 14.727 18.75 1 97.81 47 ASP B N 1
ATOM 2372 C CA . ASP B 1 47 ? -11.609 14.742 19.188 1 97.81 47 ASP B CA 1
ATOM 2373 C C . ASP B 1 47 ? -12.539 15.078 18.016 1 97.81 47 ASP B C 1
ATOM 2375 O O . ASP B 1 47 ? -12.133 15.727 17.062 1 97.81 47 ASP B O 1
ATOM 2379 N N . CYS B 1 48 ? -13.781 14.578 18.172 1 98.06 48 CYS B N 1
ATOM 2380 C CA . CYS B 1 48 ? -14.797 14.953 17.203 1 98.06 48 CYS B CA 1
ATOM 2381 C C . CYS B 1 48 ? -15.336 16.344 17.484 1 98.06 48 CYS B C 1
ATOM 2383 O O . CYS B 1 48 ? -16.453 16.5 17.984 1 98.06 48 CYS B O 1
ATOM 2385 N N . ARG B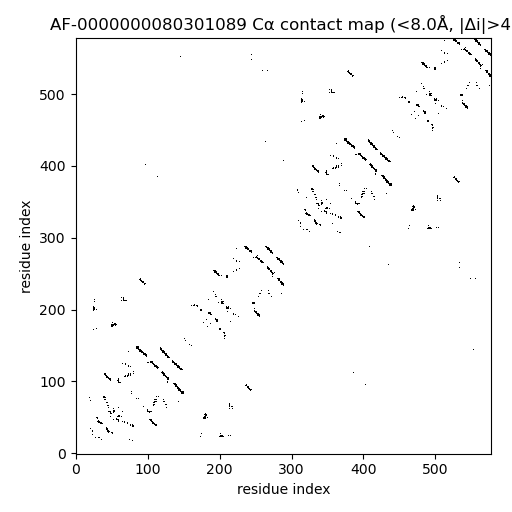 1 49 ? -14.688 17.328 17.109 1 97.38 49 ARG B N 1
ATOM 2386 C CA . ARG B 1 49 ? -15.055 18.734 17.234 1 97.38 49 ARG B CA 1
ATOM 2387 C C . ARG B 1 49 ? -14.406 19.578 16.125 1 97.38 49 ARG B C 1
ATOM 2389 O O . ARG B 1 49 ? -13.414 19.156 15.531 1 97.38 49 ARG B O 1
ATOM 2396 N N . PRO B 1 50 ? -14.914 20.734 15.914 1 97.19 50 PRO B N 1
ATOM 2397 C CA . PRO B 1 50 ? -14.234 21.609 14.961 1 97.19 50 PRO B CA 1
ATOM 2398 C C . PRO B 1 50 ? -12.781 21.875 15.336 1 97.19 50 PRO B C 1
ATOM 2400 O O . PRO B 1 50 ? -12.461 22.031 16.516 1 97.19 50 PRO B O 1
ATOM 2403 N N . PRO B 1 51 ? -11.859 21.906 14.383 1 97.75 51 PRO B N 1
ATOM 2404 C CA . PRO B 1 51 ? -12.18 21.75 12.961 1 97.75 51 PRO B CA 1
ATOM 2405 C C . PRO B 1 51 ? -11.938 20.328 12.461 1 97.75 51 PRO B C 1
ATOM 2407 O O . PRO B 1 51 ? -11.891 20.094 11.25 1 97.75 51 PRO B O 1
ATOM 2410 N N . ALA B 1 52 ? -11.859 19.391 13.375 1 98.19 52 ALA B N 1
ATOM 2411 C CA . ALA B 1 52 ? -11.445 18.047 12.984 1 98.19 52 ALA B CA 1
ATOM 2412 C C . ALA B 1 52 ? -12.625 17.25 12.438 1 98.19 52 ALA B C 1
ATOM 2414 O O . ALA B 1 52 ? -12.445 16.188 11.844 1 98.19 52 ALA B O 1
ATOM 2415 N N . CYS B 1 53 ? -13.805 17.812 12.523 1 98.56 53 CYS B N 1
ATOM 2416 C CA . CYS B 1 53 ? -15.008 17.047 12.227 1 98.56 53 CYS B CA 1
ATOM 2417 C C . CYS B 1 53 ? -15.453 17.266 10.789 1 98.56 53 CYS B C 1
ATOM 2419 O O . CYS B 1 53 ? -14.938 18.141 10.102 1 98.56 53 CYS B O 1
ATOM 2421 N N . THR B 1 54 ? -16.438 16.391 10.352 1 98.19 54 THR B N 1
ATOM 2422 C CA . THR B 1 54 ? -17.094 16.516 9.062 1 98.19 54 THR B CA 1
ATOM 2423 C C . THR B 1 54 ? -17.953 17.781 9.023 1 98.19 54 THR B C 1
ATOM 2425 O O . THR B 1 54 ? -18.172 18.438 10.047 1 98.19 54 THR B O 1
ATOM 2428 N N . VAL B 1 55 ? -18.391 18.125 7.84 1 97.38 55 VAL B N 1
ATOM 2429 C CA . VAL B 1 55 ? -19.156 19.344 7.621 1 97.38 55 VAL B CA 1
ATOM 2430 C C . VAL B 1 55 ? -20.391 19.359 8.516 1 97.38 55 VAL B C 1
ATOM 2432 O O . VAL B 1 55 ? -20.766 20.391 9.062 1 97.38 55 VAL B O 1
ATOM 2435 N N . ASP B 1 56 ? -20.969 18.172 8.68 1 97.38 56 ASP B N 1
ATOM 2436 C CA . ASP B 1 56 ? -22.172 18.094 9.492 1 97.38 56 ASP B CA 1
ATOM 2437 C C . ASP B 1 56 ? -21.844 17.906 10.969 1 97.38 56 ASP B C 1
ATOM 2439 O O . ASP B 1 56 ? -22.734 17.797 11.812 1 97.38 56 ASP B O 1
ATOM 2443 N N . GLY B 1 57 ? -20.594 17.797 11.258 1 97.38 57 GLY B N 1
ATOM 2444 C CA . GLY B 1 57 ? -20.109 17.719 12.633 1 97.38 57 GLY B CA 1
ATOM 2445 C C . GLY B 1 57 ? -20.312 16.359 13.266 1 97.38 57 GLY B C 1
ATOM 2446 O O . GLY B 1 57 ? -20.109 16.188 14.469 1 97.38 57 GLY B O 1
ATOM 2447 N N . SER B 1 58 ? -20.656 15.359 12.516 1 97.5 58 SER B N 1
ATOM 2448 C CA . SER B 1 58 ? -21.125 14.094 13.07 1 97.5 58 SER B CA 1
ATOM 2449 C C . SER B 1 58 ? -19.953 13.219 13.516 1 97.5 58 SER B C 1
ATOM 2451 O O . SER B 1 58 ? -20.062 12.461 14.477 1 97.5 58 SER B O 1
ATOM 2453 N N . ALA B 1 59 ? -18.875 13.32 12.797 1 98.56 59 ALA B N 1
ATOM 2454 C CA . ALA B 1 59 ? -17.734 12.453 13.055 1 98.56 59 ALA B CA 1
ATOM 2455 C C . ALA B 1 59 ? -16.422 13.156 12.711 1 98.56 59 ALA B C 1
ATOM 2457 O O . ALA B 1 59 ? -16.422 14.211 12.078 1 98.56 59 ALA B O 1
ATOM 2458 N N . VAL B 1 60 ? -15.344 12.531 13.172 1 98.69 60 VAL B N 1
ATOM 2459 C CA . VAL B 1 60 ? -14.047 13 12.688 1 98.69 60 VAL B CA 1
ATOM 2460 C C . VAL B 1 60 ? -13.93 12.758 11.188 1 98.69 60 VAL B C 1
ATOM 2462 O O . VAL B 1 60 ? -14.281 11.672 10.703 1 98.69 60 VAL B O 1
ATOM 2465 N N . ASP B 1 61 ? -13.484 13.773 10.461 1 98.75 61 ASP B N 1
ATOM 2466 C CA . ASP B 1 61 ? -13.297 13.648 9.016 1 98.75 61 ASP B CA 1
ATOM 2467 C C . ASP B 1 61 ? -12.195 12.641 8.688 1 98.75 61 ASP B C 1
ATOM 2469 O O . ASP B 1 61 ? -11.109 12.688 9.273 1 98.75 61 ASP B O 1
ATOM 2473 N N . LEU B 1 62 ? -12.484 11.758 7.766 1 98.69 62 LEU B N 1
ATOM 2474 C CA . LEU B 1 62 ? -11.531 10.703 7.426 1 98.69 62 LEU B CA 1
ATOM 2475 C C . LEU B 1 62 ? -10.227 11.297 6.918 1 98.69 62 LEU B C 1
ATOM 2477 O O . LEU B 1 62 ? -9.148 10.734 7.152 1 98.69 62 LEU B O 1
ATOM 2481 N N . ARG B 1 63 ? -10.266 12.422 6.246 1 98.75 63 ARG B N 1
ATOM 2482 C CA . ARG B 1 63 ? -9.055 13.094 5.789 1 98.75 63 ARG B CA 1
ATOM 2483 C C . ARG B 1 63 ? -8.227 13.602 6.965 1 98.75 6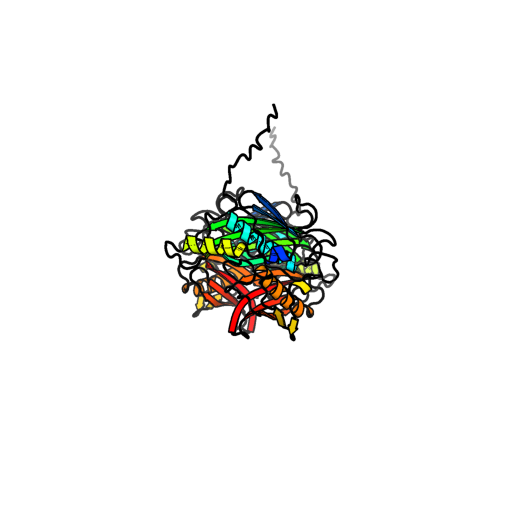3 ARG B C 1
ATOM 2485 O O . ARG B 1 63 ? -6.996 13.609 6.91 1 98.75 63 ARG B O 1
ATOM 2492 N N . ALA B 1 64 ? -8.883 14.008 7.992 1 98.81 64 ALA B N 1
ATOM 2493 C CA . ALA B 1 64 ? -8.18 14.383 9.219 1 98.81 64 ALA B CA 1
ATOM 2494 C C . ALA B 1 64 ? -7.543 13.172 9.883 1 98.81 64 ALA B C 1
ATOM 2496 O O . ALA B 1 64 ? -6.461 13.266 10.461 1 98.81 64 ALA B O 1
ATOM 2497 N N . VAL B 1 65 ? -8.211 12.07 9.812 1 98.88 65 VAL B N 1
ATOM 2498 C CA . VAL B 1 65 ? -7.645 10.82 10.328 1 98.88 65 VAL B CA 1
ATOM 2499 C C . VAL B 1 65 ? -6.363 10.484 9.562 1 98.88 65 VAL B C 1
ATOM 2501 O O . VAL B 1 65 ? -5.363 10.094 10.172 1 98.88 65 VAL B O 1
ATOM 2504 N N . ALA B 1 66 ? -6.422 10.633 8.234 1 98.88 66 ALA B N 1
ATOM 2505 C CA . ALA B 1 66 ? -5.238 10.398 7.414 1 98.88 66 ALA B CA 1
ATOM 2506 C C . ALA B 1 66 ? -4.082 11.297 7.848 1 98.88 66 ALA B C 1
ATOM 2508 O O . ALA B 1 66 ? -2.941 10.844 7.953 1 98.88 66 ALA B O 1
ATOM 2509 N N . ALA B 1 67 ? -4.379 12.523 8.117 1 98.62 67 ALA B N 1
ATOM 2510 C CA . ALA B 1 67 ? -3.361 13.469 8.555 1 98.62 67 ALA B CA 1
ATOM 2511 C C . ALA B 1 67 ? -2.793 13.078 9.914 1 98.62 67 ALA B C 1
ATOM 2513 O O . ALA B 1 67 ? -1.588 13.195 10.148 1 98.62 67 ALA B O 1
ATOM 2514 N N . LEU B 1 68 ? -3.656 12.641 10.797 1 98.44 68 LEU B N 1
ATOM 2515 C CA . LEU B 1 68 ? -3.221 12.195 12.117 1 98.44 68 LEU B CA 1
ATOM 2516 C C . LEU B 1 68 ? -2.285 11 12.008 1 98.44 68 LEU B C 1
ATOM 2518 O O . LEU B 1 68 ? -1.268 10.93 12.703 1 98.44 68 LEU B O 1
ATOM 2522 N N . LEU B 1 69 ? -2.625 10.117 11.141 1 98.69 69 LEU B N 1
ATOM 2523 C CA . LEU B 1 69 ? -1.802 8.93 10.93 1 98.69 69 LEU B CA 1
ATOM 2524 C C . LEU B 1 69 ? -0.446 9.312 10.344 1 98.69 69 LEU B C 1
ATOM 2526 O O . LEU B 1 69 ? 0.583 8.758 10.742 1 98.69 69 LEU B O 1
ATOM 2530 N N . ASP B 1 70 ? -0.463 10.203 9.406 1 98.19 70 ASP B N 1
ATOM 2531 C CA . ASP B 1 70 ? 0.804 10.695 8.875 1 98.19 70 ASP B CA 1
ATOM 2532 C C . ASP B 1 70 ? 1.659 11.312 9.977 1 98.19 70 ASP B C 1
ATOM 2534 O O . ASP B 1 70 ? 2.859 11.047 10.062 1 98.19 70 ASP B O 1
ATOM 2538 N N . HIS B 1 71 ? 1.056 12.047 10.797 1 96.25 71 HIS B N 1
ATOM 2539 C CA . HIS B 1 71 ? 1.741 12.727 11.891 1 96.25 71 HIS B CA 1
ATOM 2540 C C . HIS B 1 71 ? 2.367 11.719 12.852 1 96.25 71 HIS B C 1
ATOM 2542 O O . HIS B 1 71 ? 3.557 11.812 13.164 1 96.25 71 HIS B O 1
ATOM 2548 N N . VAL B 1 72 ? 1.556 10.805 13.344 1 96.94 72 VAL B N 1
ATOM 2549 C CA . VAL B 1 72 ? 2.104 9.859 14.305 1 96.94 72 VAL B CA 1
ATOM 2550 C C . VAL B 1 72 ? 3.16 8.984 13.633 1 96.94 72 VAL B C 1
ATOM 2552 O O . VAL B 1 72 ? 4.105 8.531 14.281 1 96.94 72 VAL B O 1
ATOM 2555 N N . GLY B 1 73 ? 3.01 8.758 12.328 1 96.81 73 GLY B N 1
ATOM 2556 C CA . GLY B 1 73 ? 4.055 8.055 11.602 1 96.81 73 GLY B CA 1
ATOM 2557 C C . GLY B 1 73 ? 5.387 8.773 11.625 1 96.81 73 GLY B C 1
ATOM 2558 O O . GLY B 1 73 ? 6.414 8.18 11.969 1 96.81 73 GLY B O 1
ATOM 2559 N N . GLY B 1 74 ? 5.355 10.055 11.25 1 93.75 74 GLY B N 1
ATOM 2560 C CA . GLY B 1 74 ? 6.566 10.852 11.336 1 93.75 74 GLY B CA 1
ATOM 2561 C C . GLY B 1 74 ? 7.145 10.914 12.742 1 93.75 74 GLY B C 1
ATOM 2562 O O . GLY B 1 74 ? 8.359 10.797 12.914 1 93.75 74 GLY B O 1
ATOM 2563 N N . ALA B 1 75 ? 6.277 11.039 13.672 1 92.94 75 ALA B N 1
ATOM 2564 C CA . ALA B 1 75 ? 6.711 11.109 15.07 1 92.94 75 ALA B CA 1
ATOM 2565 C C . ALA B 1 75 ? 7.387 9.812 15.5 1 92.94 75 ALA B C 1
ATOM 2567 O O . ALA B 1 75 ? 8.344 9.828 16.281 1 92.94 75 ALA B O 1
ATOM 2568 N N . ALA B 1 76 ? 6.859 8.727 15.062 1 95.56 76 ALA B N 1
ATOM 2569 C CA . ALA B 1 76 ? 7.461 7.43 15.375 1 95.56 76 ALA B CA 1
ATOM 2570 C C . ALA B 1 76 ? 8.875 7.336 14.812 1 95.56 76 ALA B C 1
ATOM 2572 O O . ALA B 1 76 ? 9.766 6.781 15.461 1 95.56 76 ALA B O 1
ATOM 2573 N N . VAL B 1 77 ? 9.07 7.832 13.609 1 94.19 77 VAL B N 1
ATOM 2574 C CA . VAL B 1 77 ? 10.391 7.84 13 1 94.19 77 VAL B CA 1
ATOM 2575 C C . VAL B 1 77 ? 11.336 8.711 13.828 1 94.19 77 VAL B C 1
ATOM 2577 O O . VAL B 1 77 ? 12.461 8.297 14.133 1 94.19 77 VAL B O 1
ATOM 2580 N N . TYR B 1 78 ? 10.859 9.859 14.211 1 88.81 78 TYR B N 1
ATOM 2581 C CA . TYR B 1 78 ? 11.672 10.742 15.039 1 88.81 78 TYR B CA 1
ATOM 2582 C C . TYR B 1 78 ? 12.047 10.07 16.344 1 88.81 78 TYR B C 1
ATOM 2584 O O . TYR B 1 78 ? 13.141 10.297 16.875 1 88.81 78 TYR B O 1
ATOM 2592 N N . ALA B 1 79 ? 11.18 9.305 16.859 1 90 79 ALA B N 1
ATOM 2593 C CA . ALA B 1 79 ? 11.445 8.602 18.109 1 90 79 ALA B CA 1
ATOM 2594 C C . ALA B 1 79 ? 12.523 7.531 17.906 1 90 79 ALA B C 1
ATOM 2596 O O . ALA B 1 79 ? 13.164 7.105 18.875 1 90 79 ALA B O 1
ATOM 2597 N N . ALA B 1 80 ? 12.695 7.117 16.719 1 91.25 80 ALA B N 1
ATOM 2598 C CA . ALA B 1 80 ? 13.594 6 16.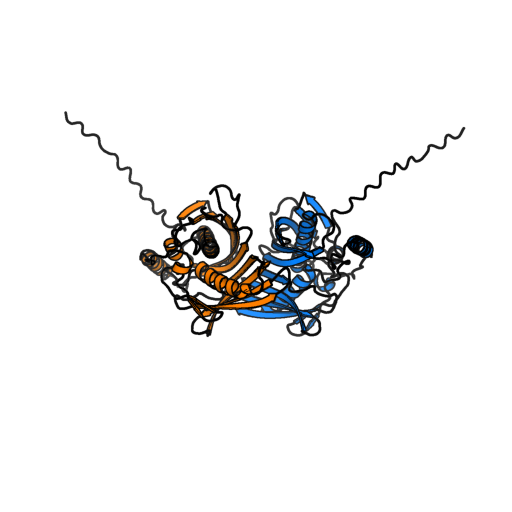438 1 91.25 80 ALA B CA 1
ATOM 2599 C C . ALA B 1 80 ? 14.984 6.5 16.047 1 91.25 80 ALA B C 1
ATOM 2601 O O . ALA B 1 80 ? 15.945 5.727 16.047 1 91.25 80 ALA B O 1
ATOM 2602 N N . ILE B 1 81 ? 15.07 7.68 15.617 1 86.62 81 ILE B N 1
ATOM 2603 C CA . ILE B 1 81 ? 16.344 8.141 15.102 1 86.62 81 ILE B CA 1
ATOM 2604 C C . ILE B 1 81 ? 17.047 9 16.156 1 86.62 81 ILE B C 1
ATOM 2606 O O . ILE B 1 81 ? 16.391 9.703 16.922 1 86.62 81 ILE B O 1
ATOM 2610 N N . PRO B 1 82 ? 18.391 8.789 16.109 1 76.94 82 PRO B N 1
ATOM 2611 C CA . PRO B 1 82 ? 19.156 9.641 17.031 1 76.94 82 PRO B CA 1
ATOM 2612 C C . PRO B 1 82 ? 19.312 11.07 16.516 1 76.94 82 PRO B C 1
ATOM 2614 O O . PRO B 1 82 ? 19.375 11.297 15.305 1 76.94 82 PRO B O 1
ATOM 2617 N N . GLY B 1 83 ? 19.328 11.977 17.375 1 69.5 83 GLY B N 1
ATOM 2618 C CA . GLY B 1 83 ? 19.641 13.359 17.062 1 69.5 83 GLY B CA 1
ATOM 2619 C C . GLY B 1 83 ? 18.562 14.039 16.234 1 69.5 83 GLY B C 1
ATOM 2620 O O . GLY B 1 83 ? 17.422 13.555 16.188 1 69.5 83 GLY B O 1
ATOM 2621 N N . LEU B 1 84 ? 18.875 15.195 15.758 1 65.94 84 LEU B N 1
ATOM 2622 C CA . LEU B 1 84 ? 17.922 16.016 15.023 1 65.94 84 LEU B CA 1
ATOM 2623 C C . LEU B 1 84 ? 18.109 15.859 13.516 1 65.94 84 LEU B C 1
ATOM 2625 O O . LEU B 1 84 ? 18.859 16.625 12.898 1 65.94 84 LEU B O 1
ATOM 2629 N N . GLN B 1 85 ? 17.75 14.672 13.008 1 75.75 85 GLN B N 1
ATOM 2630 C CA . GLN B 1 85 ? 17.781 14.477 11.562 1 75.75 85 GLN B CA 1
ATOM 2631 C C . GLN B 1 85 ? 16.406 14.742 10.945 1 75.75 85 GLN B C 1
ATOM 2633 O O . GLN B 1 85 ? 15.383 14.523 11.594 1 75.75 85 GLN B O 1
ATOM 2638 N N . GLY B 1 86 ? 16.484 15.32 9.766 1 81.62 86 GLY B N 1
ATOM 2639 C CA . GLY B 1 86 ? 15.242 15.516 9.047 1 81.62 86 GLY B CA 1
ATOM 2640 C C . GLY B 1 86 ? 14.664 14.227 8.484 1 81.62 86 GLY B C 1
ATOM 2641 O O . GLY B 1 86 ? 15.391 13.25 8.289 1 81.62 86 GLY B O 1
ATOM 2642 N N . THR B 1 87 ? 13.352 14.203 8.422 1 88.31 87 THR B N 1
ATOM 2643 C CA . THR B 1 87 ? 12.656 13.078 7.797 1 88.31 87 THR B CA 1
ATOM 2644 C C . THR B 1 87 ? 11.602 13.57 6.812 1 88.31 87 THR B C 1
ATOM 2646 O O . THR B 1 87 ? 11.148 14.711 6.906 1 88.31 87 THR B O 1
ATOM 2649 N N . ALA B 1 88 ? 11.367 12.766 5.824 1 90.94 88 ALA B N 1
ATOM 2650 C CA . ALA B 1 88 ? 10.305 13.047 4.859 1 90.94 88 ALA B CA 1
ATOM 2651 C C . ALA B 1 88 ? 9.523 11.781 4.516 1 90.94 88 ALA B C 1
ATOM 2653 O O . ALA B 1 88 ? 10.109 10.695 4.422 1 90.94 88 ALA B O 1
ATOM 2654 N N . THR B 1 89 ? 8.211 11.977 4.43 1 95.12 89 THR B N 1
ATOM 2655 C CA . THR B 1 89 ? 7.371 10.859 4.008 1 95.12 89 THR B CA 1
ATOM 2656 C C . THR B 1 89 ? 7.602 10.539 2.535 1 95.12 89 THR B C 1
ATOM 2658 O O . THR B 1 89 ? 7.551 11.43 1.683 1 95.12 89 THR B O 1
ATOM 2661 N N . LEU B 1 90 ? 7.93 9.297 2.238 1 97.31 90 LEU B N 1
ATOM 2662 C CA . LEU B 1 90 ? 8.062 8.836 0.862 1 97.31 90 LEU B CA 1
ATOM 2663 C C . LEU B 1 90 ? 6.75 8.242 0.357 1 97.31 90 LEU B C 1
ATOM 2665 O O . LEU B 1 90 ? 6.348 8.5 -0.778 1 97.31 90 LEU B O 1
ATOM 2669 N N . GLU B 1 91 ? 6.215 7.43 1.186 1 98.56 91 GLU B N 1
ATOM 2670 C CA . GLU B 1 91 ? 4.969 6.738 0.86 1 98.56 91 GLU B CA 1
ATOM 2671 C C . GLU B 1 91 ? 4.062 6.625 2.084 1 98.56 91 GLU B C 1
ATOM 2673 O O . GLU B 1 91 ? 4.539 6.375 3.193 1 98.56 91 GLU B O 1
ATOM 2678 N N . LEU B 1 92 ? 2.83 6.898 1.896 1 98.75 92 LEU B N 1
ATOM 2679 C CA . LEU B 1 92 ? 1.787 6.742 2.904 1 98.75 92 LEU B CA 1
ATOM 2680 C C . LEU B 1 92 ? 0.646 5.883 2.375 1 98.75 92 LEU B C 1
ATOM 2682 O O . LEU B 1 92 ? -0.049 6.273 1.435 1 98.75 92 LEU B O 1
ATOM 2686 N N . ARG B 1 93 ? 0.451 4.727 2.982 1 98.81 93 ARG B N 1
ATOM 2687 C CA . ARG B 1 93 ? -0.625 3.828 2.576 1 98.81 93 ARG B CA 1
ATOM 2688 C C . ARG B 1 93 ? -1.616 3.609 3.713 1 98.81 93 ARG B C 1
ATOM 2690 O O . ARG B 1 93 ? -1.218 3.338 4.848 1 98.81 93 ARG B O 1
ATOM 2697 N N . LEU B 1 94 ? -2.855 3.73 3.336 1 98.81 94 LEU B N 1
ATOM 2698 C CA . LEU B 1 94 ? -3.914 3.496 4.312 1 98.81 94 LEU B CA 1
ATOM 2699 C C . LEU B 1 94 ? -4.883 2.426 3.818 1 98.81 94 LEU B C 1
ATOM 2701 O O . LEU B 1 94 ? -5.238 2.402 2.637 1 98.81 94 LEU B O 1
ATOM 2705 N N . ASP B 1 95 ? -5.223 1.534 4.648 1 98.44 95 ASP B N 1
ATOM 2706 C CA . ASP B 1 95 ? -6.375 0.654 4.473 1 98.44 95 ASP B CA 1
ATOM 2707 C C . ASP B 1 95 ? -7.531 1.077 5.371 1 98.44 95 ASP B C 1
ATOM 2709 O O . ASP B 1 95 ? -7.406 1.075 6.598 1 98.44 95 ASP B O 1
ATOM 2713 N N . ILE B 1 96 ? -8.578 1.439 4.715 1 98.19 96 ILE B N 1
ATOM 2714 C CA . ILE B 1 96 ? -9.766 1.852 5.465 1 98.19 96 ILE B CA 1
ATOM 2715 C C . ILE B 1 96 ? -10.562 0.622 5.879 1 98.19 96 ILE B C 1
ATOM 2717 O O . ILE B 1 96 ? -11.016 -0.151 5.031 1 98.19 96 ILE B O 1
ATOM 2721 N N . VAL B 1 97 ? -10.75 0.462 7.238 1 96.75 97 VAL B N 1
ATOM 2722 C CA . VAL B 1 97 ? -11.359 -0.771 7.719 1 96.75 97 VAL B CA 1
ATOM 2723 C C . VAL B 1 97 ? -12.672 -0.452 8.438 1 96.75 97 VAL B C 1
ATOM 2725 O O . VAL B 1 97 ? -13.406 -1.359 8.828 1 96.75 97 VAL B O 1
ATOM 2728 N N . GLY B 1 98 ? -12.945 0.768 8.602 1 96.25 98 GLY B N 1
ATOM 2729 C CA . GLY B 1 98 ? -14.172 1.245 9.227 1 96.25 98 GLY B CA 1
ATOM 2730 C C . GLY B 1 98 ? -14.359 2.746 9.109 1 96.25 98 GLY B C 1
ATOM 2731 O O . GLY B 1 98 ? -13.43 3.463 8.727 1 96.25 98 GLY B O 1
ATOM 2732 N N . ALA B 1 99 ? -15.555 3.211 9.445 1 96.5 99 ALA B N 1
ATOM 2733 C CA . ALA B 1 99 ? -15.836 4.645 9.492 1 96.5 99 ALA B CA 1
ATOM 2734 C C . ALA B 1 99 ? -15.617 5.203 10.898 1 96.5 99 ALA B C 1
ATOM 2736 O O . ALA B 1 99 ? -15.828 4.504 11.891 1 96.5 99 ALA B O 1
ATOM 2737 N N . PRO B 1 100 ? -15.086 6.484 10.914 1 98.19 100 PRO B N 1
ATOM 2738 C CA . PRO B 1 100 ? -15.094 7.105 12.242 1 98.19 100 PRO B CA 1
ATOM 2739 C C . PRO B 1 100 ? -16.484 7.082 12.891 1 98.19 100 PRO B C 1
ATOM 2741 O O . PRO B 1 100 ? -17.484 7.359 12.227 1 98.19 100 PRO B O 1
ATOM 2744 N N . VAL B 1 101 ? -16.484 6.762 14.188 1 97.62 101 VAL B N 1
ATOM 2745 C CA . VAL B 1 101 ? -17.75 6.645 14.906 1 97.62 101 VAL B CA 1
ATOM 2746 C C . VAL B 1 101 ? -18.266 8.039 15.266 1 97.62 101 VAL B C 1
ATOM 2748 O O . VAL B 1 101 ? -17.531 8.852 15.828 1 97.62 101 VAL B O 1
ATOM 2751 N N . PRO B 1 102 ? -19.562 8.289 14.977 1 97.75 102 PRO B N 1
ATOM 2752 C CA . PRO B 1 102 ? -20.125 9.609 15.273 1 97.75 102 PRO B CA 1
ATOM 2753 C C . PRO B 1 102 ? -19.922 10.023 16.734 1 97.75 102 PRO B C 1
ATOM 2755 O O . PRO B 1 102 ? -20.156 9.227 17.641 1 97.75 102 PRO B O 1
ATOM 2758 N N . GLY B 1 103 ? -19.375 11.156 16.875 1 97.44 103 GLY B N 1
ATOM 2759 C CA . GLY B 1 103 ? -19.234 11.766 18.188 1 97.44 103 GLY B CA 1
ATOM 2760 C C . GLY B 1 103 ? -18.016 11.281 18.938 1 97.44 103 GLY B C 1
ATOM 2761 O O . GLY B 1 103 ? -17.688 11.812 20 1 97.44 103 GLY B O 1
ATOM 2762 N N . GLN B 1 104 ? -17.344 10.367 18.469 1 97.31 104 GLN B N 1
ATOM 2763 C CA . GLN B 1 104 ? -16.234 9.781 19.219 1 97.31 104 GLN B CA 1
ATOM 2764 C C . GLN B 1 104 ? -14.898 10.312 18.719 1 97.31 104 GLN B C 1
ATOM 2766 O O . GLN B 1 104 ? -14.766 10.688 17.547 1 97.31 104 GLN B O 1
ATOM 2771 N N . ALA B 1 105 ? -13.992 10.273 19.641 1 97.81 105 ALA B N 1
ATOM 2772 C CA . ALA B 1 105 ? -12.617 10.617 19.281 1 97.81 105 ALA B CA 1
ATOM 2773 C C . ALA B 1 105 ? -11.977 9.5 18.469 1 97.81 105 ALA B C 1
ATOM 2775 O O . ALA B 1 105 ? -12.438 8.352 18.5 1 97.81 105 ALA B O 1
ATOM 2776 N N . VAL B 1 106 ? -10.953 9.906 17.703 1 98.44 106 VAL B N 1
ATOM 2777 C CA . VAL B 1 106 ? -10.125 8.938 17 1 98.44 106 VAL B CA 1
ATOM 2778 C C . VAL B 1 106 ? -8.727 8.922 17.609 1 98.44 106 VAL B C 1
ATOM 2780 O O . VAL B 1 106 ? -8.109 9.977 17.797 1 98.44 106 VAL B O 1
ATOM 2783 N N . PHE B 1 107 ? -8.289 7.746 17.922 1 98.25 107 PHE B N 1
ATOM 2784 C CA . PHE B 1 107 ? -6.918 7.52 18.359 1 98.25 107 PHE B CA 1
ATOM 2785 C C . PHE B 1 107 ? -6.059 7 17.203 1 98.25 107 PHE B C 1
ATOM 2787 O O . PHE B 1 107 ? -6.555 6.289 16.328 1 98.25 107 PHE B O 1
ATOM 2794 N N . ALA B 1 108 ? -4.867 7.391 17.188 1 98 108 ALA B N 1
ATOM 2795 C CA . ALA B 1 108 ? -3.91 6.883 16.219 1 98 108 ALA B CA 1
ATOM 2796 C C . ALA B 1 108 ? -2.596 6.488 16.875 1 98 108 ALA B C 1
ATOM 2798 O O . ALA B 1 108 ? -2.047 7.246 17.688 1 98 108 ALA B O 1
ATOM 2799 N N . ARG B 1 109 ? -2.117 5.348 16.578 1 97.44 109 ARG B N 1
ATOM 2800 C CA . ARG B 1 109 ? -0.837 4.84 17.062 1 97.44 109 ARG B CA 1
ATOM 2801 C C . ARG B 1 109 ? 0.05 4.391 15.906 1 97.44 109 ARG B C 1
ATOM 2803 O O . ARG B 1 109 ? -0.437 3.814 14.93 1 97.44 109 ARG B O 1
ATOM 2810 N N . ALA B 1 110 ? 1.277 4.691 16 1 97.88 110 ALA B N 1
ATOM 2811 C CA . ALA B 1 110 ? 2.229 4.223 14.992 1 97.88 110 ALA B CA 1
ATOM 2812 C C . ALA B 1 110 ? 3.545 3.799 15.641 1 97.88 110 ALA B C 1
ATOM 2814 O O . ALA B 1 110 ? 3.906 4.293 16.719 1 97.88 110 ALA B O 1
ATOM 2815 N N . GLU B 1 111 ? 4.223 2.906 15.023 1 98 111 GLU B N 1
ATOM 2816 C CA . GLU B 1 111 ? 5.527 2.41 15.453 1 98 111 GLU B CA 1
ATOM 2817 C C . GLU B 1 111 ? 6.496 2.309 14.281 1 98 111 GLU B C 1
ATOM 2819 O O . GLU B 1 111 ? 6.125 1.838 13.203 1 98 111 GLU B O 1
ATOM 2824 N N . CYS B 1 112 ? 7.684 2.83 14.508 1 97.19 112 CYS B N 1
ATOM 2825 C CA . CYS B 1 112 ? 8.75 2.559 13.547 1 97.19 112 CYS B CA 1
ATOM 2826 C C . CYS B 1 112 ? 9.289 1.144 13.719 1 97.19 112 CYS B C 1
ATOM 2828 O O . CYS B 1 112 ? 10.023 0.864 14.664 1 97.19 112 CYS B O 1
ATOM 2830 N N . THR B 1 113 ? 9.031 0.278 12.758 1 96.62 113 THR B N 1
ATOM 2831 C CA . THR B 1 113 ? 9.297 -1.146 12.938 1 96.62 113 THR B CA 1
ATOM 2832 C C . THR B 1 113 ? 10.648 -1.524 12.336 1 96.62 113 THR B C 1
ATOM 2834 O O . THR B 1 113 ? 11.195 -2.584 12.641 1 96.62 113 THR B O 1
ATOM 2837 N N . SER B 1 114 ? 11.141 -0.712 11.484 1 94 114 SER B N 1
ATOM 2838 C CA . SER B 1 114 ? 12.453 -0.935 10.891 1 94 114 SER B CA 1
ATOM 2839 C C . SER B 1 114 ? 13.086 0.377 10.438 1 94 114 SER B C 1
ATOM 2841 O O . SER B 1 114 ? 12.383 1.305 10.031 1 94 114 SER B O 1
ATOM 2843 N N . LEU B 1 115 ? 14.281 0.476 10.547 1 92.62 115 LEU B N 1
ATOM 2844 C CA . LEU B 1 115 ? 15.117 1.578 10.078 1 92.62 115 LEU B CA 1
ATOM 2845 C C . LEU B 1 115 ? 16.438 1.062 9.508 1 92.62 115 LEU B C 1
ATOM 2847 O O . LEU B 1 115 ? 17.328 0.671 10.266 1 92.62 115 LEU B O 1
ATOM 2851 N N . GLU B 1 116 ? 16.453 1.039 8.195 1 88.31 116 GLU B N 1
ATOM 2852 C CA . GLU B 1 116 ? 17.625 0.489 7.523 1 88.31 116 GLU B CA 1
ATOM 2853 C C . GLU B 1 116 ? 18.109 1.413 6.41 1 88.31 116 GLU B C 1
ATOM 2855 O O . GLU B 1 116 ? 17.328 1.771 5.516 1 88.31 116 GLU B O 1
ATOM 2860 N N . ALA B 1 117 ? 19.375 1.758 6.473 1 85.69 117 ALA B N 1
ATOM 2861 C CA . ALA B 1 117 ? 20.031 2.537 5.426 1 85.69 117 ALA B CA 1
ATOM 2862 C C . ALA B 1 117 ? 19.25 3.812 5.121 1 85.69 117 ALA B C 1
ATOM 2864 O O . ALA B 1 117 ? 19.031 4.148 3.955 1 85.69 117 ALA B O 1
ATOM 2865 N N . GLY B 1 118 ? 18.719 4.418 6.133 1 89.06 118 GLY B N 1
ATOM 2866 C CA . GLY B 1 118 ? 18.078 5.707 5.973 1 89.06 118 GLY B CA 1
ATOM 2867 C C . GLY B 1 118 ? 16.609 5.59 5.562 1 89.06 118 GLY B C 1
ATOM 2868 O O . GLY B 1 118 ? 15.977 6.59 5.23 1 89.06 118 GLY B O 1
ATOM 2869 N N . SER B 1 119 ? 16.109 4.395 5.5 1 93 119 SER B N 1
ATOM 2870 C CA . SER B 1 119 ? 14.703 4.152 5.176 1 93 119 SER B CA 1
ATOM 2871 C C . SER B 1 119 ? 13.961 3.541 6.355 1 93 119 SER B C 1
ATOM 2873 O O . SER B 1 119 ? 14.383 2.521 6.906 1 93 119 SER B O 1
ATOM 2875 N N . ALA B 1 120 ? 12.898 4.168 6.672 1 96.62 120 ALA B N 1
ATOM 2876 C CA . ALA B 1 120 ? 12.125 3.705 7.82 1 96.62 120 ALA B CA 1
ATOM 2877 C C . ALA B 1 120 ? 10.766 3.152 7.383 1 96.62 120 ALA B C 1
ATOM 2879 O O . ALA B 1 120 ? 10.117 3.717 6.5 1 96.62 120 ALA B O 1
ATOM 2880 N N . LEU B 1 121 ? 10.383 2.049 8.008 1 98.19 121 LEU B N 1
ATOM 2881 C CA . LEU B 1 121 ? 9.039 1.512 7.867 1 98.19 121 LEU B CA 1
ATOM 2882 C C . LEU B 1 121 ? 8.211 1.771 9.125 1 98.19 121 LEU B C 1
ATOM 2884 O O . LEU B 1 121 ? 8.648 1.453 10.234 1 98.19 121 LEU B O 1
ATOM 2888 N N . VAL B 1 122 ? 7.07 2.355 8.906 1 98.5 122 VAL B N 1
ATOM 2889 C CA . VAL B 1 122 ? 6.168 2.672 10.008 1 98.5 122 VAL B CA 1
ATOM 2890 C C . VAL B 1 122 ? 4.848 1.922 9.828 1 98.5 122 VAL B C 1
ATOM 2892 O O . VAL B 1 122 ? 4.281 1.908 8.734 1 98.5 122 VAL B O 1
ATOM 2895 N N . LEU B 1 123 ? 4.438 1.27 10.859 1 98.56 123 LEU B N 1
ATOM 2896 C CA . LEU B 1 123 ? 3.115 0.657 10.914 1 98.56 123 LEU B CA 1
ATOM 2897 C C . LEU B 1 123 ? 2.246 1.332 11.969 1 98.56 123 LEU B C 1
ATOM 2899 O O . LEU B 1 123 ? 2.74 1.729 13.023 1 98.56 123 LEU B O 1
ATOM 2903 N N . GLY B 1 124 ? 0.958 1.492 11.617 1 98.06 124 GLY B N 1
ATOM 2904 C CA . GLY B 1 124 ? 0.081 2.152 12.57 1 98.06 124 GLY B CA 1
ATOM 2905 C C . GLY B 1 124 ? -1.383 1.81 12.367 1 98.06 124 GLY B C 1
ATOM 2906 O O . GLY B 1 124 ? -1.729 1.032 11.477 1 98.06 124 GLY B O 1
ATOM 2907 N N . THR B 1 125 ? -2.197 2.316 13.289 1 97.94 125 THR B N 1
ATOM 2908 C CA . THR B 1 125 ? -3.643 2.125 13.25 1 97.94 125 THR B CA 1
ATOM 2909 C C . THR B 1 125 ? -4.367 3.316 13.867 1 97.94 125 THR B C 1
ATOM 2911 O O . THR B 1 125 ? -3.814 4.004 14.727 1 97.94 125 THR B O 1
ATOM 2914 N N . ALA B 1 126 ? -5.488 3.596 13.352 1 98.62 126 ALA B N 1
ATOM 2915 C CA . ALA B 1 126 ? -6.426 4.547 13.953 1 98.62 126 ALA B CA 1
ATOM 2916 C C . ALA B 1 126 ? -7.723 3.855 14.352 1 98.62 126 ALA B C 1
ATOM 2918 O O . ALA B 1 126 ? -8.211 2.975 13.641 1 98.62 126 ALA B O 1
ATOM 2919 N N . TRP B 1 127 ? -8.281 4.27 15.469 1 98.31 127 TRP B N 1
ATOM 2920 C CA . TRP B 1 127 ? -9.5 3.627 15.945 1 98.31 127 TRP B CA 1
ATOM 2921 C C . TRP B 1 127 ? -10.312 4.578 16.812 1 98.31 127 TRP B C 1
ATOM 2923 O O . TRP B 1 127 ? -9.812 5.629 17.234 1 98.31 127 TRP B O 1
ATOM 2933 N N . CYS B 1 128 ? -11.57 4.262 16.969 1 97.75 128 CYS B N 1
ATOM 2934 C CA . CYS B 1 128 ? -12.445 4.98 17.906 1 97.75 128 CYS B CA 1
ATOM 2935 C C . CYS B 1 128 ? -12.648 4.188 19.188 1 97.75 128 CYS B C 1
ATOM 2937 O O . CYS B 1 128 ? -12.305 3.006 19.25 1 97.75 128 CYS B O 1
ATOM 2939 N N . GLY B 1 129 ? -13.164 4.895 20.203 1 89.25 129 GLY B N 1
ATOM 2940 C CA . GLY B 1 129 ? -13.484 4.262 21.469 1 89.25 129 GLY B CA 1
ATOM 2941 C C . GLY B 1 129 ? -12.492 4.605 22.578 1 89.25 129 GLY B C 1
ATOM 2942 O O . GLY B 1 129 ? -12.242 5.781 22.844 1 89.25 129 GLY B O 1
ATOM 2943 N N . ASP B 1 130 ? -11.805 3.506 23 1 87 130 ASP B N 1
ATOM 2944 C CA . ASP B 1 130 ? -10.891 3.654 24.141 1 87 130 ASP B CA 1
ATOM 2945 C C . ASP B 1 130 ? -9.438 3.664 23.656 1 87 130 ASP B C 1
ATOM 2947 O O . ASP B 1 130 ? -9.07 2.932 22.734 1 87 130 ASP B O 1
ATOM 2951 N N . ALA B 1 131 ? -8.719 4.5 24.422 1 84.12 131 ALA B N 1
ATOM 2952 C CA . ALA B 1 131 ? -7.32 4.68 24.031 1 84.12 131 ALA B CA 1
ATOM 2953 C C . ALA B 1 131 ? -6.547 3.369 24.141 1 84.12 131 ALA B C 1
ATOM 2955 O O . ALA B 1 131 ? -5.523 3.189 23.469 1 84.12 131 ALA B O 1
ATOM 2956 N N . THR B 1 132 ? -7.031 2.469 24.891 1 83.75 132 THR B N 1
ATOM 2957 C CA . THR B 1 132 ? -6.23 1.295 25.219 1 83.75 132 THR B CA 1
ATOM 2958 C C . THR B 1 132 ? -6.578 0.127 24.297 1 83.75 132 THR B C 1
ATOM 2960 O O . THR B 1 132 ? -5.805 -0.825 24.172 1 83.75 132 THR B O 1
ATOM 2963 N N . ALA B 1 133 ? -7.754 0.224 23.766 1 82.62 133 ALA B N 1
ATOM 2964 C CA . ALA B 1 133 ? -8.141 -0.929 22.953 1 82.62 133 ALA B CA 1
ATOM 2965 C C . ALA B 1 133 ? -8.719 -0.489 21.609 1 82.62 133 ALA B C 1
ATOM 2967 O O . ALA B 1 133 ? -9.672 0.29 21.578 1 82.62 133 ALA B O 1
ATOM 2968 N N . ALA B 1 134 ? -8.148 -1.049 20.531 1 84.69 134 ALA B N 1
ATOM 2969 C CA . ALA B 1 134 ? -8.602 -0.731 19.188 1 84.69 134 ALA B CA 1
ATOM 2970 C C . ALA B 1 134 ? -9.797 -1.588 18.781 1 84.69 134 ALA B C 1
ATOM 2972 O O . ALA B 1 134 ? -9.75 -2.309 17.781 1 84.69 134 ALA B O 1
ATOM 2973 N N . THR B 1 135 ? -10.906 -1.328 19.453 1 86.38 135 THR B N 1
ATOM 2974 C CA . THR B 1 135 ? -12.07 -2.189 19.266 1 86.38 135 THR B CA 1
ATOM 2975 C C . THR B 1 135 ? -12.883 -1.738 18.062 1 86.38 135 THR B C 1
ATOM 2977 O O . THR B 1 135 ? -13.672 -2.514 17.5 1 86.38 135 THR B O 1
ATOM 2980 N N . MET B 1 136 ? -12.695 -0.51 17.703 1 93.69 136 MET B N 1
ATOM 2981 C CA . MET B 1 136 ? -13.391 0.036 16.547 1 93.69 136 MET B CA 1
ATOM 2982 C C . MET B 1 136 ? -12.406 0.644 15.555 1 93.69 136 MET B C 1
ATOM 2984 O O . MET B 1 136 ? -12.328 1.866 15.422 1 93.69 136 MET B O 1
ATOM 2988 N N . PRO B 1 137 ? -11.742 -0.251 14.82 1 96.44 137 PRO B N 1
ATOM 2989 C CA . PRO B 1 137 ? -10.711 0.238 13.906 1 96.44 137 PRO B CA 1
ATOM 2990 C C . PRO B 1 137 ? -11.281 1.079 12.766 1 96.44 137 PRO B C 1
ATOM 2992 O O . PRO B 1 137 ? -12.383 0.797 12.273 1 96.44 137 PRO B O 1
ATOM 2995 N N . VAL B 1 138 ? -10.523 2.109 12.367 1 98.19 138 VAL B N 1
ATOM 2996 C CA . VAL B 1 138 ? -10.914 3.004 11.289 1 98.19 138 VAL B CA 1
ATOM 2997 C C . VAL B 1 138 ? -9.977 2.82 10.094 1 98.19 138 VAL B C 1
ATOM 2999 O O . VAL B 1 138 ? -10.43 2.705 8.953 1 98.19 138 VAL B O 1
ATOM 3002 N N . ALA B 1 139 ? -8.68 2.758 10.344 1 98.56 139 ALA B N 1
ATOM 3003 C CA . ALA B 1 139 ? -7.711 2.662 9.258 1 98.56 139 ALA B CA 1
ATOM 3004 C C . ALA B 1 139 ? -6.391 2.08 9.75 1 98.56 139 ALA B C 1
ATOM 3006 O O . ALA B 1 139 ? -6.051 2.211 10.93 1 98.56 139 ALA B O 1
ATOM 3007 N N . ARG B 1 140 ? -5.707 1.454 8.859 1 98.44 140 ARG B N 1
ATOM 3008 C CA . ARG B 1 140 ? -4.344 0.984 9.086 1 98.44 140 ARG B CA 1
ATOM 3009 C C . ARG B 1 140 ? -3.348 1.784 8.25 1 98.44 140 ARG B C 1
ATOM 3011 O O . ARG B 1 140 ? -3.635 2.148 7.109 1 98.44 140 ARG B O 1
ATOM 3018 N N . LEU B 1 141 ? -2.195 1.943 8.867 1 98.69 141 LEU B N 1
ATOM 3019 C CA . LEU B 1 141 ? -1.152 2.729 8.219 1 98.69 141 LEU B CA 1
ATOM 3020 C C . LEU B 1 141 ? 0.073 1.868 7.926 1 98.69 141 LEU B C 1
ATOM 3022 O O . LEU B 1 141 ? 0.527 1.114 8.789 1 98.69 141 LEU B O 1
ATOM 3026 N N . THR B 1 142 ? 0.583 1.952 6.73 1 98.75 142 THR B N 1
ATOM 3027 C CA . THR B 1 142 ? 1.96 1.624 6.379 1 98.75 142 THR B CA 1
ATOM 3028 C C . THR B 1 142 ? 2.664 2.834 5.77 1 98.75 142 THR B C 1
ATOM 3030 O O . THR B 1 142 ? 2.234 3.357 4.742 1 98.75 142 THR B O 1
ATOM 3033 N N . GLY B 1 143 ? 3.682 3.268 6.398 1 98.56 143 GLY B N 1
ATOM 3034 C CA . GLY B 1 143 ? 4.406 4.441 5.938 1 98.56 143 GLY B CA 1
ATOM 3035 C C . GLY B 1 143 ? 5.883 4.176 5.703 1 98.56 143 GLY B C 1
ATOM 3036 O O . GLY B 1 143 ? 6.512 3.428 6.453 1 98.56 143 GLY B O 1
ATOM 3037 N N . ARG B 1 144 ? 6.406 4.766 4.66 1 98.25 144 ARG B N 1
ATOM 3038 C CA . ARG B 1 144 ? 7.836 4.777 4.383 1 98.25 144 ARG B CA 1
ATOM 3039 C C . ARG B 1 144 ? 8.398 6.191 4.465 1 98.25 144 ARG B C 1
ATOM 3041 O O . ARG B 1 144 ? 7.84 7.121 3.881 1 98.25 144 ARG B O 1
ATOM 3048 N N . PHE B 1 145 ? 9.469 6.293 5.176 1 96.25 145 PHE B N 1
ATOM 3049 C CA . PHE B 1 145 ? 10.102 7.59 5.398 1 96.25 145 PHE B CA 1
ATOM 3050 C C . PHE B 1 145 ? 11.594 7.52 5.098 1 96.25 145 PHE B C 1
ATOM 3052 O O . PHE B 1 145 ? 12.234 6.488 5.316 1 96.25 145 PHE B O 1
ATOM 3059 N N . VAL B 1 146 ? 12.086 8.586 4.574 1 93.5 146 VAL B N 1
ATOM 3060 C CA . VAL B 1 146 ? 13.531 8.727 4.461 1 93.5 146 VAL B CA 1
ATOM 3061 C C . VAL B 1 146 ? 14.07 9.5 5.66 1 93.5 146 VAL B C 1
ATOM 3063 O O . VAL B 1 146 ? 13.414 10.422 6.16 1 93.5 146 VAL B O 1
ATOM 3066 N N . VAL B 1 147 ? 15.172 9.062 6.113 1 90.19 147 VAL B N 1
ATOM 3067 C CA . VAL B 1 147 ? 15.82 9.711 7.246 1 90.19 147 VAL B CA 1
ATOM 3068 C C . VAL B 1 147 ? 17.125 10.359 6.797 1 90.19 147 VAL B C 1
ATOM 3070 O O . VAL B 1 147 ? 17.859 9.805 5.973 1 90.19 147 VAL B O 1
ATOM 3073 N N . GLY B 1 148 ? 17.422 11.445 7.402 1 78.81 148 GLY B N 1
ATOM 3074 C CA . GLY B 1 148 ? 18.672 12.148 7.125 1 78.81 148 GLY B CA 1
ATOM 3075 C C . GLY B 1 148 ? 18.531 13.234 6.074 1 78.81 148 GLY B C 1
ATOM 3076 O O . GLY B 1 148 ? 19.469 13.531 5.348 1 78.81 148 GLY B O 1
ATOM 3077 N N . VAL B 1 149 ? 17.188 13.484 5.945 1 64.94 149 VAL B N 1
ATOM 3078 C CA . VAL B 1 149 ? 16.938 14.562 4.996 1 64.94 149 VAL B CA 1
ATOM 3079 C C . VAL B 1 149 ? 17.172 15.914 5.668 1 64.94 149 VAL B C 1
ATOM 3081 O O . VAL B 1 149 ? 16.891 16.078 6.859 1 64.94 149 VAL B O 1
ATOM 3084 N N . GLY B 1 150 ? 18.156 16.594 5.477 1 56.97 150 GLY B N 1
ATOM 3085 C CA . GLY B 1 150 ? 18.453 17.906 6.027 1 56.97 150 GLY B CA 1
ATOM 3086 C C . GLY B 1 150 ? 19.406 18.719 5.164 1 56.97 150 GLY B C 1
ATOM 3087 O O . GLY B 1 150 ? 20.031 18.172 4.242 1 56.97 150 GLY B O 1
ATOM 3088 N N . PRO B 1 151 ? 19.219 20.031 5.352 1 43.81 151 PRO B N 1
ATOM 3089 C CA . PRO B 1 151 ? 20.141 20.859 4.574 1 43.81 151 PRO B CA 1
ATOM 3090 C C . PRO B 1 151 ? 21.562 20.297 4.523 1 43.81 151 PRO B C 1
ATOM 3092 O O . PRO B 1 151 ? 21.922 19.453 5.352 1 43.81 151 PRO B O 1
ATOM 3095 N N . GLY B 1 152 ? 22.25 20.453 3.545 1 40.97 152 GLY B N 1
ATOM 3096 C CA . GLY B 1 152 ? 23.641 20.078 3.342 1 40.97 152 GLY B CA 1
ATOM 3097 C C . GLY B 1 152 ? 24.375 19.812 4.637 1 40.97 152 GLY B C 1
ATOM 3098 O O . GLY B 1 152 ? 24.25 20.562 5.598 1 40.97 152 GLY B O 1
ATOM 3099 N N . GLN B 1 153 ? 24.516 18.578 4.969 1 39.94 153 GLN B N 1
ATOM 3100 C CA . GLN B 1 153 ? 25.438 18.125 6.012 1 39.94 153 GLN B CA 1
ATOM 3101 C C . GLN B 1 153 ? 26.703 18.984 6.027 1 39.94 153 GLN B C 1
ATOM 3103 O O . GLN B 1 153 ? 27.719 18.594 5.438 1 39.94 153 GLN B O 1
ATOM 3108 N N . VAL B 1 154 ? 26.766 20.234 5.699 1 32.34 154 VAL B N 1
ATOM 3109 C CA . VAL B 1 154 ? 28.047 20.859 6.035 1 32.34 154 VAL B CA 1
ATOM 3110 C C . VAL B 1 154 ? 28.344 20.641 7.512 1 32.34 154 VAL B C 1
ATOM 3112 O O . VAL B 1 154 ? 27.516 20.922 8.375 1 32.34 154 VAL B O 1
ATOM 3115 N N . PRO B 1 155 ? 29.234 20.094 7.891 1 36.41 155 PRO B N 1
ATOM 3116 C CA . PRO B 1 155 ? 29.859 20.141 9.219 1 36.41 155 PRO B CA 1
ATOM 3117 C C . PRO B 1 155 ? 29.797 21.547 9.836 1 36.41 155 PRO B C 1
ATOM 3119 O O . PRO B 1 155 ? 30.156 22.531 9.18 1 36.41 155 PRO B O 1
ATOM 3122 N N . GLY B 1 156 ? 29 21.922 10.953 1 39.53 156 GLY B N 1
ATOM 3123 C CA . GLY B 1 156 ? 28.781 23.219 11.594 1 39.53 156 GLY B CA 1
ATOM 3124 C C . GLY B 1 156 ? 27.375 23.734 11.391 1 39.53 156 GLY B C 1
ATOM 3125 O O . GLY B 1 156 ? 26.969 24.734 12.016 1 39.53 156 GLY B O 1
ATOM 3126 N N . ALA B 1 157 ? 26.766 23.453 10.359 1 39.94 157 ALA B N 1
ATOM 3127 C CA . ALA B 1 157 ? 25.469 23.984 9.945 1 39.94 157 ALA B CA 1
ATOM 3128 C C . ALA B 1 157 ? 24.344 23.344 10.727 1 39.94 157 ALA B C 1
ATOM 3130 O O . ALA B 1 157 ? 23.219 23.844 10.734 1 39.94 157 ALA B O 1
ATOM 3131 N N . GLU B 1 158 ? 24.531 22.234 11.32 1 47.16 158 GLU B N 1
ATOM 3132 C CA . GLU B 1 158 ? 23.531 21.516 12.125 1 47.16 158 GLU B CA 1
ATOM 3133 C C . GLU B 1 158 ? 23.031 22.391 13.273 1 47.16 158 GLU B C 1
ATOM 3135 O O . GLU B 1 158 ? 21.828 22.391 13.57 1 47.16 158 GLU B O 1
ATOM 3140 N N . ASP B 1 159 ? 23.953 22.891 13.938 1 47.5 159 ASP B N 1
ATOM 3141 C CA . ASP B 1 159 ? 23.609 23.672 15.117 1 47.5 159 ASP B CA 1
ATOM 3142 C C . ASP B 1 159 ? 22.688 24.844 14.75 1 47.5 159 ASP B C 1
ATOM 3144 O O . ASP B 1 159 ? 21.75 25.156 15.484 1 47.5 159 ASP B O 1
ATOM 3148 N N . ARG B 1 160 ? 23.047 25.391 13.672 1 45.25 160 ARG B N 1
ATOM 3149 C CA . ARG B 1 160 ? 22.281 26.547 13.273 1 45.25 160 ARG B CA 1
ATOM 3150 C C . ARG B 1 160 ? 20.875 26.156 12.836 1 45.25 160 ARG B C 1
ATOM 3152 O O . ARG B 1 160 ? 19.891 26.812 13.203 1 45.25 160 ARG B O 1
ATOM 3159 N N . HIS B 1 161 ? 20.828 25.062 12.031 1 49.16 161 HIS B N 1
ATOM 3160 C CA . HIS B 1 161 ? 19.516 24.641 11.57 1 49.16 161 HIS B CA 1
ATOM 3161 C C . HIS B 1 161 ? 18.641 24.188 12.734 1 49.16 161 HIS B C 1
ATOM 3163 O O . HIS B 1 161 ? 17.422 24.422 12.742 1 49.16 161 HIS B O 1
ATOM 3169 N N . ARG B 1 162 ? 19.344 23.594 13.641 1 49.81 162 ARG B N 1
ATOM 3170 C CA . ARG B 1 162 ? 18.625 23.219 14.852 1 49.81 162 ARG B CA 1
ATOM 3171 C C . ARG B 1 162 ? 18.078 24.453 15.57 1 49.81 162 ARG B C 1
ATOM 3173 O O . ARG B 1 162 ? 16.938 24.453 16.047 1 49.81 162 ARG B O 1
ATOM 3180 N N . ARG B 1 163 ? 19 25.375 15.633 1 50.03 163 ARG B N 1
ATOM 3181 C CA . ARG B 1 163 ? 18.609 26.609 16.328 1 50.03 163 ARG B CA 1
ATOM 3182 C C . ARG B 1 163 ? 17.484 27.312 15.594 1 50.03 163 ARG B C 1
ATOM 3184 O O . ARG B 1 163 ? 16.547 27.812 16.219 1 50.03 163 ARG B O 1
ATOM 3191 N N . GLU B 1 164 ? 17.625 27.234 14.273 1 49.91 164 GLU B N 1
ATOM 3192 C CA . GLU B 1 164 ? 16.594 27.922 13.492 1 49.91 164 GLU B CA 1
ATOM 3193 C C . GLU B 1 164 ? 15.281 27.141 13.5 1 49.91 164 GLU B C 1
ATOM 3195 O O . GLU B 1 164 ? 14.203 27.734 13.586 1 49.91 164 GLU B O 1
ATOM 3200 N N . ALA B 1 165 ? 15.531 25.875 13.438 1 52.28 165 ALA B N 1
ATOM 3201 C CA . ALA B 1 165 ? 14.336 25.031 13.531 1 52.28 165 ALA B CA 1
ATOM 3202 C C . ALA B 1 165 ? 13.664 25.188 14.891 1 52.28 165 ALA B C 1
ATOM 3204 O O . ALA B 1 165 ? 12.438 25.266 14.977 1 52.28 165 ALA B O 1
ATOM 3205 N N . ARG B 1 166 ? 14.422 25.188 15.922 1 51.09 166 ARG B N 1
ATOM 3206 C CA . ARG B 1 166 ? 13.898 25.406 17.266 1 51.09 166 ARG B CA 1
ATOM 3207 C C . ARG B 1 166 ? 13.25 26.781 17.375 1 51.09 166 ARG B C 1
ATOM 3209 O O . ARG B 1 166 ? 12.195 26.938 18.016 1 51.09 166 ARG B O 1
ATOM 3216 N N . ALA B 1 167 ? 13.93 27.734 16.812 1 50.09 167 ALA B N 1
ATOM 3217 C CA . ALA B 1 167 ? 13.398 29.094 16.891 1 50.09 167 ALA B CA 1
ATOM 3218 C C . ALA B 1 167 ? 12.094 29.219 16.125 1 50.09 167 ALA B C 1
ATOM 3220 O O . ALA B 1 167 ? 11.164 29.891 16.578 1 50.09 167 ALA B O 1
ATOM 3221 N N . ALA B 1 168 ? 12.102 28.578 14.969 1 50.69 168 ALA B N 1
ATOM 3222 C CA . ALA B 1 168 ? 10.898 28.625 14.141 1 50.69 168 ALA B CA 1
ATOM 3223 C C . ALA B 1 168 ? 9.75 27.859 14.797 1 50.69 168 ALA B C 1
ATOM 3225 O O . ALA B 1 168 ? 8.586 28.266 14.672 1 50.69 168 ALA B O 1
ATOM 3226 N N . ALA B 1 169 ? 10.195 26.766 15.484 1 53.19 169 ALA B N 1
ATOM 3227 C CA . ALA B 1 169 ? 9.18 25.953 16.141 1 53.19 169 ALA B CA 1
ATOM 3228 C C . ALA B 1 169 ? 8.406 26.75 17.172 1 53.19 169 ALA B C 1
ATOM 3230 O O . ALA B 1 169 ? 7.293 26.391 17.562 1 53.19 169 ALA B O 1
ATOM 3231 N N . HIS B 1 170 ? 9.039 27.906 17.484 1 53 170 HIS B N 1
ATOM 3232 C CA . HIS B 1 170 ? 8.43 28.594 18.609 1 53 170 HIS B CA 1
ATOM 3233 C C . HIS B 1 170 ? 7.52 29.719 18.125 1 53 170 HIS B C 1
ATOM 3235 O O . HIS B 1 170 ? 6.934 30.438 18.938 1 53 170 HIS B O 1
ATOM 3241 N N . VAL B 1 171 ? 7.449 29.922 16.797 1 54.88 171 VAL B N 1
ATOM 3242 C CA . VAL B 1 171 ? 6.504 30.953 16.375 1 54.88 171 VAL B CA 1
ATOM 3243 C C . VAL B 1 171 ? 5.105 30.344 16.25 1 54.88 171 VAL B C 1
ATOM 3245 O O . VAL B 1 171 ? 4.887 29.422 15.461 1 54.88 171 VAL B O 1
ATOM 3248 N N . PRO B 1 172 ? 4.211 30.766 17.156 1 65.69 172 PRO B N 1
ATOM 3249 C CA . PRO B 1 172 ? 2.869 30.188 17.141 1 65.69 172 PRO B CA 1
ATOM 3250 C C . PRO B 1 172 ? 2.127 30.438 15.828 1 65.69 172 PRO B C 1
ATOM 3252 O O . PRO B 1 172 ? 1.995 31.594 15.406 1 65.69 172 PRO B O 1
ATOM 3255 N N . VAL B 1 173 ? 2.012 29.531 15 1 75.88 173 VAL B N 1
ATOM 3256 C CA . VAL B 1 173 ? 1.132 29.578 13.836 1 75.88 173 VAL B CA 1
ATOM 3257 C C . VAL B 1 173 ? -0.326 29.531 14.281 1 75.88 173 VAL B C 1
ATOM 3259 O O . VAL B 1 173 ? -0.738 28.594 14.969 1 75.88 173 VAL B O 1
ATOM 3262 N N . ILE B 1 174 ? -1.018 30.703 14.055 1 82.5 174 ILE B N 1
ATOM 3263 C CA . ILE B 1 174 ? -2.428 30.766 14.422 1 82.5 174 ILE B CA 1
ATOM 3264 C C . ILE B 1 174 ? -3.293 30.375 13.227 1 82.5 174 ILE B C 1
ATOM 3266 O O . ILE B 1 174 ? -3.209 31 12.164 1 82.5 174 ILE B O 1
ATOM 3270 N N . ALA B 1 175 ? -4.074 29.359 13.414 1 89.19 175 ALA B N 1
ATOM 3271 C CA . ALA B 1 175 ? -5.031 28.953 12.391 1 89.19 175 ALA B CA 1
ATOM 3272 C C . ALA B 1 175 ? -6.355 29.703 12.547 1 89.19 175 ALA B C 1
ATOM 3274 O O . ALA B 1 175 ? -6.75 30.047 13.664 1 89.19 175 ALA B O 1
ATOM 3275 N N . PRO B 1 176 ? -7.039 30 11.414 1 90.06 176 PRO B N 1
ATOM 3276 C CA . PRO B 1 176 ? -8.375 30.594 11.547 1 90.06 176 PRO B CA 1
ATOM 3277 C C . PRO B 1 176 ? -9.383 29.641 12.188 1 90.06 176 PRO B C 1
ATOM 3279 O O . PRO B 1 176 ? -9.188 28.438 12.18 1 90.06 176 PRO B O 1
ATOM 3282 N N . ALA B 1 177 ? -10.367 30.328 12.781 1 93.12 177 ALA B N 1
ATOM 3283 C CA . ALA B 1 177 ? -11.484 29.516 13.25 1 93.12 177 ALA B CA 1
ATOM 3284 C C . ALA B 1 177 ? -12.148 28.781 12.086 1 93.12 177 ALA B C 1
ATOM 3286 O O . ALA B 1 177 ? -12.336 29.359 11.008 1 93.12 177 ALA B O 1
ATOM 3287 N N . ALA B 1 178 ? -12.344 27.469 12.273 1 96.69 178 ALA B N 1
ATOM 3288 C CA . ALA B 1 178 ? -12.977 26.641 11.258 1 96.69 178 ALA B CA 1
ATOM 3289 C C . ALA B 1 178 ? -13.992 25.688 11.891 1 96.69 178 ALA B C 1
ATOM 3291 O O . ALA B 1 178 ? -13.711 25.047 12.914 1 96.69 178 ALA B O 1
ATOM 3292 N N . ASP B 1 179 ? -15.109 25.547 11.25 1 97.31 179 ASP B N 1
ATOM 3293 C CA . ASP B 1 179 ? -16.219 24.781 11.82 1 97.31 179 ASP B CA 1
ATOM 3294 C C . ASP B 1 179 ? -16.094 23.297 11.469 1 97.31 179 ASP B C 1
ATOM 3296 O O . ASP B 1 179 ? -16.781 22.469 12.039 1 97.31 179 ASP B O 1
ATOM 3300 N N . CYS B 1 180 ? -15.352 23.031 10.547 1 98.38 180 CYS B N 1
ATOM 3301 C CA . CYS B 1 180 ? -15.109 21.656 10.102 1 98.38 180 CYS B CA 1
ATOM 3302 C C . CYS B 1 180 ? -13.781 21.547 9.367 1 98.38 180 CYS B C 1
ATOM 3304 O O . CYS B 1 180 ? -13.078 22.547 9.195 1 98.38 180 CYS B O 1
ATOM 3306 N N . PHE B 1 181 ? -13.43 20.344 9.008 1 98.56 181 PHE B N 1
ATOM 3307 C CA . PHE B 1 181 ? -12.141 20.125 8.367 1 98.56 181 PHE B CA 1
ATOM 3308 C C . PHE B 1 181 ? -12.078 20.812 7.012 1 98.56 181 PHE B C 1
ATOM 3310 O O . PHE B 1 181 ? -11.039 21.359 6.633 1 98.56 181 PHE B O 1
ATOM 3317 N N . ASP B 1 182 ? -13.148 20.828 6.238 1 97.56 182 ASP B N 1
ATOM 3318 C CA . ASP B 1 182 ? -13.219 21.531 4.969 1 97.56 182 ASP B CA 1
ATOM 3319 C C . ASP B 1 182 ? -12.867 23.016 5.148 1 97.56 182 ASP B C 1
ATOM 3321 O O . ASP B 1 182 ? -12.094 23.578 4.367 1 97.56 182 ASP B O 1
ATOM 3325 N N . ALA B 1 183 ? -13.43 23.547 6.16 1 97.69 183 ALA B N 1
ATOM 3326 C CA . ALA B 1 183 ? -13.195 24.969 6.434 1 97.69 183 ALA B CA 1
ATOM 3327 C C . ALA B 1 183 ? -11.742 25.219 6.824 1 97.69 183 ALA B C 1
ATOM 3329 O O . ALA B 1 183 ? -11.172 26.25 6.484 1 97.69 183 ALA B O 1
ATOM 3330 N N . LEU B 1 184 ? -11.188 24.297 7.543 1 97.81 184 LEU B N 1
ATOM 3331 C CA . LEU B 1 184 ? -9.789 24.438 7.934 1 97.81 184 LEU B CA 1
ATOM 3332 C C . LEU B 1 184 ? -8.875 24.406 6.711 1 97.81 184 LEU B C 1
ATOM 3334 O O . LEU B 1 184 ? -7.926 25.188 6.625 1 97.81 184 LEU B O 1
ATOM 3338 N N . LEU B 1 185 ? -9.141 23.453 5.797 1 97.19 185 LEU B N 1
ATOM 3339 C CA . LEU B 1 185 ? -8.352 23.375 4.57 1 97.19 185 LEU B CA 1
ATOM 3340 C C . LEU B 1 185 ? -8.484 24.656 3.752 1 97.19 185 LEU B C 1
ATOM 3342 O O . LEU B 1 185 ? -7.496 25.156 3.211 1 97.19 185 LEU B O 1
ATOM 3346 N N . GLY B 1 186 ? -9.703 25.141 3.707 1 96.69 186 GLY B N 1
ATOM 3347 C CA . GLY B 1 186 ? -9.953 26.375 2.994 1 96.69 186 GLY B CA 1
ATOM 3348 C C . GLY B 1 186 ? -9.82 26.234 1.489 1 96.69 186 GLY B C 1
ATOM 3349 O O . GLY B 1 186 ? -9.469 27.203 0.802 1 96.69 186 GLY B O 1
ATOM 3350 N N . GLY B 1 187 ? -9.969 25.094 0.968 1 96.88 187 GLY B N 1
ATOM 3351 C CA . GLY B 1 187 ? -9.836 24.859 -0.461 1 96.88 187 GLY B CA 1
ATOM 3352 C C . GLY B 1 187 ? -11.094 25.172 -1.237 1 96.88 187 GLY B C 1
ATOM 3353 O O . GLY B 1 187 ? -12.148 25.422 -0.644 1 96.88 187 GLY B O 1
ATOM 3354 N N . THR B 1 188 ? -10.914 25.25 -2.576 1 96.88 188 THR B N 1
ATOM 3355 C CA . THR B 1 188 ? -12.031 25.484 -3.482 1 96.88 188 THR B CA 1
ATOM 3356 C C . THR B 1 188 ? -12.039 24.453 -4.617 1 96.88 188 THR B C 1
ATOM 3358 O O . THR B 1 188 ? -10.992 23.922 -4.977 1 96.88 188 THR B O 1
ATOM 3361 N N . VAL B 1 189 ? -13.219 24.156 -5.059 1 95.94 189 VAL B N 1
ATOM 3362 C CA . VAL B 1 189 ? -13.359 23.266 -6.195 1 95.94 189 VAL B CA 1
ATOM 3363 C C . VAL B 1 189 ? -13.383 24.062 -7.496 1 95.94 189 VAL B C 1
ATOM 3365 O O . VAL B 1 189 ? -14.148 25.031 -7.621 1 95.94 189 VAL B O 1
ATOM 3368 N N . ASP B 1 190 ? -12.539 23.734 -8.383 1 94.19 190 ASP B N 1
ATOM 3369 C CA . ASP B 1 190 ? -12.453 24.281 -9.734 1 94.19 190 ASP B CA 1
ATOM 3370 C C . ASP B 1 190 ? -12.648 23.203 -10.781 1 94.19 190 ASP B C 1
ATOM 3372 O O . ASP B 1 190 ? -11.68 22.562 -11.211 1 94.19 190 ASP B O 1
ATOM 3376 N N . GLY B 1 191 ? -13.969 23.094 -11.305 1 94.44 191 GLY B N 1
ATOM 3377 C CA . GLY B 1 191 ? -14.266 21.938 -12.133 1 94.44 191 GLY B CA 1
ATOM 3378 C C . GLY B 1 191 ? -14.133 20.625 -11.398 1 94.44 191 GLY B C 1
ATOM 3379 O O . GLY B 1 191 ? -14.812 20.406 -10.391 1 94.44 191 GLY B O 1
ATOM 3380 N N . THR B 1 192 ? -13.18 19.859 -11.914 1 94.44 192 THR B N 1
ATOM 3381 C CA . THR B 1 192 ? -13 18.562 -11.266 1 94.44 192 THR B CA 1
ATOM 3382 C C . THR B 1 192 ? -11.797 18.594 -10.328 1 94.44 192 THR B C 1
ATOM 3384 O O . THR B 1 192 ? -11.523 17.609 -9.633 1 94.44 192 THR B O 1
ATOM 3387 N N . ALA B 1 193 ? -11.172 19.703 -10.312 1 96.88 193 ALA B N 1
ATOM 3388 C CA . ALA B 1 193 ? -9.977 19.812 -9.484 1 96.88 193 ALA B CA 1
ATOM 3389 C C . ALA B 1 193 ? -10.289 20.469 -8.141 1 96.88 193 ALA B C 1
ATOM 3391 O O . ALA B 1 193 ? -11.289 21.172 -8.008 1 96.88 193 ALA B O 1
ATOM 3392 N N . PHE B 1 194 ? -9.5 20.125 -7.195 1 98 194 PHE B N 1
ATOM 3393 C CA . PHE B 1 194 ? -9.508 20.766 -5.883 1 98 194 PHE B CA 1
ATOM 3394 C C . PHE B 1 194 ? -8.273 21.625 -5.695 1 98 194 PHE B C 1
ATOM 3396 O O . PHE B 1 194 ? -7.148 21.172 -5.902 1 98 194 PHE B O 1
ATOM 3403 N N . LEU B 1 195 ? -8.5 22.906 -5.359 1 98.25 195 LEU B N 1
ATOM 3404 C CA . LEU B 1 195 ? -7.406 23.844 -5.137 1 98.25 195 LEU B CA 1
ATOM 3405 C C . LEU B 1 195 ? -7.238 24.141 -3.65 1 98.25 195 LEU B C 1
ATOM 3407 O O . LEU B 1 195 ? -8.195 24.531 -2.98 1 98.25 195 LEU B O 1
ATOM 3411 N N . LEU B 1 196 ? -6.113 23.906 -3.162 1 97.69 196 LEU B N 1
ATOM 3412 C CA . LEU B 1 196 ? -5.777 24.172 -1.77 1 97.69 196 LEU B CA 1
ATOM 3413 C C . LEU B 1 196 ? -4.793 25.328 -1.66 1 97.69 196 LEU B C 1
ATOM 3415 O O . LEU B 1 196 ? -3.713 25.281 -2.252 1 97.69 196 LEU B O 1
ATOM 3419 N N . PRO B 1 197 ? -5.148 26.328 -0.878 1 94.75 197 PRO B N 1
ATOM 3420 C CA . PRO B 1 197 ? -4.191 27.422 -0.702 1 94.75 197 PRO B CA 1
ATOM 3421 C C . PRO B 1 197 ? -2.99 27.016 0.154 1 94.75 197 PRO B C 1
ATOM 3423 O O . PRO B 1 197 ? -3.082 26.078 0.947 1 94.75 197 PRO B O 1
ATOM 3426 N N . GLY B 1 198 ? -1.894 27.672 -0.116 1 93.94 198 GLY B N 1
ATOM 3427 C CA . GLY B 1 198 ? -0.794 27.531 0.828 1 93.94 198 GLY B CA 1
ATOM 3428 C C . GLY B 1 198 ? -1.001 28.344 2.098 1 93.94 198 GLY B C 1
ATOM 3429 O O . GLY B 1 198 ? -1.128 29.562 2.053 1 93.94 198 GLY B O 1
ATOM 3430 N N . ALA B 1 199 ? -1.179 27.641 3.26 1 93.56 199 ALA B N 1
ATOM 3431 C CA . ALA B 1 199 ? -1.414 28.328 4.531 1 93.56 199 ALA B CA 1
ATOM 3432 C C . ALA B 1 199 ? -0.421 27.859 5.594 1 93.56 199 ALA B C 1
ATOM 3434 O O . ALA B 1 199 ? -0.075 26.672 5.656 1 93.56 199 ALA B O 1
ATOM 3435 N N . PRO B 1 200 ? -0.047 28.75 6.461 1 91.56 200 PRO B N 1
ATOM 3436 C CA . PRO B 1 200 ? 0.968 28.391 7.457 1 91.56 200 PRO B CA 1
ATOM 3437 C C . PRO B 1 200 ? 0.498 27.297 8.414 1 91.56 200 PRO B C 1
ATOM 3439 O O . PRO B 1 200 ? 1.315 26.531 8.938 1 91.56 200 PRO B O 1
ATOM 3442 N N . TRP B 1 201 ? -0.809 27.203 8.664 1 93 201 TRP B N 1
ATOM 3443 C CA . TRP B 1 201 ? -1.312 26.219 9.617 1 93 201 TRP B CA 1
ATOM 3444 C C . TRP B 1 201 ? -1.427 24.844 8.969 1 93 201 TRP B C 1
ATOM 3446 O O . TRP B 1 201 ? -1.722 23.859 9.641 1 93 201 TRP B O 1
ATOM 3456 N N . LEU B 1 202 ? -1.235 24.734 7.652 1 95.06 202 LEU B N 1
ATOM 3457 C CA . LEU B 1 202 ? -1.294 23.469 6.949 1 95.06 202 LEU B CA 1
ATOM 3458 C C . LEU B 1 202 ? 0.1 22.859 6.793 1 95.06 202 LEU B C 1
ATOM 3460 O O . LEU B 1 202 ? 0.271 21.844 6.113 1 95.06 202 LEU B O 1
ATOM 3464 N N . VAL B 1 203 ? 1.037 23.438 7.473 1 91.19 203 VAL B N 1
ATOM 3465 C CA . VAL B 1 203 ? 2.445 23.094 7.328 1 91.19 203 VAL B CA 1
ATOM 3466 C C . VAL B 1 203 ? 2.807 21.984 8.32 1 91.19 203 VAL B C 1
ATOM 3468 O O . VAL B 1 203 ? 2.229 21.906 9.414 1 91.19 203 VAL B O 1
ATOM 3471 N N . GLY B 1 204 ? 3.725 21.141 7.875 1 85.69 204 GLY B N 1
ATOM 3472 C CA . GLY B 1 204 ? 4.289 20.125 8.742 1 85.69 204 GLY B CA 1
ATOM 3473 C C . GLY B 1 204 ? 5.328 20.672 9.703 1 85.69 204 GLY B C 1
ATOM 3474 O O . GLY B 1 204 ? 5.004 21.031 10.836 1 85.69 204 GLY B O 1
ATOM 3475 N N . SER B 1 205 ? 6.523 20.875 9.219 1 73.81 205 SER B N 1
ATOM 3476 C CA . SER B 1 205 ? 7.586 21.453 10.031 1 73.81 205 SER B CA 1
ATOM 3477 C C . SER B 1 205 ? 7.902 22.875 9.594 1 73.81 205 SER B C 1
ATOM 3479 O O . SER B 1 205 ? 8 23.156 8.398 1 73.81 205 SER B O 1
ATOM 3481 N N . ILE B 1 206 ? 8.07 23.672 10.578 1 67.38 206 ILE B N 1
ATOM 3482 C CA . ILE B 1 206 ? 8.367 25.078 10.305 1 67.38 206 ILE B CA 1
ATOM 3483 C C . ILE B 1 206 ? 9.82 25.203 9.844 1 67.38 206 ILE B C 1
ATOM 3485 O O . ILE B 1 206 ? 10.148 26.109 9.062 1 67.38 206 ILE B O 1
ATOM 3489 N N . ALA B 1 207 ? 10.57 24.266 10.32 1 66.75 207 ALA B N 1
ATOM 3490 C CA . ALA B 1 207 ? 11.977 24.297 9.953 1 66.75 207 ALA B CA 1
ATOM 3491 C C . ALA B 1 207 ? 12.164 23.969 8.477 1 66.75 207 ALA B C 1
ATOM 3493 O O . ALA B 1 207 ? 13.078 24.5 7.824 1 66.75 207 ALA B O 1
ATOM 3494 N N . LEU B 1 208 ? 11.391 23.172 7.984 1 67.5 208 LEU B N 1
ATOM 3495 C CA . LEU B 1 208 ? 11.312 22.828 6.574 1 67.5 208 LEU B CA 1
ATOM 3496 C C . LEU B 1 208 ? 9.922 23.078 6.02 1 67.5 208 LEU B C 1
ATOM 3498 O O . LEU B 1 208 ? 9.133 22.156 5.844 1 67.5 208 LEU B O 1
ATOM 3502 N N . PRO B 1 209 ? 9.828 24.438 5.773 1 79.62 209 PRO B N 1
ATOM 3503 C CA . PRO B 1 209 ? 8.445 24.781 5.453 1 79.62 209 PRO B CA 1
ATOM 3504 C C . PRO B 1 209 ? 7.926 24.078 4.203 1 79.62 209 PRO B C 1
ATOM 3506 O O . PRO B 1 209 ? 8.398 24.344 3.098 1 79.62 209 PRO B O 1
ATOM 3509 N N . ALA B 1 210 ? 7.137 23.141 4.43 1 90.75 210 ALA B N 1
ATOM 3510 C CA . ALA B 1 210 ? 6.375 22.391 3.438 1 90.75 210 ALA B CA 1
ATOM 3511 C C . ALA B 1 210 ? 5.012 21.969 3.986 1 90.75 210 ALA B C 1
ATOM 3513 O O . ALA B 1 210 ? 4.828 21.891 5.203 1 90.75 210 ALA B O 1
ATOM 3514 N N . LEU B 1 211 ? 4.152 21.922 3.02 1 95.06 211 LEU B N 1
ATOM 3515 C CA . LEU B 1 211 ? 2.867 21.391 3.467 1 95.06 211 LEU B CA 1
ATOM 3516 C C . LEU B 1 211 ? 3.047 20.047 4.172 1 95.06 211 LEU B C 1
ATOM 3518 O O . LEU B 1 211 ? 3.881 19.234 3.768 1 95.06 211 LEU B O 1
ATOM 3522 N N . HIS B 1 212 ? 2.289 19.922 5.277 1 94.56 212 HIS B N 1
ATOM 3523 C CA . HIS B 1 212 ? 2.252 18.641 5.957 1 94.56 212 HIS B CA 1
ATOM 3524 C C . HIS B 1 212 ? 1.857 17.516 5 1 94.56 212 HIS B C 1
ATOM 3526 O O . HIS B 1 212 ? 0.96 17.688 4.172 1 94.56 212 HIS B O 1
ATOM 3532 N N . GLY B 1 213 ? 2.525 16.297 5.082 1 96.81 213 GLY B N 1
ATOM 3533 C CA . GLY B 1 213 ? 2.117 15.156 4.273 1 96.81 213 GLY B CA 1
ATOM 3534 C C . GLY B 1 213 ? 0.642 14.836 4.402 1 96.81 213 GLY B C 1
ATOM 3535 O O . GLY B 1 213 ? 0.007 14.406 3.436 1 96.81 213 GLY B O 1
ATOM 3536 N N . GLY B 1 214 ? 0.119 15.023 5.57 1 98.12 214 GLY B N 1
ATOM 3537 C CA . GLY B 1 214 ? -1.302 14.836 5.812 1 98.12 214 GLY B CA 1
ATOM 3538 C C . GLY B 1 214 ? -2.176 15.82 5.059 1 98.12 214 GLY B C 1
ATOM 3539 O O . GLY B 1 214 ? -3.287 15.484 4.648 1 98.12 214 GLY B O 1
ATOM 3540 N N . THR B 1 215 ? -1.705 17.062 4.938 1 98.19 215 THR B N 1
ATOM 3541 C CA . THR B 1 215 ? -2.416 18.062 4.152 1 98.19 215 THR B CA 1
ATOM 3542 C C . THR B 1 215 ? -2.494 17.641 2.686 1 98.19 215 THR B C 1
ATOM 3544 O O . THR B 1 215 ? -3.562 17.703 2.074 1 98.19 215 THR B O 1
ATOM 3547 N N . VAL B 1 216 ? -1.387 17.188 2.203 1 98.56 216 VAL B N 1
ATOM 3548 C CA . VAL B 1 216 ? -1.314 16.75 0.813 1 98.56 216 VAL B CA 1
ATOM 3549 C C . VAL B 1 216 ? -2.219 15.547 0.606 1 98.56 216 VAL B C 1
ATOM 3551 O O . VAL B 1 216 ? -2.99 15.492 -0.355 1 98.56 216 VAL B O 1
ATOM 3554 N N . ALA B 1 217 ? -2.168 14.609 1.531 1 98.88 217 ALA B N 1
ATOM 3555 C CA . ALA B 1 217 ? -3.037 13.438 1.449 1 98.88 217 ALA B CA 1
ATOM 3556 C C . ALA B 1 217 ? -4.508 13.844 1.45 1 98.88 217 ALA B C 1
ATOM 3558 O O . ALA B 1 217 ? -5.309 13.297 0.687 1 98.88 217 ALA B O 1
ATOM 3559 N N . ALA B 1 218 ? -4.84 14.773 2.256 1 98.75 218 ALA B N 1
ATOM 3560 C CA . ALA B 1 218 ? -6.219 15.242 2.355 1 98.75 218 ALA B CA 1
ATOM 3561 C C . ALA B 1 218 ? -6.695 15.836 1.03 1 98.75 218 ALA B C 1
ATOM 3563 O O . ALA B 1 218 ? -7.828 15.594 0.608 1 98.75 218 ALA B O 1
ATOM 3564 N N . GLY B 1 219 ? -5.828 16.641 0.432 1 98.69 219 GLY B N 1
ATOM 3565 C CA . GLY B 1 219 ? -6.176 17.188 -0.87 1 98.69 219 GLY B CA 1
ATOM 3566 C C . GLY B 1 219 ? -6.379 16.125 -1.93 1 98.69 219 GLY B C 1
ATOM 3567 O O . GLY B 1 219 ? -7.324 16.188 -2.719 1 98.69 219 GLY B O 1
ATOM 3568 N N . LEU B 1 220 ? -5.5 15.148 -1.965 1 98.88 220 LEU B N 1
ATOM 3569 C CA . LEU B 1 220 ? -5.613 14.039 -2.906 1 98.88 220 LEU B CA 1
ATOM 3570 C C . LEU B 1 220 ? -6.906 13.266 -2.678 1 98.88 220 LEU B C 1
ATOM 3572 O O . LEU B 1 220 ? -7.602 12.914 -3.635 1 98.88 220 LEU B O 1
ATOM 3576 N N . MET B 1 221 ? -7.195 13.047 -1.424 1 98.75 221 MET B N 1
ATOM 3577 C CA . MET B 1 221 ? -8.422 12.336 -1.065 1 98.75 221 MET B CA 1
ATOM 3578 C C . MET B 1 221 ? -9.648 13.109 -1.518 1 98.75 221 MET B C 1
ATOM 3580 O O . MET B 1 221 ? -10.633 12.516 -1.968 1 98.75 221 MET B O 1
ATOM 3584 N N . GLN B 1 222 ? -9.578 14.398 -1.379 1 98.25 222 GLN B N 1
ATOM 3585 C CA . GLN B 1 222 ? -10.703 15.227 -1.811 1 98.25 222 GLN B CA 1
ATOM 3586 C C . GLN B 1 222 ? -10.93 15.102 -3.312 1 98.25 222 GLN B C 1
ATOM 3588 O O . GLN B 1 222 ? -12.07 14.93 -3.76 1 98.25 222 GLN B O 1
ATOM 3593 N N . ALA B 1 223 ? -9.891 15.211 -4.07 1 98.44 223 ALA B N 1
ATOM 3594 C CA . ALA B 1 223 ? -10 15.055 -5.52 1 98.44 223 ALA B CA 1
ATOM 3595 C C . ALA B 1 223 ? -10.539 13.68 -5.891 1 98.44 223 ALA B C 1
ATOM 3597 O O . ALA B 1 223 ? -11.398 13.555 -6.766 1 98.44 223 ALA B O 1
ATOM 3598 N N . ALA B 1 224 ? -10.039 12.648 -5.234 1 98.44 224 ALA B N 1
ATOM 3599 C CA . ALA B 1 224 ? -10.492 11.289 -5.504 1 98.44 224 ALA B CA 1
ATOM 3600 C C . ALA B 1 224 ? -11.977 11.125 -5.18 1 98.44 224 ALA B C 1
ATOM 3602 O O . ALA B 1 224 ? -12.703 10.445 -5.91 1 98.44 224 ALA B O 1
ATOM 3603 N N . ARG B 1 225 ? -12.375 11.703 -4.098 1 96.75 225 ARG B N 1
ATOM 3604 C CA . ARG B 1 225 ? -13.781 11.648 -3.705 1 96.75 225 ARG B CA 1
ATOM 3605 C C . ARG B 1 225 ? -14.672 12.266 -4.777 1 96.75 225 ARG B C 1
ATOM 3607 O O . ARG B 1 225 ? -15.75 11.734 -5.074 1 96.75 225 ARG B O 1
ATOM 3614 N N . GLN B 1 226 ? -14.273 13.367 -5.324 1 96.44 226 GLN B N 1
ATOM 3615 C CA . GLN B 1 226 ? -15.016 14.016 -6.395 1 96.44 226 GLN B CA 1
ATOM 3616 C C . GLN B 1 226 ? -15.141 13.109 -7.613 1 96.44 226 GLN B C 1
ATOM 3618 O O . GLN B 1 226 ? -16.219 12.992 -8.195 1 96.44 226 GLN B O 1
ATOM 3623 N N . ALA B 1 227 ? -14.062 12.43 -7.918 1 96.88 227 ALA B N 1
ATOM 3624 C CA . ALA B 1 227 ? -14.07 11.523 -9.062 1 96.88 227 ALA B CA 1
ATOM 3625 C C . ALA B 1 227 ? -14.906 10.281 -8.773 1 96.88 227 ALA B C 1
ATOM 3627 O O . ALA B 1 227 ? -15.508 9.703 -9.688 1 96.88 227 ALA B O 1
ATOM 3628 N N . ALA B 1 228 ? -14.961 9.906 -7.555 1 95.25 228 ALA B N 1
ATOM 3629 C CA . ALA B 1 228 ? -15.633 8.672 -7.145 1 95.25 228 ALA B CA 1
ATOM 3630 C C . ALA B 1 228 ? -17.141 8.812 -7.246 1 95.25 228 ALA B C 1
ATOM 3632 O O . ALA B 1 228 ? -17.875 7.84 -7.051 1 95.25 228 ALA B O 1
ATOM 3633 N N . ALA B 1 229 ? -17.609 9.953 -7.578 1 90.94 229 ALA B N 1
ATOM 3634 C CA . ALA B 1 229 ? -19.047 10.18 -7.746 1 90.94 229 ALA B CA 1
ATOM 3635 C C . ALA B 1 229 ? -19.625 9.281 -8.844 1 90.94 229 ALA B C 1
ATOM 3637 O O . ALA B 1 229 ? -20.812 8.984 -8.852 1 90.94 229 ALA B O 1
ATOM 3638 N N . VAL B 1 230 ? -18.828 8.781 -9.703 1 87.06 230 VAL B N 1
ATOM 3639 C CA . VAL B 1 230 ? -19.25 7.938 -10.82 1 87.06 230 VAL B CA 1
ATOM 3640 C C . VAL B 1 230 ? -19.469 6.508 -10.328 1 87.06 230 VAL B C 1
ATOM 3642 O O . VAL B 1 230 ? -20.016 5.672 -11.055 1 87.06 230 VAL B O 1
ATOM 3645 N N . ALA B 1 231 ? -19.062 6.086 -9.258 1 87.81 231 ALA B N 1
ATOM 3646 C CA . ALA B 1 231 ? -19.219 4.766 -8.656 1 87.81 231 ALA B CA 1
ATOM 3647 C C . ALA B 1 231 ? -19.969 4.863 -7.328 1 87.81 231 ALA B C 1
ATOM 3649 O O . ALA B 1 231 ? -19.422 4.504 -6.277 1 87.81 231 ALA B O 1
ATOM 3650 N N . PRO B 1 232 ? -21.266 5.168 -7.617 1 86.56 232 PRO B N 1
ATOM 3651 C CA . PRO B 1 232 ? -22 5.316 -6.359 1 86.56 232 PRO B CA 1
ATOM 3652 C C . PRO B 1 232 ? -22.188 3.992 -5.625 1 86.56 232 PRO B C 1
ATOM 3654 O O . PRO B 1 232 ? -22.344 2.945 -6.262 1 86.56 232 PRO B O 1
ATOM 3657 N N . GLY B 1 233 ? -22 3.949 -4.375 1 90.31 233 GLY B N 1
ATOM 3658 C CA . GLY B 1 233 ? -22.203 2.744 -3.592 1 90.31 233 GLY B CA 1
ATOM 3659 C C . GLY B 1 233 ? -20.906 2.082 -3.152 1 90.31 233 GLY B C 1
ATOM 3660 O O . GLY B 1 233 ? -20.922 1.17 -2.322 1 90.31 233 GLY B O 1
ATOM 3661 N N . LEU B 1 234 ? -19.906 2.475 -3.887 1 93.94 234 LEU B N 1
ATOM 3662 C CA . LEU B 1 234 ? -18.609 1.947 -3.484 1 93.94 234 LEU B CA 1
ATOM 3663 C C . LEU B 1 234 ? -17.938 2.859 -2.459 1 93.94 234 LEU B C 1
ATOM 3665 O O . LEU B 1 234 ? -18.094 4.082 -2.521 1 93.94 234 LEU B O 1
ATOM 3669 N N . ALA B 1 235 ? -17.234 2.232 -1.529 1 95.62 235 ALA B N 1
ATOM 3670 C CA . ALA B 1 235 ? -16.547 2.982 -0.481 1 95.62 235 ALA B CA 1
ATOM 3671 C C . ALA B 1 235 ? -15.031 2.916 -0.665 1 95.62 235 ALA B C 1
ATOM 3673 O O . ALA B 1 235 ? -14.508 1.949 -1.226 1 95.62 235 ALA B O 1
ATOM 3674 N N . LEU B 1 236 ? -14.391 3.947 -0.219 1 97.25 236 LEU B N 1
ATOM 3675 C CA . LEU B 1 236 ? -12.93 3.934 -0.216 1 97.25 236 LEU B CA 1
ATOM 3676 C C . LEU B 1 236 ? -12.398 2.805 0.66 1 97.25 236 LEU B C 1
ATOM 3678 O O . LEU B 1 236 ? -12.742 2.719 1.843 1 97.25 236 LEU B O 1
ATOM 3682 N N . LYS B 1 237 ? -11.57 1.95 0.077 1 97.75 237 LYS B N 1
ATOM 3683 C CA . LYS B 1 237 ? -11.047 0.814 0.833 1 97.75 237 LYS B CA 1
ATOM 3684 C C . LYS B 1 237 ? -9.555 0.979 1.12 1 97.75 237 LYS B C 1
ATOM 3686 O O . LYS B 1 237 ? -9.062 0.507 2.146 1 97.75 237 LYS B O 1
ATOM 3691 N N . SER B 1 238 ? -8.906 1.578 0.158 1 98.38 238 SER B N 1
ATOM 3692 C CA . SER B 1 238 ? -7.477 1.803 0.349 1 98.38 238 SER B CA 1
ATOM 3693 C C . SER B 1 238 ? -6.992 3 -0.463 1 98.38 238 SER B C 1
ATOM 3695 O O . SER B 1 238 ? -7.641 3.4 -1.435 1 98.38 238 SER B O 1
ATOM 3697 N N . LEU B 1 239 ? -5.922 3.533 -0.031 1 98.75 239 LEU B N 1
ATOM 3698 C CA . LEU B 1 239 ? -5.215 4.566 -0.783 1 98.75 239 LEU B CA 1
ATOM 3699 C C . LEU B 1 239 ? -3.711 4.477 -0.545 1 98.75 239 LEU B C 1
ATOM 3701 O O . LEU B 1 239 ? -3.271 4.016 0.511 1 98.75 239 LEU B O 1
ATOM 3705 N N . GLY B 1 240 ? -2.965 4.805 -1.513 1 98.81 240 GLY B N 1
ATOM 3706 C CA . GLY B 1 240 ? -1.516 4.91 -1.446 1 98.81 240 GLY B CA 1
ATOM 3707 C C . GLY B 1 240 ? -0.983 6.199 -2.049 1 98.81 240 GLY B C 1
ATOM 3708 O O . GLY B 1 240 ? -1.172 6.457 -3.24 1 98.81 240 GLY B O 1
ATOM 3709 N N . VAL B 1 241 ? -0.318 6.957 -1.211 1 98.88 241 VAL B N 1
ATOM 3710 C CA . VAL B 1 241 ? 0.266 8.219 -1.647 1 98.88 241 VAL B CA 1
ATOM 3711 C C . VAL B 1 241 ? 1.772 8.055 -1.831 1 98.88 241 VAL B C 1
ATOM 3713 O O . VAL B 1 241 ? 2.447 7.461 -0.986 1 98.88 241 VAL B O 1
ATOM 3716 N N . GLN B 1 242 ? 2.26 8.5 -2.914 1 98.81 242 GLN B N 1
ATOM 3717 C CA . GLN B 1 242 ? 3.693 8.688 -3.111 1 98.81 242 GLN B CA 1
ATOM 3718 C C . GLN B 1 242 ? 4.059 10.164 -3.146 1 98.81 242 GLN B C 1
ATOM 3720 O O . GLN B 1 242 ? 3.518 10.93 -3.951 1 98.81 242 GLN B O 1
ATOM 3725 N N . TYR B 1 243 ? 4.891 10.539 -2.26 1 97.94 243 TYR B N 1
ATOM 3726 C CA . TYR B 1 243 ? 5.379 11.914 -2.203 1 97.94 243 TYR B CA 1
ATOM 3727 C C . TYR B 1 243 ? 6.656 12.078 -3.021 1 97.94 243 TYR B C 1
ATOM 3729 O O . TYR B 1 243 ? 7.734 11.656 -2.59 1 97.94 243 TYR B O 1
ATOM 3737 N N . LEU B 1 244 ? 6.516 12.742 -4.152 1 96.88 244 LEU B N 1
ATOM 3738 C CA . LEU B 1 244 ? 7.594 12.812 -5.133 1 96.88 244 LEU B CA 1
ATOM 3739 C C . LEU B 1 244 ? 8.609 13.883 -4.75 1 96.88 244 LEU B C 1
ATOM 3741 O O . LEU B 1 244 ? 9.797 13.758 -5.051 1 96.88 244 LEU B O 1
ATOM 3745 N N . ARG B 1 245 ? 8.156 14.938 -4.172 1 93.19 245 ARG B N 1
ATOM 3746 C CA . ARG B 1 245 ? 8.977 16.031 -3.678 1 93.19 245 ARG B CA 1
ATOM 3747 C C . ARG B 1 245 ? 8.227 16.844 -2.629 1 93.19 245 ARG B C 1
ATOM 3749 O O . ARG B 1 245 ? 7.02 16.688 -2.453 1 93.19 245 ARG B O 1
ATOM 3756 N N . ALA B 1 246 ? 8.977 17.672 -1.893 1 91.62 246 ALA B N 1
ATOM 3757 C CA . ALA B 1 246 ? 8.359 18.531 -0.883 1 91.62 246 ALA B CA 1
ATOM 3758 C C . ALA B 1 246 ? 7.348 19.469 -1.513 1 91.62 246 ALA B C 1
ATOM 3760 O O . ALA B 1 246 ? 7.613 20.078 -2.557 1 91.62 246 ALA B O 1
ATOM 3761 N N . SER B 1 247 ? 6.133 19.516 -0.901 1 94.56 247 SER B N 1
ATOM 3762 C CA . SER B 1 247 ? 5.125 20.484 -1.331 1 94.56 247 SER B CA 1
ATOM 3763 C C . SER B 1 247 ? 5.332 21.828 -0.653 1 94.56 247 SER B C 1
ATOM 3765 O O . SER B 1 247 ? 5.207 21.938 0.568 1 94.56 247 SER B O 1
ATOM 3767 N N . HIS B 1 248 ? 5.574 22.812 -1.479 1 93.69 248 HIS B N 1
ATOM 3768 C CA . HIS B 1 248 ? 5.805 24.141 -0.936 1 93.69 248 HIS B CA 1
ATOM 3769 C C . HIS B 1 248 ? 4.516 24.734 -0.378 1 93.69 248 HIS B C 1
ATOM 3771 O O . HIS B 1 248 ? 3.424 24.25 -0.665 1 93.69 248 HIS B O 1
ATOM 3777 N N . VAL B 1 249 ? 4.773 25.766 0.471 1 93.94 249 VAL B N 1
ATOM 3778 C CA . VAL B 1 249 ? 3.613 26.438 1.051 1 93.94 249 VAL B CA 1
ATOM 3779 C C . VAL B 1 249 ? 3.02 27.422 0.039 1 93.94 249 VAL B C 1
ATOM 3781 O O . VAL B 1 249 ? 3.096 28.641 0.224 1 93.94 249 VAL B O 1
ATOM 3784 N N . GLU B 1 250 ? 2.402 26.906 -0.972 1 95.25 250 GLU B N 1
ATOM 3785 C CA . GLU B 1 250 ? 1.728 27.625 -2.047 1 95.25 250 GLU B CA 1
ATOM 3786 C C . GLU B 1 250 ? 0.51 26.859 -2.551 1 95.25 250 GLU B C 1
ATOM 3788 O O . GLU B 1 250 ? 0.215 25.766 -2.062 1 95.25 250 GLU B O 1
ATOM 3793 N N . GLU B 1 251 ? -0.183 27.516 -3.395 1 97 251 GLU B N 1
ATOM 3794 C CA . GLU B 1 251 ? -1.382 26.859 -3.914 1 97 251 GLU B CA 1
ATOM 3795 C C . GLU B 1 251 ? -1.044 25.531 -4.574 1 97 251 GLU B C 1
ATOM 3797 O O . GLU B 1 251 ? -0.088 25.438 -5.348 1 97 251 GLU B O 1
ATOM 3802 N N . THR B 1 252 ? -1.748 24.547 -4.215 1 98.19 252 THR B N 1
ATOM 3803 C CA . THR B 1 252 ? -1.599 23.203 -4.77 1 98.19 252 THR B CA 1
ATOM 3804 C C . THR B 1 252 ? -2.891 22.75 -5.445 1 98.19 252 THR B C 1
ATOM 3806 O O . THR B 1 252 ? -3.977 22.906 -4.883 1 98.19 252 THR B O 1
ATOM 3809 N N . ARG B 1 253 ? -2.781 22.297 -6.645 1 98.62 253 ARG B N 1
ATOM 3810 C CA . ARG B 1 253 ? -3.916 21.781 -7.402 1 98.62 253 ARG B CA 1
ATOM 3811 C C . ARG B 1 253 ? -3.979 20.266 -7.328 1 98.62 253 ARG B C 1
ATOM 3813 O O . ARG B 1 253 ? -2.984 19.578 -7.586 1 98.62 253 ARG B O 1
ATOM 3820 N N . PHE B 1 254 ? -5.145 19.75 -7 1 98.75 254 PHE B N 1
ATOM 3821 C CA . PHE B 1 254 ? -5.371 18.312 -6.926 1 98.75 254 PHE B CA 1
ATOM 3822 C C . PHE B 1 254 ? -6.375 17.875 -7.984 1 98.75 254 PHE B C 1
ATOM 3824 O O . PHE B 1 254 ? -7.488 18.391 -8.047 1 98.75 254 PHE B O 1
ATOM 3831 N N . GLY B 1 255 ? -5.965 16.953 -8.812 1 98.31 255 GLY B N 1
ATOM 3832 C CA . GLY B 1 255 ? -6.836 16.344 -9.805 1 98.31 255 GLY B CA 1
ATOM 3833 C C . GLY B 1 255 ? -6.938 14.836 -9.672 1 98.31 255 GLY B C 1
ATOM 3834 O O . GLY B 1 255 ? -6.09 14.203 -9.039 1 98.31 255 GLY B O 1
ATOM 3835 N N . ALA B 1 256 ? -8.062 14.273 -10.219 1 98.44 256 ALA B N 1
ATOM 3836 C CA . ALA B 1 256 ? -8.25 12.82 -10.156 1 98.44 256 ALA B CA 1
ATOM 3837 C C . ALA B 1 256 ? -8.914 12.297 -11.422 1 98.44 256 ALA B C 1
ATOM 3839 O O . ALA B 1 256 ? -9.594 13.047 -12.133 1 98.44 256 ALA B O 1
ATOM 3840 N N . SER B 1 257 ? -8.656 11.086 -11.727 1 97.94 257 SER B N 1
ATOM 3841 C CA . SER B 1 257 ? -9.273 10.406 -12.867 1 97.94 257 SER B CA 1
ATOM 3842 C C . SER B 1 257 ? -9.625 8.969 -12.523 1 97.94 257 SER B C 1
ATOM 3844 O O . SER B 1 257 ? -8.914 8.312 -11.758 1 97.94 257 SER B O 1
ATOM 3846 N N . VAL B 1 258 ? -10.711 8.523 -13.156 1 97.81 258 VAL B N 1
ATOM 3847 C CA . VAL B 1 258 ? -11.125 7.133 -12.984 1 97.81 258 VAL B CA 1
ATOM 3848 C C . VAL B 1 258 ? -10.336 6.234 -13.938 1 97.81 258 VAL B C 1
ATOM 3850 O O . VAL B 1 258 ? -10.414 6.391 -15.156 1 97.81 258 VAL B O 1
ATOM 3853 N N . VAL B 1 259 ? -9.617 5.289 -13.352 1 97.81 259 VAL B N 1
ATOM 3854 C CA . VAL B 1 259 ? -8.805 4.371 -14.148 1 97.81 259 VAL B CA 1
ATOM 3855 C C . VAL B 1 259 ? -9.664 3.223 -14.656 1 97.81 259 VAL B C 1
ATOM 3857 O O . VAL B 1 259 ? -9.531 2.797 -15.812 1 97.81 259 VAL B O 1
ATOM 3860 N N . LYS B 1 260 ? -10.492 2.76 -13.773 1 96.56 260 LYS B N 1
ATOM 3861 C CA . LYS B 1 260 ? -11.43 1.683 -14.078 1 96.56 260 LYS B CA 1
ATOM 3862 C C . LYS B 1 260 ? -12.625 1.713 -13.141 1 96.56 260 LYS B C 1
ATOM 3864 O O . LYS B 1 260 ? -12.477 1.951 -11.945 1 96.56 260 LYS B O 1
ATOM 3869 N N . ARG B 1 261 ? -13.719 1.49 -13.75 1 95.25 261 ARG B N 1
ATOM 3870 C CA . ARG B 1 261 ? -14.953 1.368 -12.977 1 95.25 261 ARG B CA 1
ATOM 3871 C C . ARG B 1 261 ? -15.656 0.049 -13.273 1 95.25 261 ARG B C 1
ATOM 3873 O O . ARG B 1 261 ? -16.094 -0.184 -14.406 1 95.25 261 ARG B O 1
ATOM 3880 N N . GLY B 1 262 ? -15.648 -0.775 -12.289 1 90.44 262 GLY B N 1
ATOM 3881 C CA . GLY B 1 262 ? -16.453 -1.99 -12.359 1 90.44 262 GLY B CA 1
ATOM 3882 C C . GLY B 1 262 ? -17.672 -1.955 -11.469 1 90.44 262 GLY B C 1
ATOM 3883 O O . GLY B 1 262 ? -18.031 -0.9 -10.938 1 90.44 262 GLY B O 1
ATOM 3884 N N . GLN B 1 263 ? -18.328 -3.086 -11.391 1 87.94 263 GLN B N 1
ATOM 3885 C CA . GLN B 1 263 ? -19.531 -3.184 -10.555 1 87.94 263 GLN B CA 1
ATOM 3886 C C . GLN B 1 263 ? -19.172 -3.234 -9.078 1 87.94 263 GLN B C 1
ATOM 3888 O O . GLN B 1 263 ? -19.891 -2.699 -8.234 1 87.94 263 GLN B O 1
ATOM 3893 N N . ARG B 1 264 ? -18.016 -3.822 -8.812 1 91.06 264 ARG B N 1
ATOM 3894 C CA . ARG B 1 264 ? -17.719 -4.094 -7.406 1 91.06 264 ARG B CA 1
ATOM 3895 C C . ARG B 1 264 ? -16.469 -3.336 -6.961 1 91.06 264 ARG B C 1
ATOM 3897 O O . ARG B 1 264 ? -16.141 -3.33 -5.773 1 91.06 264 ARG B O 1
ATOM 3904 N N . ALA B 1 265 ? -15.836 -2.758 -7.977 1 94.75 265 ALA B N 1
ATOM 3905 C CA . ALA B 1 265 ? -14.609 -2.035 -7.629 1 94.75 265 ALA B CA 1
ATOM 3906 C C . ALA B 1 265 ? -14.328 -0.924 -8.633 1 94.75 265 ALA B C 1
ATOM 3908 O O . ALA B 1 265 ? -14.672 -1.04 -9.812 1 94.75 265 ALA B O 1
ATOM 3909 N N . ALA B 1 266 ? -13.75 0.123 -8.117 1 97.19 266 ALA B N 1
ATOM 3910 C CA . ALA B 1 266 ? -13.273 1.223 -8.953 1 97.19 266 ALA B CA 1
ATOM 3911 C C . ALA B 1 266 ? -11.867 1.662 -8.531 1 97.19 266 ALA B C 1
ATOM 3913 O O . ALA B 1 266 ? -11.555 1.699 -7.344 1 97.19 266 ALA B O 1
ATOM 3914 N N . TYR B 1 267 ? -11.062 1.889 -9.547 1 98.31 267 TYR B N 1
ATOM 3915 C CA . TYR B 1 267 ? -9.711 2.406 -9.336 1 98.31 267 TYR B CA 1
ATOM 3916 C C . TYR B 1 267 ? -9.617 3.869 -9.758 1 98.31 267 TYR B C 1
ATOM 3918 O O . TYR B 1 267 ? -9.992 4.227 -10.875 1 98.31 267 TYR B O 1
ATOM 3926 N N . ILE B 1 268 ? -9.133 4.707 -8.828 1 98.56 268 ILE B N 1
ATOM 3927 C CA . ILE B 1 268 ? -9.055 6.141 -9.086 1 98.56 268 ILE B CA 1
ATOM 3928 C C . ILE B 1 268 ? -7.629 6.633 -8.82 1 98.56 268 ILE B C 1
ATOM 3930 O O . ILE B 1 268 ? -7.016 6.266 -7.816 1 98.56 268 ILE B O 1
ATOM 3934 N N . ASP B 1 269 ? -7.113 7.414 -9.75 1 98.75 269 ASP B N 1
ATOM 3935 C CA . ASP B 1 269 ? -5.832 8.094 -9.578 1 98.75 269 ASP B CA 1
ATOM 3936 C C . ASP B 1 269 ? -6.039 9.57 -9.234 1 98.75 269 ASP B C 1
ATOM 3938 O O . ASP B 1 269 ? -6.957 10.211 -9.75 1 98.75 269 ASP B O 1
ATOM 3942 N N . ALA B 1 270 ? -5.207 10.055 -8.32 1 98.75 270 ALA B N 1
ATOM 3943 C CA . ALA B 1 270 ? -5.164 11.484 -8.039 1 98.75 270 ALA B CA 1
ATOM 3944 C C . ALA B 1 270 ? -3.732 12.016 -8.086 1 98.75 270 ALA B C 1
ATOM 3946 O O . ALA B 1 270 ? -2.777 11.25 -7.934 1 98.75 270 ALA B O 1
ATOM 3947 N N . GLU B 1 271 ? -3.594 13.289 -8.391 1 98.56 271 GLU B N 1
ATOM 3948 C CA . GLU B 1 271 ? -2.279 13.93 -8.445 1 98.56 271 GLU B CA 1
ATOM 3949 C C . GLU B 1 271 ? -2.32 15.328 -7.84 1 98.56 271 GLU B C 1
ATOM 3951 O O . GLU B 1 271 ? -3.363 15.984 -7.844 1 98.56 271 GLU B O 1
ATOM 3956 N N . ALA B 1 272 ? -1.238 15.711 -7.262 1 98.75 272 ALA B N 1
ATOM 3957 C CA . ALA B 1 272 ? -1.033 17.062 -6.727 1 98.75 272 ALA B CA 1
ATOM 3958 C C . ALA B 1 272 ? 0.059 17.797 -7.5 1 98.75 272 ALA B C 1
ATOM 3960 O O . ALA B 1 272 ? 1.177 17.281 -7.637 1 98.75 272 ALA B O 1
ATOM 3961 N N . THR B 1 273 ? -0.283 18.984 -7.988 1 98.44 273 THR B N 1
ATOM 3962 C CA . THR B 1 273 ? 0.679 19.781 -8.734 1 98.44 273 THR B CA 1
ATOM 3963 C C . THR B 1 273 ? 0.733 21.219 -8.188 1 98.44 273 THR B C 1
ATOM 3965 O O . THR B 1 273 ? -0.254 21.719 -7.648 1 98.44 273 THR B O 1
ATOM 3968 N N . GLN B 1 274 ? 1.875 21.766 -8.266 1 97.44 274 GLN B N 1
ATOM 3969 C CA . GLN B 1 274 ? 2.096 23.156 -7.918 1 97.44 274 GLN B CA 1
ATOM 3970 C C . GLN B 1 274 ? 2.666 23.938 -9.102 1 97.44 274 GLN B C 1
ATOM 3972 O O . GLN B 1 274 ? 3.057 23.344 -10.109 1 97.44 274 GLN B O 1
ATOM 3977 N N . ARG B 1 275 ? 2.574 25.281 -9.031 1 92.94 275 ARG B N 1
ATOM 3978 C CA . ARG B 1 275 ? 3.096 26.188 -10.062 1 92.94 275 ARG B CA 1
ATOM 3979 C C . ARG B 1 275 ? 2.439 25.922 -11.406 1 92.94 275 ARG B C 1
ATOM 3981 O O . ARG B 1 275 ? 3.127 25.688 -12.406 1 92.94 275 ARG B O 1
ATOM 3988 N N . GLN B 1 276 ? 1.079 25.938 -11.383 1 85.38 276 GLN B N 1
ATOM 3989 C CA . GLN B 1 276 ? 0.225 25.812 -12.562 1 85.38 276 GLN B CA 1
ATOM 3990 C C . GLN B 1 276 ? 0.499 24.516 -13.305 1 85.38 276 GLN B C 1
ATOM 3992 O O . GLN B 1 276 ? 0.612 24.5 -14.531 1 85.38 276 GLN B O 1
ATOM 3997 N N . GLY B 1 277 ? 0.783 23.5 -12.57 1 85.94 277 GLY B N 1
ATOM 3998 C CA . GLY B 1 277 ? 0.888 22.172 -13.156 1 85.94 277 GLY B CA 1
ATOM 3999 C C . GLY B 1 277 ? 2.312 21.781 -13.508 1 85.94 277 GLY B C 1
ATOM 4000 O O . GLY B 1 277 ? 2.58 20.641 -13.859 1 85.94 277 GLY B O 1
ATOM 4001 N N . GLU B 1 278 ? 3.266 22.609 -13.273 1 88.12 278 GLU B N 1
ATOM 4002 C CA . GLU B 1 278 ? 4.645 22.375 -13.703 1 88.12 278 GLU B CA 1
ATOM 4003 C C . GLU B 1 278 ? 5.387 21.484 -12.711 1 88.12 278 GLU B C 1
ATOM 4005 O O . GLU B 1 278 ? 6.387 20.859 -13.055 1 88.12 278 GLU B O 1
ATOM 4010 N N . ARG B 1 279 ? 4.871 21.469 -11.555 1 94.94 279 ARG B N 1
ATOM 4011 C CA . ARG B 1 279 ? 5.574 20.766 -10.492 1 94.94 279 ARG B CA 1
ATOM 4012 C C . ARG B 1 279 ? 4.676 19.703 -9.859 1 94.94 279 ARG B C 1
ATOM 4014 O O . ARG B 1 279 ? 3.889 20.016 -8.961 1 94.94 279 ARG B O 1
ATOM 4021 N N . ARG B 1 280 ? 4.84 18.438 -10.367 1 97.44 280 ARG B N 1
ATOM 4022 C CA . ARG B 1 280 ? 4.133 17.328 -9.727 1 97.44 280 ARG B CA 1
ATOM 4023 C C . ARG B 1 280 ? 4.773 16.984 -8.383 1 97.44 280 ARG B C 1
ATOM 4025 O O . ARG B 1 280 ? 5.953 16.625 -8.336 1 97.44 280 ARG B O 1
ATOM 4032 N N . VAL B 1 281 ? 3.98 17.031 -7.32 1 97.75 281 VAL B N 1
ATOM 4033 C CA . VAL B 1 281 ? 4.609 16.906 -6.008 1 97.75 281 VAL B CA 1
ATOM 4034 C C . VAL B 1 281 ? 4.18 15.594 -5.352 1 97.75 281 VAL B C 1
ATOM 4036 O O . VAL B 1 281 ? 4.887 15.055 -4.492 1 97.75 281 VAL B O 1
ATOM 4039 N N . ALA B 1 282 ? 3.023 15.078 -5.719 1 98.62 282 ALA B N 1
ATOM 4040 C CA . ALA B 1 282 ? 2.549 13.828 -5.133 1 98.62 282 ALA B CA 1
ATOM 4041 C C . ALA B 1 282 ? 1.517 13.156 -6.035 1 98.62 282 ALA B C 1
ATOM 4043 O O . ALA B 1 282 ? 0.971 13.789 -6.941 1 98.62 282 ALA B O 1
ATOM 4044 N N . ARG B 1 283 ? 1.297 11.914 -5.793 1 98.81 283 ARG B N 1
ATOM 4045 C CA . ARG B 1 283 ? 0.27 11.141 -6.488 1 98.81 283 ARG B CA 1
ATOM 4046 C C . ARG B 1 283 ? -0.337 10.086 -5.57 1 98.81 283 ARG B C 1
ATOM 4048 O O . ARG B 1 283 ? 0.236 9.758 -4.531 1 98.81 283 ARG B O 1
ATOM 4055 N N . MET B 1 284 ? -1.522 9.617 -5.973 1 98.81 284 MET B N 1
ATOM 4056 C CA . MET B 1 284 ? -2.246 8.672 -5.125 1 98.81 284 MET B CA 1
ATOM 4057 C C . MET B 1 284 ? -3.053 7.691 -5.973 1 98.81 284 MET B C 1
ATOM 4059 O O . MET B 1 284 ? -3.67 8.078 -6.965 1 98.81 284 MET B O 1
ATOM 4063 N N . GLN B 1 285 ? -3.021 6.441 -5.617 1 98.69 285 GLN B N 1
ATOM 4064 C CA . GLN B 1 285 ? -3.93 5.426 -6.137 1 98.69 285 GLN B CA 1
ATOM 4065 C C . GLN B 1 285 ? -4.934 4.992 -5.07 1 98.69 285 GLN B C 1
ATOM 4067 O O . GLN B 1 285 ? -4.566 4.758 -3.918 1 98.69 285 GLN B O 1
ATOM 4072 N N . CYS B 1 286 ? -6.195 4.922 -5.512 1 97.94 286 CYS B N 1
ATOM 4073 C CA . CYS B 1 286 ? -7.27 4.535 -4.602 1 97.94 286 CYS B CA 1
ATOM 4074 C C . CYS B 1 286 ? -8.016 3.312 -5.125 1 97.94 286 CYS B C 1
ATOM 4076 O O . CYS B 1 286 ? -8.141 3.131 -6.336 1 97.94 286 CYS B O 1
ATOM 4078 N N . LEU B 1 287 ? -8.453 2.568 -4.164 1 98.25 287 LEU B N 1
ATOM 4079 C CA . LEU B 1 287 ? -9.398 1.497 -4.445 1 98.25 287 LEU B CA 1
ATOM 4080 C C . LEU B 1 287 ? -10.734 1.756 -3.746 1 98.25 287 LEU B C 1
ATOM 4082 O O . LEU B 1 287 ? -10.773 1.943 -2.527 1 98.25 287 LEU B O 1
ATOM 4086 N N . TYR B 1 288 ? -11.75 1.878 -4.531 1 97.06 288 TYR B N 1
ATOM 4087 C CA . TYR B 1 288 ? -13.117 1.885 -4.027 1 97.06 288 TYR B CA 1
ATOM 4088 C C . TYR B 1 288 ? -13.789 0.537 -4.258 1 97.06 288 TYR B C 1
ATOM 4090 O O . TYR B 1 288 ? -13.711 -0.025 -5.352 1 97.06 288 TYR B O 1
ATOM 4098 N N . ALA B 1 289 ? -14.445 0.048 -3.248 1 94.94 289 ALA B N 1
ATOM 4099 C CA . ALA B 1 289 ? -15.148 -1.225 -3.395 1 94.94 289 ALA B CA 1
ATOM 4100 C C . ALA B 1 289 ? -16.312 -1.328 -2.41 1 94.94 289 ALA B C 1
ATOM 4102 O O . ALA B 1 289 ? -16.328 -0.634 -1.391 1 94.94 289 ALA B O 1
#

Nearest PDB structures (foldseek):
  3f1t-assembly1_C  TM=9.031E-01  e=4.387E-08  Pseudomonas aeruginosa
  4gak-assembly1_A-2  TM=6.384E-01  e=5.764E-10  Spirosoma linguale DSM 74
  4k02-assembly1_A  TM=8.596E-01  e=5.997E-06  Arabidopsis thaliana
  5x04-assembly1_B  TM=5.571E-01  e=8.033E-09  Umbellularia californica
  1lo9-assembly1_A  TM=6.864E-01  e=1.388E-03  Pseudomonas sp. CBS3

Radius of gyration: 26.27 Å; Cα contacts (8 Å, |Δi|>4): 1402; chains: 2; bounding box: 60×109×97 Å

pLDDT: mean 85.58, std 21.54, range [20.2, 98.88]

Sequence (578 aa):
MLTRDVVGLDGRGGLGGTASGILTPLMRALGAASLGRDGTRVLARLDCRPPACTVDGSAVDLRAVAALLDHVGGAAVYAAIPGLQGTATLELRLDIVGAPVPGQAVFARAECTSLEAGSALVLGTAWCGDATAATMPVARLTGRFVVGVGPGQVPGAEDRHRREARAAAHVPVIAPAADCFDALLGGTVDGTAFLLPGAPWLVGSIALPALHGGTVAAGLMQAARQAAAVAPGLALKSLGVQYLRASHVEETRFGASVVKRGQRAAYIDAEATQRQGERRVARMQCLYAMLTRDVVGLDGRGGLGGTASGILTPLMRALGAASLGRDGTRVLARLDCRPPACTVDGSAVDLRAVAALLDHVGGAAVYAAIPGLQGTATLELRLDIVGAPVPGQAVFARAECTSLEAGSALVLGTAWCGDATAATMPVARLTGRFVVGVGPGQVPGAEDRHRREARAAAHVPVIAPAADCFDALLGGTVDGTAFLLPGAPWLVGSIALPALHGGTVAAGLMQAARQAAAVAPGLALKSLGVQYLRASHVEETRFGASVVKRGQRAAYIDAEATQRQGERRVARMQCLYA

InterPro domains:
  IPR029069 HotDog domain superfamily [SSF54637] (24-147)
  IPR029069 HotDog domain superfamily [SSF54637] (209-285)
  IPR049449 Acyl-CoA thioesterase-like, N-terminal HotDog domain [PF13622] (210-287)

Foldseek 3Di:
DDPPDDPPPPDDDDPPVPDDAQAFLQCVQQVKHWPHDDQLKTKIKGFQFPAQHDPVSFFGDVLSVQLVQLQLQVRSVVSHDPDDKDKDWFKKKKFFDAAGHTRWMKMKMKHFPDDDPQKTWMKMWIATDDRVDRPGTTMIIITIMGIRPDDPPPDPCSVVLVVVQVVQSPDNFDFDGHGYNCRSQVWDDDPLKIKGFQGSSQFGGSSPGFGRPSSVSSRQVVSQVSQCVVQPPWAWGMKMKGFPATHHSGMKMKHKHWPDDDNHKTKMKMWIAPDVRPRTGMIMIIMTD/DCPPDDPPPPDDPDPVPPALQQDFLQCVQQVKHWPDDDQLKTKIKGFQFPAQHDPVSFFGDVLSVQLVQLSQQVSSVRSHDPDDKDKDWFKKKKFFDAAGHTRWMKMKMKHFPDDDPQKTWMKMWIATDDRVDRPGTTMIIITIMGIRDDDPPPDPCRVVLVVVQVVQSPDNFDFDGHGYNCRSQVWDDDPLKIKGFQGSSQFGGSSPGFGRPSSVSSRQVVSQVSQCVVQPPWAWGMKMKGFPATHHSGMKMKHKHWPDDDNHKTKMKMWIAPDVRPRTGMIMIIMTD

Secondary structure (DSSP, 8-state):
------------------SS----HHHHHHT-EEEEEETTEEEEEE-SSTTTB-TTSSSB-HHHHHHHHHHHHHHHHHHHSSSS-EEEEEEEEEEE-SPPPTT--EEEEEEEEEEETTEEEEEEEEEEEETTEEEEEEEEEEEEEEEEE-S---TTHHHHHHHHHHHHHTS--PPPP-SSHHHHHT-EEETTEEEE---GGGBSBTTTB-B-HHHHHHHHHHHHHHHGGGSTT--EEEEEEEE-SPPPSS-EEEEEEEEEE-SS-EEEEEEEEETTTTEEEEEEEEEE-/---------------TT-SS-PPPHHHHHHT-EEEEEETTEEEEEE-SSTTTB-TTSSSB-HHHHHHHHHHHHHHHHHHHSSSS-EEEEEEEEEEE-SPPPTT--EEEEEEEEEEETTEEEEEEEEEEEETTEEEEEEEEEEEEEEEEE-S---TTHHHHHHHHHHHHHTS--PPPP-SSHHHHHT-EEETTEEEE---GGGBSBTTTB-B-HHHHHHHHHHHHHHHGGGSTT--EEEEEEEE-SPPPSS-EEEEEEEEEE-SS-EEEEEEEEETTTTEEEEEEEEEE-